Protein 4FD4 (pdb70)

Nearest PDB structures (foldseek):
  4fd4-assembly2_B  TM=9.944E-01  e=8.842E-45  Aedes aegypti
  7ciu-assembly1_A  TM=9.578E-01  e=6.900E-23  Drosophila melanogaster
  7ciu-assembly2_B  TM=9.538E-01  e=1.689E-21  Drosophila melanogaster
  4fd5-assembly1_A  TM=8.774E-01  e=5.852E-18  Aedes aegypti
  6v3t-assembly3_C  TM=8.744E-01  e=2.051E-17  Tribolium castaneum

B-factor: mean 33.38, std 9.67, range [14.74, 73.79]

CATH classification: 3.40.630.30

Solvent-accessible surface area: 19636 Å² total; per-residue (Å²): 132,22,60,30,54,46,3,130,111,104,3,49,98,70,0,63,80,0,0,88,86,13,30,8,66,65,29,10,13,4,59,6,15,59,121,38,128,84,38,27,122,3,10,8,117,48,4,12,42,16,3,122,92,27,10,0,0,0,0,15,22,65,98,59,123,77,7,0,0,0,0,0,0,0,62,9,83,91,48,39,12,91,59,30,62,125,79,11,87,107,28,129,45,122,17,6,4,3,7,1,50,0,32,2,64,4,24,113,66,2,69,6,12,54,120,70,69,27,162,93,0,0,9,4,50,6,37,10,37,11,20,80,48,47,1,73,38,6,14,59,90,0,0,69,54,0,4,71,32,0,122,180,100,52,28,132,0,0,0,0,26,7,16,35,65,70,14,8,122,36,0,87,121,14,50,5,113,34,36,14,108,31,37,0,20,107,16,114,15,119,158,50,68,67,0,0,106,11,178,94,91,168,37,49,0,54,2,0,2,57,108,53,108,31,57,31,56,49,2,130,105,102,12,52,94,89,0,62,87,0,0,88,98,12,32,9,65,120,20,1,9,2,38,3,4,56,125,38,102,86,38,27,130,2,11,7,122,42,3,12,52,15,3,132,79,27,10,0,0,0,0,30,22,55,86,57,179,88,16,0,0,0,0,0,0,0,28,8,19,90,39,8,12,17,18,15,63,35,17,13,81,98,23,123,45,124,16,7,5,6,6,1,44,0,37,1,66,6,27,116,78,2,72,7,11,52,140,67,69,34,150,76,0,0,12,6,52,8,41,10,47,5,81,94,38,178,81,90,73,5,15,56,92,0,0,67,54,0,4,77,32,0,122,185,98,55,30,131,0,0,0,0,26,9,21,22,82,162,26,11,134,32,0,85,148,17,50,6,108,42,21,21,102,34,39,1,14,106,11,110,13,117,148,51,85,81,2,0,119,18,116,119,46,17,94,51,0,53,3,0,3,66,110,46

Sequence (424 aa):
SIVLRVARLDELEQVREILHRIYYPEEGITISYVHGKSHTLDDERFSLSFVEQGTVVVAEDSAAKKFIGVSIAGPIQPGDPDAMVEEAATTETKKWGDILKLLALLERTADVCGRYGLEKAYHVHILAVDPTYRGHSLGQRLLQFQMDLSKKLGFKAISGDFTSVFSVKLAEKLGMECISQLALGDYRDEKGEKLFEPLDVHQVIKTCVKLLSIVLRVARLDELEQVREILHRIYYPEEGITISYVHGKSHTLDDERFSLSFVEQGTVVVAEDSAAKKFIGVSIAGPIQPGDPDAMVEEAATTETKKWGDILKLLALLERTADVCGRYGLEKAYHVHILAVDPTYRGHSLGQRLLQFQMDLSKKLGFKAISGDFTSVFSVKLAEKLGMECISQLALGDYRDEKGEKLFEPLDVHQVIKTCVKLL

InterPro domains:
  IPR000182 GNAT domain [PF00583] (124-180)
  IPR000182 GNAT domain [PS51186] (7-203)
  IPR016181 Acyl-CoA N-acyltransferase [SSF55729] (9-193)

Structure (mmCIF, N/CA/C/O backbone):
data_4FD4
#
_entry.id   4FD4
#
_cell.length_a   38.168
_cell.length_b   72.753
_cell.length_c   149.849
_cell.angle_alpha   90.00
_cell.angle_beta   90.00
_cell.angle_gamma   90.00
#
_symmetry.space_group_name_H-M   'P 21 21 21'
#
loop_
_entity.id
_entity.type
_entity.pdbx_description
1 polymer 'arylalkylamine N-Acetyltransferase like 5b'
2 non-polymer GLYCEROL
3 water water
#
loop_
_atom_site.group_PDB
_atom_site.id
_atom_site.type_symbol
_atom_site.label_atom_id
_atom_site.label_alt_id
_atom_site.label_comp_id
_atom_site.label_asym_id
_atom_site.label_entity_id
_atom_site.label_seq_id
_atom_site.pdbx_PDB_ins_code
_atom_site.Cartn_x
_atom_site.Cartn_y
_atom_site.Cartn_z
_atom_site.occupancy
_atom_site.B_iso_or_equiv
_atom_site.auth_seq_id
_atom_site.auth_comp_id
_atom_site.auth_asym_id
_atom_site.auth_atom_id
_atom_site.pdbx_PDB_model_num
ATOM 1 N N . SER A 1 6 ? 0.532 32.585 39.623 1.00 55.19 6 SER A N 1
ATOM 2 C CA . SER A 1 6 ? -0.474 32.065 40.536 1.00 44.68 6 SER A CA 1
ATOM 3 C C . SER A 1 6 ? -0.153 30.610 40.904 1.00 49.62 6 SER A C 1
ATOM 4 O O . SER A 1 6 ? 0.784 30.011 40.367 1.00 50.13 6 SER A O 1
ATOM 7 N N . ILE A 1 7 ? -0.921 30.054 41.832 1.00 40.00 7 ILE A N 1
ATOM 8 C CA . ILE A 1 7 ? -0.579 28.771 42.444 1.00 38.05 7 ILE A CA 1
ATOM 9 C C . ILE A 1 7 ? -1.449 27.641 41.888 1.00 34.78 7 ILE A C 1
ATOM 10 O O . ILE A 1 7 ? -2.671 27.776 41.829 1.00 36.61 7 ILE A O 1
ATOM 15 N N . VAL A 1 8 ? -0.818 26.544 41.466 1.00 25.72 8 VAL A N 1
ATOM 16 C CA . VAL A 1 8 ? -1.539 25.415 40.866 1.00 29.40 8 VAL A CA 1
ATOM 17 C C . VAL A 1 8 ? -1.716 24.276 41.871 1.00 29.34 8 VAL A C 1
ATOM 18 O O . VAL A 1 8 ? -0.754 23.873 42.510 1.00 26.92 8 VAL A O 1
ATOM 22 N N . LEU A 1 9 ? -2.927 23.747 42.007 1.00 24.37 9 LEU A N 1
ATOM 23 C CA . LEU A 1 9 ? -3.106 22.531 42.801 1.00 26.65 9 LEU A CA 1
ATOM 24 C C . LEU A 1 9 ? -3.313 21.360 41.859 1.00 26.77 9 LEU A C 1
ATOM 25 O O . LEU A 1 9 ? -4.101 21.463 40.917 1.00 22.09 9 LEU A O 1
ATOM 30 N N . ARG A 1 10 ? -2.629 20.245 42.111 1.00 21.82 10 ARG A N 1
ATOM 31 C CA . ARG A 1 10 ? -2.844 19.059 41.287 1.00 21.87 10 ARG A CA 1
ATOM 32 C C . ARG A 1 10 ? -2.298 17.811 41.956 1.00 21.10 10 ARG A C 1
ATOM 33 O O . ARG A 1 10 ? -1.588 17.894 42.945 1.00 22.41 10 ARG A O 1
ATOM 41 N N . VAL A 1 11 ? -2.612 16.651 41.397 1.00 24.70 11 VAL A N 1
ATOM 42 C CA . VAL A 1 11 ? -2.086 15.398 41.917 1.00 19.08 11 VAL A CA 1
ATOM 43 C C . VAL A 1 11 ? -0.630 15.225 41.453 1.00 23.88 11 VAL A C 1
ATOM 44 O O . VAL A 1 11 ? -0.288 15.557 40.310 1.00 27.29 11 VAL A O 1
ATOM 48 N N . ALA A 1 12 ? 0.235 14.752 42.348 1.00 22.06 12 ALA A N 1
ATOM 49 C CA . ALA A 1 12 ? 1.639 14.518 41.994 1.00 24.61 12 ALA A CA 1
ATOM 50 C C . ALA A 1 12 ? 1.764 13.275 41.109 1.00 25.79 12 ALA A C 1
ATOM 51 O O . ALA A 1 12 ? 1.085 12.280 41.346 1.00 27.23 12 ALA A O 1
ATOM 53 N N . ARG A 1 13 ? 2.624 13.336 40.095 1.00 24.54 13 ARG A N 1
ATOM 54 C CA . ARG A 1 13 ? 2.894 12.184 39.240 1.00 26.39 13 ARG A CA 1
ATOM 55 C C . ARG A 1 13 ? 3.994 11.323 39.858 1.00 26.65 13 ARG A C 1
ATOM 56 O O . ARG A 1 13 ? 4.813 11.811 40.652 1.00 27.95 13 ARG A O 1
ATOM 64 N N . LEU A 1 14 ? 4.025 10.049 39.485 1.00 28.03 14 LEU A N 1
ATOM 65 C CA . LEU A 1 14 ? 5.057 9.152 39.999 1.00 29.56 14 LEU A CA 1
ATOM 66 C C . LEU A 1 14 ? 6.471 9.678 39.701 1.00 32.66 14 LEU A C 1
ATOM 67 O O . LEU A 1 14 ? 7.366 9.629 40.560 1.00 31.87 14 LEU A O 1
ATOM 72 N N . ASP A 1 15 ? 6.663 10.220 38.502 1.00 29.10 15 ASP A N 1
ATOM 73 C CA . ASP A 1 15 ? 7.982 10.719 38.113 1.00 29.93 15 ASP A CA 1
ATOM 74 C C . ASP A 1 15 ? 8.403 11.918 38.972 1.00 31.72 15 ASP A C 1
ATOM 75 O O . ASP A 1 15 ? 9.543 12.376 38.899 1.00 33.62 15 ASP A O 1
ATOM 80 N N . GLU A 1 16 ? 7.497 12.397 39.821 1.00 25.87 16 GLU A N 1
ATOM 81 C CA . GLU A 1 16 ? 7.795 13.548 40.666 1.00 30.78 16 GLU A CA 1
ATOM 82 C C . GLU A 1 16 ? 8.072 13.147 42.114 1.00 27.27 16 GLU A C 1
ATOM 83 O O . GLU A 1 16 ? 8.138 13.991 43.012 1.00 26.79 16 GLU A O 1
ATOM 89 N N . LEU A 1 17 ? 8.224 11.851 42.339 1.00 31.20 17 LEU A N 1
ATOM 90 C CA . LEU A 1 17 ? 8.514 11.359 43.679 1.00 30.11 17 LEU A CA 1
ATOM 91 C C . LEU A 1 17 ? 9.606 12.187 44.387 1.00 30.55 17 LEU A C 1
ATOM 92 O O . LEU A 1 17 ? 9.452 12.584 45.556 1.00 24.35 17 LEU A O 1
ATOM 97 N N . GLU A 1 18 ? 10.701 12.483 43.692 1.00 31.42 18 GLU A N 1
ATOM 98 C CA . GLU A 1 18 ? 11.783 13.217 44.347 1.00 31.10 18 GLU A CA 1
ATOM 99 C C . GLU A 1 18 ? 11.360 14.621 44.783 1.00 29.66 18 GLU A C 1
ATOM 100 O O . GLU A 1 18 ? 11.693 15.063 45.895 1.00 28.34 18 GLU A O 1
ATOM 106 N N . GLN A 1 19 ? 10.594 15.316 43.948 1.00 27.78 19 GLN A N 1
ATOM 107 C CA . GLN A 1 19 ? 10.095 16.617 44.383 1.00 27.30 19 GLN A CA 1
ATOM 108 C C . GLN A 1 19 ? 9.172 16.469 45.597 1.00 24.94 19 GLN A C 1
ATOM 109 O O . GLN A 1 19 ? 9.200 17.305 46.507 1.00 26.07 19 GLN A O 1
ATOM 115 N N . VAL A 1 20 ? 8.376 15.401 45.637 1.00 26.69 20 VAL A N 1
ATOM 116 C CA . VAL A 1 20 ? 7.483 15.234 46.781 1.00 25.27 20 VAL A CA 1
ATOM 117 C C . VAL A 1 20 ? 8.400 15.035 47.982 1.00 24.41 20 VAL A C 1
ATOM 118 O O . VAL A 1 20 ? 8.244 15.690 49.020 1.00 25.76 20 VAL A O 1
ATOM 122 N N . ARG A 1 21 ? 9.426 14.205 47.798 1.00 27.45 21 ARG A N 1
ATOM 123 C CA . ARG A 1 21 ? 10.346 13.939 48.892 1.00 26.62 21 ARG A CA 1
ATOM 124 C C . ARG A 1 21 ? 10.859 15.289 49.400 1.00 26.06 21 ARG A C 1
ATOM 125 O O . ARG A 1 21 ? 10.850 15.570 50.620 1.00 23.95 21 ARG A O 1
ATOM 133 N N . GLU A 1 22 ? 11.322 16.144 48.516 1.00 26.90 22 GLU A N 1
ATOM 134 C CA . GLU A 1 22 ? 11.902 17.401 48.964 1.00 29.46 22 GLU A CA 1
ATOM 135 C C . GLU A 1 22 ? 10.933 18.236 49.740 1.00 27.35 22 GLU A C 1
ATOM 136 O O . GLU A 1 22 ? 11.312 18.763 50.735 1.00 25.60 22 GLU A O 1
ATOM 142 N N . ILE A 1 23 ? 9.694 18.377 49.268 1.00 27.82 23 ILE A N 1
ATOM 143 C CA . ILE A 1 23 ? 8.803 19.256 50.005 1.00 26.68 23 ILE A CA 1
ATOM 144 C C . ILE A 1 23 ? 8.573 18.672 51.401 1.00 23.61 23 ILE A C 1
ATOM 145 O O . ILE A 1 23 ? 8.520 19.413 52.402 1.00 22.35 23 ILE A O 1
ATOM 150 N N . LEU A 1 24 ? 8.514 17.339 51.493 1.00 24.52 24 LEU A N 1
ATOM 151 C CA . LEU A 1 24 ? 8.298 16.731 52.801 1.00 22.62 24 LEU A CA 1
ATOM 152 C C . LEU A 1 24 ? 9.478 17.047 53.712 1.00 23.60 24 LEU A C 1
ATOM 153 O O . LEU A 1 24 ? 9.300 17.390 54.879 1.00 24.01 24 LEU A O 1
ATOM 158 N N . HIS A 1 25 ? 10.685 16.939 53.176 1.00 24.01 25 HIS A N 1
ATOM 159 C CA . HIS A 1 25 ? 11.870 17.233 53.983 1.00 25.26 25 HIS A CA 1
ATOM 160 C C . HIS A 1 25 ? 11.810 18.684 54.463 1.00 23.83 25 HIS A C 1
ATOM 161 O O . HIS A 1 25 ? 12.229 18.991 55.574 1.00 28.47 25 HIS A O 1
ATOM 168 N N . ARG A 1 26 ? 11.285 19.576 53.625 1.00 26.69 26 ARG A N 1
ATOM 169 C CA . ARG A 1 26 ? 11.516 21.015 53.847 1.00 28.58 26 ARG A CA 1
ATOM 170 C C . ARG A 1 26 ? 10.504 21.647 54.790 1.00 28.18 26 ARG A C 1
ATOM 171 O O . ARG A 1 26 ? 10.869 22.398 55.694 1.00 32.74 26 ARG A O 1
ATOM 179 N N . ILE A 1 27 ? 9.232 21.331 54.591 1.00 28.52 27 ILE A N 1
ATOM 180 C CA . ILE A 1 27 ? 8.176 22.009 55.335 1.00 29.85 27 ILE A CA 1
ATOM 181 C C . ILE A 1 27 ? 7.361 21.093 56.235 1.00 28.39 27 ILE A C 1
ATOM 182 O O . ILE A 1 27 ? 6.665 21.562 57.135 1.00 31.90 27 ILE A O 1
ATOM 187 N N . TYR A 1 28 ? 7.437 19.785 56.016 1.00 26.64 28 TYR A N 1
ATOM 188 C CA . TYR A 1 28 ? 6.596 18.889 56.813 1.00 30.64 28 TYR A CA 1
ATOM 189 C C . TYR A 1 28 ? 7.302 18.315 58.048 1.00 30.44 28 TYR A C 1
ATOM 190 O O . TYR A 1 28 ? 6.954 18.649 59.183 1.00 28.33 28 TYR A O 1
ATOM 199 N N . TYR A 1 29 ? 8.284 17.449 57.818 1.00 25.21 29 TYR A N 1
ATOM 200 C CA . TYR A 1 29 ? 8.975 16.768 58.917 1.00 28.06 29 TYR A CA 1
ATOM 201 C C . TYR A 1 29 ? 9.575 17.696 59.985 1.00 31.71 29 TYR A C 1
ATOM 202 O O . TYR A 1 29 ? 9.439 17.435 61.180 1.00 35.32 29 TYR A O 1
ATOM 211 N N . PRO A 1 30 ? 10.224 18.798 59.563 1.00 36.32 30 PRO A N 1
ATOM 212 C CA . PRO A 1 30 ? 10.854 19.672 60.566 1.00 33.16 30 PRO A CA 1
ATOM 213 C C . PRO A 1 30 ? 9.861 20.290 61.536 1.00 31.81 30 PRO A C 1
ATOM 214 O O . PRO A 1 30 ? 10.246 20.797 62.583 1.00 36.20 30 PRO A O 1
ATOM 218 N N . GLU A 1 31 ? 8.600 20.241 61.191 1.00 33.87 31 GLU A N 1
ATOM 219 C CA . GLU A 1 31 ? 7.618 20.853 62.008 1.00 38.45 31 GLU A CA 1
ATOM 220 C C . GLU A 1 31 ? 6.568 19.966 62.605 1.00 39.18 31 GLU A C 1
ATOM 221 O O . GLU A 1 31 ? 5.926 20.366 63.554 1.00 40.91 31 GLU A O 1
ATOM 227 N N . GLU A 1 32 ? 6.367 18.803 62.037 1.00 30.07 32 GLU A N 1
ATOM 228 C CA . GLU A 1 32 ? 5.299 17.888 62.473 1.00 34.33 32 GLU A CA 1
ATOM 229 C C . GLU A 1 32 ? 5.422 17.531 63.953 1.00 31.68 32 GLU A C 1
ATOM 230 O O . GLU A 1 32 ? 6.450 17.023 64.395 1.00 33.33 32 GLU A O 1
ATOM 236 N N . GLY A 1 33 ? 4.369 17.816 64.711 1.00 34.57 33 GLY A N 1
ATOM 237 C CA . GLY A 1 33 ? 4.377 17.599 66.149 1.00 39.31 33 GLY A CA 1
ATOM 238 C C . GLY A 1 33 ? 4.780 16.192 66.566 1.00 35.35 33 GLY A C 1
ATOM 239 O O . GLY A 1 33 ? 5.613 16.012 67.451 1.00 36.13 33 GLY A O 1
ATOM 240 N N . ILE A 1 34 ? 4.197 15.184 65.930 1.00 31.14 34 ILE A N 1
ATOM 241 C CA . ILE A 1 34 ? 4.533 13.809 66.285 1.00 30.91 34 ILE A CA 1
ATOM 242 C C . ILE A 1 34 ? 6.031 13.519 66.124 1.00 32.63 34 ILE A C 1
ATOM 243 O O . ILE A 1 34 ? 6.689 13.120 67.083 1.00 33.97 34 ILE A O 1
ATOM 248 N N . THR A 1 35 ? 6.580 13.749 64.934 1.00 29.21 35 THR A N 1
ATOM 249 C CA . THR A 1 35 ? 7.988 13.431 64.672 1.00 27.94 35 THR A CA 1
ATOM 250 C C . THR A 1 35 ? 9.004 14.213 65.536 1.00 30.72 35 THR A C 1
ATOM 251 O O . THR A 1 35 ? 9.961 13.621 66.033 1.00 32.12 35 THR A O 1
ATOM 255 N N . ILE A 1 36 ? 8.787 15.514 65.754 1.00 33.68 36 ILE A N 1
ATOM 256 C CA . ILE A 1 36 ? 9.766 16.304 66.529 1.00 39.15 36 ILE A CA 1
ATOM 257 C C . ILE A 1 36 ? 9.597 16.239 68.053 1.00 39.88 36 ILE A C 1
ATOM 258 O O . ILE A 1 36 ? 10.484 16.659 68.796 1.00 39.45 36 ILE A O 1
ATOM 263 N N . SER A 1 37 ? 8.469 15.721 68.528 1.00 37.34 37 SER A N 1
ATOM 264 C CA . SER A 1 37 ? 8.282 15.583 69.972 1.00 35.06 37 SER A CA 1
ATOM 265 C C . SER A 1 37 ? 8.866 14.269 70.497 1.00 42.80 37 SER A C 1
ATOM 266 O O . SER A 1 37 ? 8.904 14.032 71.711 1.00 37.44 37 SER A O 1
ATOM 269 N N . TYR A 1 38 ? 9.328 13.426 69.577 1.00 35.02 38 TYR A N 1
ATOM 270 C CA . TYR A 1 38 ? 9.807 12.092 69.917 1.00 36.40 38 TYR A CA 1
ATOM 271 C C . TYR A 1 38 ? 10.995 12.147 70.867 1.00 41.98 38 TYR A C 1
ATOM 272 O O . TYR A 1 38 ? 11.945 12.910 70.665 1.00 37.87 38 TYR A O 1
ATOM 281 N N . VAL A 1 39 ? 10.915 11.302 71.890 1.00 42.33 39 VAL A N 1
ATOM 282 C CA . VAL A 1 39 ? 11.869 11.225 72.989 1.00 42.41 39 VAL A CA 1
ATOM 283 C C . VAL A 1 39 ? 13.322 10.926 72.602 1.00 43.58 39 VAL A C 1
ATOM 284 O O . VAL A 1 39 ? 14.248 11.445 73.235 1.00 47.84 39 VAL A O 1
ATOM 288 N N . HIS A 1 40 ? 13.535 10.101 71.579 1.00 43.06 40 HIS A N 1
ATOM 289 C CA . HIS A 1 40 ? 14.897 9.685 71.238 1.00 38.87 40 HIS A CA 1
ATOM 290 C C . HIS A 1 40 ? 15.493 10.361 69.998 1.00 45.45 40 HIS A C 1
ATOM 291 O O . HIS A 1 40 ? 16.454 9.853 69.413 1.00 49.69 40 HIS A O 1
ATOM 298 N N . GLY A 1 41 ? 14.936 11.502 69.601 1.00 42.78 41 GLY A N 1
ATOM 299 C CA . GLY A 1 41 ? 15.424 12.206 68.426 1.00 44.44 41 GLY A CA 1
ATOM 300 C C . GLY A 1 41 ? 14.305 12.751 67.554 1.00 44.86 41 GLY A C 1
ATOM 301 O O . GLY A 1 41 ? 13.316 12.056 67.278 1.00 34.86 41 GLY A O 1
ATOM 302 N N . LYS A 1 42 ? 14.458 13.995 67.111 1.00 44.51 42 LYS A N 1
ATOM 303 C CA . LYS A 1 42 ? 13.399 14.665 66.368 1.00 43.94 42 LYS A CA 1
ATOM 304 C C . LYS A 1 42 ? 13.425 14.374 64.863 1.00 39.11 42 LYS A C 1
ATOM 305 O O . LYS A 1 42 ? 12.448 14.642 64.160 1.00 37.75 42 LYS A O 1
ATOM 311 N N . SER A 1 43 ? 14.529 13.833 64.361 1.00 37.45 43 SER A N 1
ATOM 312 C CA . SER A 1 43 ? 14.640 13.604 62.919 1.00 38.20 43 SER A CA 1
ATOM 313 C C . SER A 1 43 ? 13.735 12.466 62.457 1.00 36.75 43 SER A C 1
ATOM 314 O O . SER A 1 43 ? 13.510 11.498 63.197 1.00 32.31 43 SER A O 1
ATOM 317 N N . HIS A 1 44 ? 13.220 12.580 61.234 1.00 35.26 44 HIS A N 1
ATOM 318 C CA . HIS A 1 44 ? 12.457 11.480 60.643 1.00 28.91 44 HIS A CA 1
ATOM 319 C C . HIS A 1 44 ? 13.386 10.391 60.095 1.00 31.29 44 HIS A C 1
ATOM 320 O O . HIS A 1 44 ? 14.583 10.607 59.882 1.00 30.68 44 HIS A O 1
ATOM 327 N N . THR A 1 45 ? 12.831 9.204 59.892 1.00 26.02 45 THR A N 1
ATOM 328 C CA . THR A 1 45 ? 13.613 8.074 59.426 1.00 26.05 45 THR A CA 1
ATOM 329 C C . THR A 1 45 ? 13.229 7.732 57.998 1.00 28.93 45 THR A C 1
ATOM 330 O O . THR A 1 45 ? 12.223 8.238 57.477 1.00 29.98 45 THR A O 1
ATOM 334 N N . LEU A 1 46 ? 14.015 6.859 57.376 1.00 25.34 46 LEU A N 1
ATOM 335 C CA . LEU A 1 46 ? 13.741 6.402 56.015 1.00 29.27 46 LEU A CA 1
ATOM 336 C C . LEU A 1 46 ? 12.436 5.600 55.908 1.00 29.38 46 LEU A C 1
ATOM 337 O O . LEU A 1 46 ? 11.739 5.686 54.898 1.00 24.32 46 LEU A O 1
ATOM 342 N N . ASP A 1 47 ? 12.088 4.816 56.925 1.00 29.50 47 ASP A N 1
ATOM 343 C CA . ASP A 1 47 ? 10.851 4.035 56.816 1.00 30.07 47 ASP A CA 1
ATOM 344 C C . ASP A 1 47 ? 9.575 4.899 56.871 1.00 27.24 47 ASP A C 1
ATOM 345 O O . ASP A 1 47 ? 8.562 4.577 56.221 1.00 26.59 47 ASP A O 1
ATOM 350 N N . ASP A 1 48 ? 9.678 6.016 57.596 1.00 27.30 48 ASP A N 1
ATOM 351 C CA . ASP A 1 48 ? 8.656 7.053 57.688 1.00 28.78 48 ASP A CA 1
ATOM 352 C C . ASP A 1 48 ? 8.448 7.639 56.285 1.00 29.73 48 ASP A C 1
ATOM 353 O O . ASP A 1 48 ? 7.336 7.671 55.724 1.00 26.69 48 ASP A O 1
ATOM 358 N N . GLU A 1 49 ? 9.555 8.098 55.714 1.00 30.80 49 GLU A N 1
ATOM 359 C CA . GLU A 1 49 ? 9.568 8.638 54.377 1.00 28.09 49 GLU A CA 1
ATOM 360 C C . GLU A 1 49 ? 8.983 7.667 53.348 1.00 28.85 49 GLU A C 1
ATOM 361 O O . GLU A 1 49 ? 8.166 8.042 52.495 1.00 28.98 49 GLU A O 1
ATOM 367 N N . ARG A 1 50 ? 9.395 6.409 53.420 1.00 24.04 50 ARG A N 1
ATOM 368 C CA . ARG A 1 50 ? 8.879 5.410 52.499 1.00 25.37 50 ARG A CA 1
ATOM 369 C C . ARG A 1 50 ? 7.367 5.280 52.608 1.00 24.39 50 ARG A C 1
ATOM 370 O O . ARG A 1 50 ? 6.670 5.134 51.589 1.00 27.15 50 ARG A O 1
ATOM 378 N N . PHE A 1 51 ? 6.862 5.304 53.838 1.00 25.34 51 PHE A N 1
ATOM 379 C CA . PHE A 1 51 ? 5.415 5.255 54.030 1.00 22.78 51 PHE A CA 1
ATOM 380 C C . PHE A 1 51 ? 4.750 6.421 53.299 1.00 26.52 51 PHE A C 1
ATOM 381 O O . PHE A 1 51 ? 3.832 6.226 52.504 1.00 22.80 51 PHE A O 1
ATOM 389 N N . SER A 1 52 ? 5.213 7.636 53.572 1.00 23.47 52 SER A N 1
ATOM 390 C CA . SER A 1 52 ? 4.583 8.799 52.962 1.00 24.13 52 SER A CA 1
ATOM 391 C C . SER A 1 52 ? 4.645 8.789 51.431 1.00 23.10 52 SER A C 1
ATOM 392 O O . SER A 1 52 ? 3.666 9.117 50.762 1.00 26.63 52 SER A O 1
ATOM 395 N N . LEU A 1 53 ? 5.783 8.396 50.868 1.00 21.48 53 LEU A N 1
ATOM 396 C CA . LEU A 1 53 ? 5.934 8.416 49.424 1.00 20.62 53 LEU A CA 1
ATOM 397 C C . LEU A 1 53 ? 5.192 7.267 48.742 1.00 26.40 53 LEU A C 1
ATOM 398 O O . LEU A 1 53 ? 4.894 7.350 47.554 1.00 26.18 53 LEU A O 1
ATOM 403 N N . SER A 1 54 ? 4.905 6.194 49.477 1.00 22.49 54 SER A N 1
ATOM 404 C CA . SER A 1 54 ? 4.180 5.083 48.871 1.00 24.32 54 SER A CA 1
ATOM 405 C C . SER A 1 54 ? 2.844 5.566 48.282 1.00 27.75 54 SER A C 1
ATOM 406 O O . SER A 1 54 ? 2.260 4.890 47.447 1.00 24.73 54 SER A O 1
ATOM 409 N N . PHE A 1 55 ? 2.367 6.744 48.687 1.00 26.15 55 PHE A N 1
ATOM 410 C CA . PHE A 1 55 ? 1.074 7.217 48.182 1.00 26.00 55 PHE A CA 1
ATOM 411 C C . PHE A 1 55 ? 1.118 7.911 46.817 1.00 25.35 55 PHE A C 1
ATOM 412 O O . PHE A 1 55 ? 0.082 8.034 46.151 1.00 24.51 55 PHE A O 1
ATOM 420 N N . VAL A 1 56 ? 2.297 8.348 46.385 1.00 26.15 56 VAL A N 1
ATOM 421 C CA . VAL A 1 56 ? 2.391 9.058 45.101 1.00 22.38 56 VAL A CA 1
ATOM 422 C C . VAL A 1 56 ? 1.859 8.206 43.957 1.00 25.17 56 VAL A C 1
ATOM 423 O O . VAL A 1 56 ? 1.077 8.676 43.142 1.00 27.12 56 VAL A O 1
ATOM 427 N N . GLU A 1 57 ? 2.272 6.942 43.908 1.00 30.40 57 GLU A N 1
ATOM 428 C CA . GLU A 1 57 ? 1.823 6.055 42.841 1.00 27.07 57 GLU A CA 1
ATOM 429 C C . GLU A 1 57 ? 0.307 5.845 42.887 1.00 27.59 57 GLU A C 1
ATOM 430 O O . GLU A 1 57 ? -0.320 5.587 41.857 1.00 26.32 57 GLU A O 1
ATOM 436 N N . GLN A 1 58 ? -0.284 5.953 44.071 1.00 26.93 58 GLN A N 1
ATOM 437 C CA . GLN A 1 58 ? -1.734 5.761 44.215 1.00 26.94 58 GLN A CA 1
ATOM 438 C C . GLN A 1 58 ? -2.561 6.965 43.744 1.00 25.24 58 GLN A C 1
ATOM 439 O O . GLN A 1 58 ? -3.798 6.913 43.762 1.00 25.72 58 GLN A O 1
ATOM 445 N N . GLY A 1 59 ? -1.887 8.040 43.340 1.00 26.06 59 GLY A N 1
ATOM 446 C CA . GLY A 1 59 ? -2.560 9.238 42.847 1.00 25.04 59 GLY A CA 1
ATOM 447 C C . GLY A 1 59 ? -3.327 10.010 43.910 1.00 26.55 59 GLY A C 1
ATOM 448 O O . GLY A 1 59 ? -4.270 10.748 43.591 1.00 26.15 59 GLY A O 1
ATOM 449 N N . THR A 1 60 ? -2.924 9.867 45.171 1.00 23.42 60 THR A N 1
ATOM 450 C CA . THR A 1 60 ? -3.617 10.578 46.254 1.00 22.82 60 THR A CA 1
ATOM 451 C C . THR A 1 60 ? -2.684 11.544 47.015 1.00 22.28 60 THR A C 1
ATOM 452 O O . THR A 1 60 ? -2.919 11.894 48.183 1.00 20.76 60 THR A O 1
ATOM 456 N N . VAL A 1 61 ? -1.618 11.953 46.333 1.00 20.02 61 VAL A N 1
ATOM 457 C CA . VAL A 1 61 ? -0.730 12.997 46.825 1.00 19.22 61 VAL A CA 1
ATOM 458 C C . VAL A 1 61 ? -1.008 14.262 46.034 1.00 18.84 61 VAL A C 1
ATOM 459 O O . VAL A 1 61 ? -0.872 14.285 44.810 1.00 19.29 61 VAL A O 1
ATOM 463 N N . VAL A 1 62 ? -1.444 15.303 46.735 1.00 20.91 62 VAL A N 1
ATOM 464 C CA . VAL A 1 62 ? -1.777 16.560 46.086 1.00 20.55 62 VAL A CA 1
ATOM 465 C C . VAL A 1 62 ? -0.704 17.588 46.420 1.00 25.33 62 VAL A C 1
ATOM 466 O O . VAL A 1 62 ? -0.276 17.699 47.566 1.00 21.27 62 VAL A O 1
ATOM 470 N N . VAL A 1 63 ? -0.279 18.344 45.416 1.00 21.50 63 VAL A N 1
ATOM 471 C CA . VAL A 1 63 ? 0.736 19.343 45.624 1.00 25.25 63 VAL A CA 1
ATOM 472 C C . VAL A 1 63 ? 0.187 20.691 45.212 1.00 23.33 63 VAL A C 1
ATOM 473 O O . VAL A 1 63 ? -0.699 20.796 44.335 1.00 22.65 63 VAL A O 1
ATOM 477 N N . ALA A 1 64 ? 0.693 21.702 45.902 1.00 24.59 64 ALA A N 1
ATOM 478 C CA . ALA A 1 64 ? 0.478 23.096 45.535 1.00 25.64 64 ALA A CA 1
ATOM 479 C C . ALA A 1 64 ? 1.827 23.565 45.007 1.00 24.69 64 ALA A C 1
ATOM 480 O O . ALA A 1 64 ? 2.866 23.453 45.694 1.00 27.93 64 ALA A O 1
ATOM 482 N N . GLU A 1 65 ? 1.796 24.077 43.779 1.00 26.21 65 GLU A N 1
ATOM 483 C CA . GLU A 1 65 ? 2.988 24.381 43.002 1.00 30.42 65 GLU A CA 1
ATOM 484 C C . GLU A 1 65 ? 2.998 25.858 42.604 1.00 33.92 65 GLU A C 1
ATOM 485 O O . GLU A 1 65 ? 1.973 26.415 42.209 1.00 26.86 65 GLU A O 1
ATOM 491 N N . ASP A 1 66 ? 4.160 26.486 42.721 1.00 32.37 66 ASP A N 1
ATOM 492 C CA . ASP A 1 66 ? 4.374 27.844 42.223 1.00 38.88 66 ASP A CA 1
ATOM 493 C C . ASP A 1 66 ? 4.932 27.702 40.809 1.00 42.41 66 ASP A C 1
ATOM 494 O O . ASP A 1 66 ? 6.147 27.633 40.619 1.00 45.06 66 ASP A O 1
ATOM 499 N N . SER A 1 67 ? 4.044 27.631 39.821 1.00 43.56 67 SER A N 1
ATOM 500 C CA . SER A 1 67 ? 4.457 27.343 38.447 1.00 47.84 67 SER A CA 1
ATOM 501 C C . SER A 1 67 ? 5.475 28.352 37.915 1.00 51.46 67 SER A C 1
ATOM 502 O O . SER A 1 67 ? 6.342 28.002 37.114 1.00 51.42 67 SER A O 1
ATOM 505 N N . ALA A 1 68 ? 5.367 29.599 38.365 1.00 50.07 68 ALA A N 1
ATOM 506 C CA . ALA A 1 68 ? 6.306 30.644 37.970 1.00 52.37 68 ALA A CA 1
ATOM 507 C C . ALA A 1 68 ? 7.717 30.380 38.506 1.00 54.98 68 ALA A C 1
ATOM 508 O O . ALA A 1 68 ? 8.703 30.835 37.929 1.00 56.96 68 ALA A O 1
ATOM 510 N N . ALA A 1 69 ? 7.807 29.653 39.617 1.00 49.40 69 ALA A N 1
ATOM 511 C CA . ALA A 1 69 ? 9.099 29.307 40.197 1.00 46.07 69 ALA A CA 1
ATOM 512 C C . ALA A 1 69 ? 9.427 27.829 40.001 1.00 46.98 69 ALA A C 1
ATOM 513 O O . ALA A 1 69 ? 10.488 27.362 40.425 1.00 48.68 69 ALA A O 1
ATOM 515 N N . LYS A 1 70 ? 8.522 27.106 39.343 1.00 45.61 70 LYS A N 1
ATOM 516 C CA . LYS A 1 70 ? 8.647 25.653 39.174 1.00 52.47 70 LYS A CA 1
ATOM 517 C C . LYS A 1 70 ? 9.045 25.012 40.499 1.00 46.49 70 LYS A C 1
ATOM 518 O O . LYS A 1 70 ? 10.116 24.412 40.610 1.00 52.56 70 LYS A O 1
ATOM 524 N N . LYS A 1 71 ? 8.166 25.133 41.493 1.00 45.71 71 LYS A N 1
ATOM 525 C CA . LYS A 1 71 ? 8.486 24.769 42.873 1.00 41.34 71 LYS A CA 1
ATOM 526 C C . LYS A 1 71 ? 7.241 24.333 43.652 1.00 35.46 71 LYS A C 1
ATOM 527 O O . LYS A 1 71 ? 6.201 24.994 43.587 1.00 32.56 71 LYS A O 1
ATOM 533 N N . PHE A 1 72 ? 7.339 23.229 44.390 1.00 29.99 72 PHE A N 1
ATOM 534 C CA . PHE A 1 72 ? 6.246 22.842 45.272 1.00 28.30 72 PHE A CA 1
ATOM 535 C C . PHE A 1 72 ? 6.263 23.756 46.507 1.00 28.10 72 PHE A C 1
ATOM 536 O O . PHE A 1 72 ? 7.329 24.115 47.016 1.00 34.01 72 PHE A O 1
ATOM 544 N N . ILE A 1 73 ? 5.088 24.120 46.999 1.00 26.18 73 ILE A N 1
ATOM 545 C CA . ILE A 1 73 ? 5.007 24.958 48.185 1.00 29.14 73 ILE A CA 1
ATOM 546 C C . ILE A 1 73 ? 3.937 24.449 49.136 1.00 27.84 73 ILE A C 1
ATOM 547 O O . ILE A 1 73 ? 3.674 25.049 50.182 1.00 23.43 73 ILE A O 1
ATOM 552 N N . GLY A 1 74 ? 3.289 23.353 48.758 1.00 26.86 74 GLY A N 1
ATOM 553 C CA . GLY A 1 74 ? 2.393 22.701 49.697 1.00 24.75 74 GLY A CA 1
ATOM 554 C C . GLY A 1 74 ? 2.200 21.251 49.299 1.00 21.78 74 GLY A C 1
ATOM 555 O O . GLY A 1 74 ? 2.416 20.897 48.136 1.00 23.86 74 GLY A O 1
ATOM 556 N N . VAL A 1 75 ? 1.793 20.415 50.243 1.00 20.74 75 VAL A N 1
ATOM 557 C CA . VAL A 1 75 ? 1.565 19.000 49.911 1.00 23.21 75 VAL A CA 1
ATOM 558 C C . VAL A 1 75 ? 0.562 18.399 50.881 1.00 27.46 75 VAL A C 1
ATOM 559 O O . VAL A 1 75 ? 0.491 18.799 52.046 1.00 23.80 75 VAL A O 1
ATOM 563 N N . SER A 1 76 ? -0.250 17.468 50.385 1.00 21.27 76 SER A N 1
ATOM 564 C CA . SER A 1 76 ? -1.179 16.730 51.226 1.00 20.15 76 SER A CA 1
ATOM 565 C C . SER A 1 76 ? -1.167 15.276 50.786 1.00 19.20 76 SER A C 1
ATOM 566 O O . SER A 1 76 ? -1.282 14.974 49.600 1.00 20.52 76 SER A O 1
ATOM 569 N N . ILE A 1 77 ? -1.042 14.382 51.747 1.00 17.85 77 ILE A N 1
ATOM 570 C CA . ILE A 1 77 ? -0.983 12.965 51.427 1.00 21.26 77 ILE A CA 1
ATOM 571 C C . ILE A 1 77 ? -2.111 12.249 52.146 1.00 20.27 77 ILE A C 1
ATOM 572 O O . ILE A 1 77 ? -2.310 12.413 53.359 1.00 22.58 77 ILE A O 1
ATOM 577 N N . ALA A 1 78 ? -2.875 11.486 51.374 1.00 20.37 78 ALA A N 1
ATOM 578 C CA . ALA A 1 78 ? -4.043 10.785 51.908 1.00 19.58 78 ALA A CA 1
ATOM 579 C C . ALA A 1 78 ? -4.075 9.369 51.331 1.00 21.60 78 ALA A C 1
ATOM 580 O O . ALA A 1 78 ? -3.420 9.083 50.330 1.00 19.54 78 ALA A O 1
ATOM 582 N N . GLY A 1 79 ? -4.857 8.494 51.947 1.00 20.83 79 GLY A N 1
ATOM 583 C CA . GLY A 1 79 ? -4.998 7.128 51.457 1.00 20.55 79 GLY A CA 1
ATOM 584 C C . GLY A 1 79 ? -6.225 6.515 52.101 1.00 19.38 79 GLY A C 1
ATOM 585 O O . GLY A 1 79 ? -6.771 7.086 53.046 1.00 20.97 79 GLY A O 1
ATOM 586 N N . PRO A 1 80 ? -6.658 5.344 51.604 1.00 22.55 80 PRO A N 1
ATOM 587 C CA . PRO A 1 80 ? -7.847 4.717 52.186 1.00 22.62 80 PRO A CA 1
ATOM 588 C C . PRO A 1 80 ? -7.517 4.138 53.553 1.00 23.61 80 PRO A C 1
ATOM 589 O O . PRO A 1 80 ? -6.378 3.753 53.803 1.00 23.27 80 PRO A O 1
ATOM 593 N N . ILE A 1 81 ? -8.501 4.109 54.443 1.00 22.61 81 ILE A N 1
ATOM 594 C CA . ILE A 1 81 ? -8.379 3.311 55.661 1.00 25.26 81 ILE A CA 1
ATOM 595 C C . ILE A 1 81 ? -9.599 2.407 55.729 1.00 26.27 81 ILE A C 1
ATOM 596 O O . ILE A 1 81 ? -10.647 2.719 55.153 1.00 23.77 81 ILE A O 1
ATOM 601 N N . GLN A 1 82 ? -9.462 1.288 56.422 1.00 28.25 82 GLN A N 1
ATOM 602 C CA . GLN A 1 82 ? -10.569 0.357 56.528 1.00 30.89 82 GLN A CA 1
ATOM 603 C C . GLN A 1 82 ? -10.396 -0.563 57.725 1.00 31.17 82 GLN A C 1
ATOM 604 O O . GLN A 1 82 ? -9.293 -0.689 58.261 1.00 28.01 82 GLN A O 1
ATOM 610 N N . PRO A 1 83 ? -11.498 -1.189 58.174 1.00 32.39 83 PRO A N 1
ATOM 611 C CA . PRO A 1 83 ? -11.375 -2.102 59.315 1.00 33.68 83 PRO A CA 1
ATOM 612 C C . PRO A 1 83 ? -10.236 -3.080 59.066 1.00 28.06 83 PRO A C 1
ATOM 613 O O . PRO A 1 83 ? -10.073 -3.548 57.933 1.00 28.76 83 PRO A O 1
ATOM 617 N N . GLY A 1 84 ? -9.445 -3.356 60.100 1.00 30.46 84 GLY A N 1
ATOM 618 C CA . GLY A 1 84 ? -8.304 -4.244 59.973 1.00 31.97 84 GLY A CA 1
ATOM 619 C C . GLY A 1 84 ? -6.977 -3.503 59.944 1.00 35.47 84 GLY A C 1
ATOM 620 O O . GLY A 1 84 ? -5.934 -4.062 60.302 1.00 31.42 84 GLY A O 1
ATOM 621 N N . ASP A 1 85 ? -7.018 -2.236 59.534 1.00 32.10 85 ASP A N 1
ATOM 622 C CA . ASP A 1 85 ? -5.790 -1.479 59.313 1.00 32.57 85 ASP A CA 1
ATOM 623 C C . ASP A 1 85 ? -4.953 -1.306 60.577 1.00 28.78 85 ASP A C 1
ATOM 624 O O . ASP A 1 85 ? -3.756 -1.529 60.542 1.00 29.55 85 ASP A O 1
ATOM 629 N N . PRO A 1 86 ? -5.575 -0.925 61.699 1.00 28.52 86 PRO A N 1
ATOM 630 C CA . PRO A 1 86 ? -4.776 -0.831 62.933 1.00 26.94 86 PRO A CA 1
ATOM 631 C C . PRO A 1 86 ? -3.952 -2.086 63.265 1.00 29.55 86 PRO A C 1
ATOM 632 O O . PRO A 1 86 ? -2.762 -1.965 63.598 1.00 29.72 86 PRO A O 1
ATOM 636 N N . ASP A 1 87 ? -4.554 -3.270 63.185 1.00 27.42 87 ASP A N 1
ATOM 637 C CA . ASP A 1 87 ? -3.807 -4.500 63.481 1.00 26.77 87 ASP A CA 1
ATOM 638 C C . ASP A 1 87 ? -2.644 -4.717 62.509 1.00 27.82 87 ASP A C 1
ATOM 639 O O . ASP A 1 87 ? -1.529 -5.068 62.912 1.00 29.10 87 ASP A O 1
ATOM 644 N N . ALA A 1 88 ? -2.903 -4.503 61.226 1.00 27.85 88 ALA A N 1
ATOM 645 C CA . ALA A 1 88 ? -1.843 -4.563 60.227 1.00 32.18 88 ALA A CA 1
ATOM 646 C C . ALA A 1 88 ? -0.715 -3.562 60.518 1.00 32.52 88 ALA A C 1
ATOM 647 O O . ALA A 1 88 ? 0.464 -3.874 60.335 1.00 30.64 88 ALA A O 1
ATOM 649 N N . MET A 1 89 ? -1.076 -2.366 60.976 1.00 28.90 89 MET A N 1
ATOM 650 C CA . MET A 1 89 ? -0.072 -1.358 61.324 1.00 29.02 89 MET A CA 1
ATOM 651 C C . MET A 1 89 ? 0.772 -1.821 62.496 1.00 31.91 89 MET A C 1
ATOM 652 O O . MET A 1 89 ? 1.980 -1.618 62.513 1.00 29.14 89 MET A O 1
ATOM 657 N N . VAL A 1 90 ? 0.140 -2.445 63.487 1.00 31.80 90 VAL A N 1
ATOM 658 C CA . VAL A 1 90 ? 0.887 -2.969 64.639 1.00 30.59 90 VAL A CA 1
ATOM 659 C C . VAL A 1 90 ? 1.877 -4.057 64.184 1.00 33.01 90 VAL A C 1
ATOM 660 O O . VAL A 1 90 ? 3.061 -4.105 64.613 1.00 33.82 90 VAL A O 1
ATOM 664 N N . GLU A 1 91 ? 1.405 -4.914 63.284 1.00 33.70 91 GLU A N 1
ATOM 665 C CA . GLU A 1 91 ? 2.272 -5.959 62.745 1.00 37.42 91 GLU A CA 1
ATOM 666 C C . GLU A 1 91 ? 3.461 -5.344 62.008 1.00 38.31 91 GLU A C 1
ATOM 667 O O . GLU A 1 91 ? 4.612 -5.721 62.240 1.00 37.20 91 GLU A O 1
ATOM 673 N N . GLU A 1 92 ? 3.178 -4.385 61.129 1.00 39.67 92 GLU A N 1
ATOM 674 C CA . GLU A 1 92 ? 4.236 -3.690 60.404 1.00 40.77 92 GLU A CA 1
ATOM 675 C C . GLU A 1 92 ? 5.219 -3.065 61.387 1.00 40.13 92 GLU A C 1
ATOM 676 O O . GLU A 1 92 ? 6.428 -3.052 61.148 1.00 42.67 92 GLU A O 1
ATOM 682 N N . ALA A 1 93 ? 4.697 -2.563 62.504 1.00 36.57 93 ALA A N 1
ATOM 683 C CA . ALA A 1 93 ? 5.522 -1.894 63.501 1.00 36.93 93 ALA A CA 1
ATOM 684 C C . ALA A 1 93 ? 6.524 -2.869 64.088 1.00 43.35 93 ALA A C 1
ATOM 685 O O . ALA A 1 93 ? 7.654 -2.494 64.417 1.00 36.78 93 ALA A O 1
ATOM 687 N N . ALA A 1 94 ? 6.092 -4.119 64.237 1.00 34.68 94 ALA A N 1
ATOM 688 C CA . ALA A 1 94 ? 6.975 -5.165 64.761 1.00 37.69 94 ALA A CA 1
ATOM 689 C C . ALA A 1 94 ? 8.140 -5.559 63.833 1.00 38.06 94 ALA A C 1
ATOM 690 O O . ALA A 1 94 ? 9.078 -6.230 64.267 1.00 38.38 94 ALA A O 1
ATOM 692 N N . THR A 1 95 ? 8.080 -5.169 62.563 1.00 37.57 95 THR A N 1
ATOM 693 C CA . THR A 1 95 ? 9.066 -5.642 61.587 1.00 37.96 95 THR A CA 1
ATOM 694 C C . THR A 1 95 ? 9.830 -4.503 60.887 1.00 43.88 95 THR A C 1
ATOM 695 O O . THR A 1 95 ? 10.761 -4.744 60.112 1.00 38.08 95 THR A O 1
ATOM 699 N N . THR A 1 96 ? 9.443 -3.263 61.170 1.00 36.51 96 THR A N 1
ATOM 700 C CA . THR A 1 96 ? 10.012 -2.118 60.465 1.00 36.04 96 THR A CA 1
ATOM 701 C C . THR A 1 96 ? 11.479 -1.885 60.858 1.00 37.65 96 THR A C 1
ATOM 702 O O . THR A 1 96 ? 11.950 -2.413 61.865 1.00 36.72 96 THR A O 1
ATOM 706 N N . GLU A 1 97 ? 12.202 -1.114 60.054 1.00 38.03 97 GLU A N 1
ATOM 707 C CA . GLU A 1 97 ? 13.643 -0.931 60.266 1.00 34.49 97 GLU A CA 1
ATOM 708 C C . GLU A 1 97 ? 13.988 -0.177 61.550 1.00 34.26 97 GLU A C 1
ATOM 709 O O . GLU A 1 97 ? 14.897 -0.577 62.277 1.00 38.49 97 GLU A O 1
ATOM 715 N N . THR A 1 98 ? 13.282 0.915 61.838 1.00 28.54 98 THR A N 1
ATOM 716 C CA . THR A 1 98 ? 13.644 1.713 63.001 1.00 28.55 98 THR A CA 1
ATOM 717 C C . THR A 1 98 ? 12.631 1.616 64.126 1.00 29.76 98 THR A C 1
ATOM 718 O O . THR A 1 98 ? 11.439 1.405 63.890 1.00 27.99 98 THR A O 1
ATOM 722 N N . LYS A 1 99 ? 13.098 1.797 65.356 1.00 30.51 99 LYS A N 1
ATOM 723 C CA . LYS A 1 99 ? 12.182 1.779 66.481 1.00 33.13 99 LYS A CA 1
ATOM 724 C C . LYS A 1 99 ? 11.277 3.003 66.444 1.00 29.52 99 LYS A C 1
ATOM 725 O O . LYS A 1 99 ? 10.110 2.913 66.800 1.00 25.95 99 LYS A O 1
ATOM 731 N N . LYS A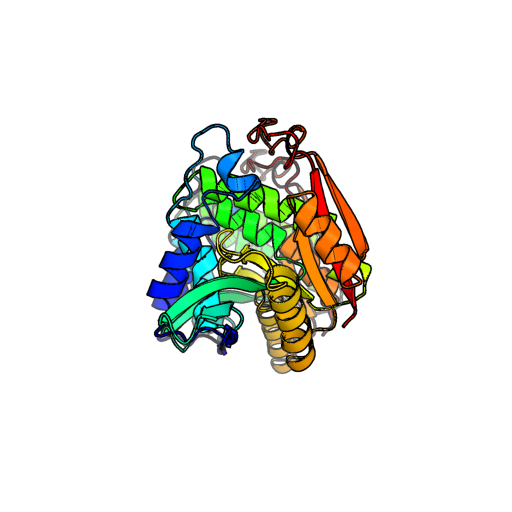 1 100 ? 11.809 4.145 66.009 1.00 27.09 100 LYS A N 1
ATOM 732 C CA . LYS A 1 100 ? 11.007 5.367 65.996 1.00 30.23 100 LYS A CA 1
ATOM 733 C C . LYS A 1 100 ? 9.769 5.210 65.124 1.00 24.04 100 LYS A C 1
ATOM 734 O O . LYS A 1 100 ? 8.658 5.595 65.523 1.00 24.39 100 LYS A O 1
ATOM 740 N N . TRP A 1 101 ? 9.961 4.669 63.929 1.00 24.73 101 TRP A N 1
ATOM 741 C CA . TRP A 1 101 ? 8.834 4.516 63.006 1.00 28.78 101 TRP A CA 1
ATOM 742 C C . TRP A 1 101 ? 7.851 3.480 63.535 1.00 28.34 101 TRP A C 1
ATOM 743 O O . TRP A 1 101 ? 6.651 3.653 63.374 1.00 26.07 101 TRP A O 1
ATOM 754 N N . GLY A 1 102 ? 8.353 2.415 64.159 1.00 26.29 102 GLY A N 1
ATOM 755 C CA . GLY A 1 102 ? 7.470 1.445 64.809 1.00 29.03 102 GLY A CA 1
ATOM 756 C C . GLY A 1 102 ? 6.597 2.067 65.892 1.00 26.43 102 GLY A C 1
ATOM 757 O O . GLY A 1 102 ? 5.382 1.818 65.961 1.00 29.68 102 GLY A O 1
ATOM 758 N N . ASP A 1 103 ? 7.213 2.897 66.733 1.00 27.28 103 ASP A N 1
ATOM 759 C CA . ASP A 1 103 ? 6.487 3.598 67.786 1.00 26.20 103 ASP A CA 1
ATOM 760 C C . ASP A 1 103 ? 5.435 4.547 67.218 1.00 27.29 103 ASP A C 1
ATOM 761 O O . ASP A 1 103 ? 4.294 4.626 67.721 1.00 26.33 103 ASP A O 1
ATOM 766 N N . ILE A 1 104 ? 5.820 5.285 66.179 1.00 28.11 104 ILE A N 1
ATOM 767 C CA . ILE A 1 104 ? 4.878 6.219 65.550 1.00 26.29 104 ILE A CA 1
ATOM 768 C C . ILE A 1 104 ? 3.712 5.464 64.919 1.00 22.14 104 ILE A C 1
ATOM 769 O O . ILE A 1 104 ? 2.547 5.856 65.065 1.00 24.77 104 ILE A O 1
ATOM 774 N N . LEU A 1 105 ? 4.029 4.368 64.246 1.00 24.12 105 LEU A N 1
ATOM 775 C CA . LEU A 1 105 ? 3.024 3.495 63.643 1.00 27.05 105 LEU A CA 1
ATOM 776 C C . LEU A 1 105 ? 2.019 2.999 64.676 1.00 25.17 105 LEU A C 1
ATOM 777 O O . LEU A 1 105 ? 0.812 2.988 64.412 1.00 22.73 105 LEU A O 1
ATOM 782 N N . LYS A 1 106 ? 2.507 2.583 65.843 1.00 22.44 106 LYS A N 1
ATOM 783 C CA . LYS A 1 106 ? 1.592 2.193 66.925 1.00 28.04 106 LYS A CA 1
ATOM 784 C C . LYS A 1 106 ? 0.709 3.329 67.387 1.00 26.41 106 LYS A C 1
ATOM 785 O O . LYS A 1 106 ? -0.490 3.133 67.627 1.00 26.20 106 LYS A O 1
ATOM 791 N N . LEU A 1 107 ? 1.291 4.515 67.531 1.00 22.92 107 LEU A N 1
ATOM 792 C CA . LEU A 1 107 ? 0.479 5.694 67.854 1.00 21.15 107 LEU A CA 1
ATOM 793 C C . LEU A 1 107 ? -0.630 5.986 66.822 1.00 22.38 107 LEU A C 1
ATOM 794 O O . LEU A 1 107 ? -1.790 6.235 67.181 1.00 23.93 107 LEU A O 1
ATOM 799 N N . LEU A 1 108 ? -0.266 5.962 65.547 1.00 20.50 108 LEU A N 1
ATOM 800 C CA . LEU A 1 108 ? -1.211 6.188 64.449 1.00 24.58 108 LEU A CA 1
ATOM 801 C C . LEU A 1 108 ? -2.322 5.149 64.455 1.00 26.22 108 LEU A C 1
ATOM 802 O O . LEU A 1 108 ? -3.503 5.469 64.260 1.00 23.64 108 LEU A O 1
ATOM 807 N N . ALA A 1 109 ? -1.920 3.896 64.649 1.00 24.92 109 ALA A N 1
ATOM 808 C CA . ALA A 1 109 ? -2.859 2.793 64.772 1.00 27.02 109 ALA A CA 1
ATOM 809 C C . ALA A 1 109 ? -3.844 3.058 65.911 1.00 22.92 109 ALA A C 1
ATOM 810 O O . ALA A 1 109 ? -5.045 2.846 65.758 1.00 24.26 109 ALA A O 1
ATOM 812 N N . LEU A 1 110 ? -3.345 3.524 67.049 1.00 23.41 110 LEU A N 1
ATOM 813 C CA . LEU A 1 110 ? -4.223 3.825 68.190 1.00 22.70 110 LEU A CA 1
ATOM 814 C C . LEU A 1 110 ? -5.214 4.922 67.821 1.00 28.96 110 LEU A C 1
ATOM 815 O O . LEU A 1 110 ? -6.412 4.835 68.132 1.00 24.91 110 LEU A O 1
ATOM 820 N N . LEU A 1 111 ? -4.707 5.960 67.159 1.00 23.32 111 LEU A N 1
ATOM 821 C CA . LEU A 1 111 ? -5.562 7.064 66.742 1.00 29.46 111 LEU A CA 1
ATOM 822 C C . LEU A 1 111 ? -6.685 6.530 65.860 1.00 25.16 111 LEU A C 1
ATOM 823 O O . LEU A 1 111 ? -7.867 6.866 66.057 1.00 25.84 111 LEU A O 1
ATOM 828 N N . GLU A 1 112 ? -6.318 5.672 64.911 1.00 23.52 112 GLU A N 1
ATOM 829 C CA . GLU A 1 112 ? -7.282 5.172 63.940 1.00 25.81 112 GLU A CA 1
ATOM 830 C C . GLU A 1 112 ? -8.305 4.262 64.613 1.00 28.88 112 GLU A C 1
ATOM 831 O O . GLU A 1 112 ? -9.504 4.328 64.337 1.00 26.79 112 GLU A O 1
ATOM 837 N N . ARG A 1 113 ? -7.817 3.422 65.512 1.00 25.51 113 ARG A N 1
ATOM 838 C CA . ARG A 1 113 ? -8.648 2.447 66.209 1.00 30.01 113 ARG A CA 1
ATOM 839 C C . ARG A 1 113 ? -9.648 3.158 67.103 1.00 27.32 113 ARG A C 1
ATOM 840 O O . ARG A 1 113 ? -10.807 2.768 67.182 1.00 27.13 113 ARG A O 1
ATOM 848 N N . THR A 1 114 ? -9.201 4.225 67.755 1.00 28.26 114 THR A N 1
ATOM 849 C CA . THR A 1 114 ? -10.060 4.969 68.667 1.00 29.22 114 THR A CA 1
ATOM 850 C C . THR A 1 114 ? -11.118 5.740 67.899 1.00 32.66 114 THR A C 1
ATOM 851 O O . THR A 1 114 ? -12.283 5.808 68.314 1.00 28.44 114 THR A O 1
ATOM 855 N N . ALA A 1 115 ? -10.707 6.342 66.785 1.00 28.66 115 ALA A N 1
ATOM 856 C CA . ALA A 1 115 ? -11.644 7.112 65.980 1.00 30.94 115 ALA A CA 1
ATOM 857 C C . ALA A 1 115 ? -12.709 6.189 65.416 1.00 28.58 115 ALA A C 1
ATOM 858 O O . ALA A 1 115 ? -13.890 6.525 65.415 1.00 33.65 115 ALA A O 1
ATOM 860 N N . ASP A 1 116 ? -12.282 5.031 64.921 1.00 29.26 116 ASP A N 1
ATOM 861 C CA . ASP A 1 116 ? -13.203 4.037 64.370 1.00 33.05 116 ASP A CA 1
ATOM 862 C C . ASP A 1 116 ? -14.177 4.656 63.367 1.00 36.55 116 ASP A C 1
ATOM 863 O O . ASP A 1 116 ? -15.377 4.412 63.442 1.00 31.89 116 ASP A O 1
ATOM 868 N N . VAL A 1 117 ? -13.667 5.451 62.429 1.00 31.88 117 VAL A N 1
ATOM 869 C CA . VAL A 1 117 ? -14.533 6.140 61.467 1.00 31.13 117 VAL A CA 1
ATOM 870 C C . VAL A 1 117 ? -15.504 5.199 60.743 1.00 33.44 117 VAL A C 1
ATOM 871 O O . VAL A 1 117 ? -16.722 5.455 60.690 1.00 33.02 117 VAL A O 1
ATOM 875 N N . CYS A 1 118 ? -14.972 4.102 60.221 1.00 29.77 118 CYS A N 1
ATOM 876 C CA . CYS A 1 118 ? -15.785 3.173 59.440 1.00 33.81 118 CYS A CA 1
ATOM 877 C C . CYS A 1 118 ? -16.941 2.583 60.262 1.00 35.54 118 CYS A C 1
ATOM 878 O O . CYS A 1 118 ? -18.066 2.436 59.764 1.00 32.06 118 CYS A O 1
ATOM 881 N N . GLY A 1 119 ? -16.661 2.257 61.518 1.00 35.49 119 GLY A N 1
ATOM 882 C CA . GLY A 1 119 ? -17.667 1.669 62.386 1.00 35.26 119 GLY A CA 1
ATOM 883 C C . GLY A 1 119 ? -18.701 2.684 62.829 1.00 33.15 119 GLY A C 1
ATOM 884 O O . GLY A 1 119 ? -19.900 2.388 62.873 1.00 39.70 119 GLY A O 1
ATOM 885 N N . ARG A 1 120 ? -18.238 3.882 63.161 1.00 31.33 120 ARG A N 1
ATOM 886 C CA . ARG A 1 120 ? -19.130 4.932 63.616 1.00 37.40 120 ARG A CA 1
ATOM 887 C C . ARG A 1 120 ? -20.093 5.388 62.528 1.00 39.40 120 ARG A C 1
ATOM 888 O O . ARG A 1 120 ? -21.242 5.721 62.817 1.00 34.81 120 ARG A O 1
ATOM 896 N N . TYR A 1 121 ? -19.639 5.400 61.277 1.00 36.66 121 TYR A N 1
ATOM 897 C CA . TYR A 1 121 ? -20.490 5.958 60.226 1.00 37.38 121 TYR A CA 1
ATOM 898 C C . TYR A 1 121 ? -21.109 4.931 59.277 1.00 31.40 121 TYR A C 1
ATOM 899 O O . TYR A 1 121 ? -21.926 5.286 58.407 1.00 31.73 121 TYR A O 1
ATOM 908 N N . GLY A 1 122 ? -20.741 3.668 59.458 1.00 30.40 122 GLY A N 1
ATOM 909 C CA . GLY A 1 122 ? -21.269 2.587 58.639 1.00 34.52 122 GLY A CA 1
ATOM 910 C C . GLY A 1 122 ? -20.633 2.510 57.263 1.00 35.78 122 GLY A C 1
ATOM 911 O O . GLY A 1 122 ? -21.334 2.412 56.256 1.00 32.89 122 GLY A O 1
ATOM 912 N N . LEU A 1 123 ? -19.302 2.551 57.220 1.00 31.95 123 LEU A N 1
ATOM 913 C CA . LEU A 1 123 ? -18.567 2.587 55.959 1.00 32.42 123 LEU A CA 1
ATOM 914 C C . LEU A 1 123 ? -17.687 1.353 55.789 1.00 32.79 123 LEU A C 1
ATOM 915 O O . LEU A 1 123 ? -17.191 0.800 56.771 1.00 34.60 123 LEU A O 1
ATOM 920 N N . GLU A 1 124 ? -17.476 0.944 54.541 1.00 32.86 124 GLU A N 1
ATOM 921 C CA . GLU A 1 124 ? -16.518 -0.110 54.216 1.00 38.10 124 GLU A CA 1
ATOM 922 C C . GLU A 1 124 ? -15.086 0.433 54.195 1.00 29.30 124 GLU A C 1
ATOM 923 O O . GLU A 1 124 ? -14.119 -0.313 54.387 1.00 30.03 124 GLU A O 1
ATOM 929 N N . LYS A 1 125 ? -14.967 1.733 53.937 1.00 31.42 125 LYS A N 1
ATOM 930 C CA . LYS A 1 125 ? -13.673 2.412 53.894 1.00 29.34 125 LYS A CA 1
ATOM 931 C C . LYS A 1 125 ? -13.872 3.925 53.985 1.00 30.71 125 LYS A C 1
ATOM 932 O O . LYS A 1 125 ? -14.977 4.440 53.785 1.00 28.04 125 LYS A O 1
ATOM 938 N N . ALA A 1 126 ? -12.802 4.636 54.311 1.00 23.69 126 ALA A N 1
ATOM 939 C CA . ALA A 1 126 ? -12.856 6.088 54.413 1.00 24.16 126 ALA A CA 1
ATOM 940 C C . ALA A 1 126 ? -11.576 6.634 53.804 1.00 25.53 126 ALA A C 1
ATOM 941 O O . ALA A 1 126 ? -10.621 5.884 53.612 1.00 22.54 126 ALA A O 1
ATOM 943 N N . TYR A 1 127 ? -11.551 7.928 53.507 1.00 27.99 127 TYR A N 1
ATOM 944 C CA . TYR A 1 127 ? -10.357 8.559 52.946 1.00 23.75 127 TYR A CA 1
ATOM 945 C C . TYR A 1 127 ? -9.680 9.358 54.045 1.00 26.97 127 TYR A C 1
ATOM 946 O O . TYR A 1 127 ? -10.274 10.281 54.609 1.00 32.93 127 TYR A O 1
ATOM 955 N N . HIS A 1 128 ? -8.426 9.030 54.328 1.00 21.89 128 HIS A N 1
ATOM 956 C CA . HIS A 1 128 ? -7.748 9.599 55.483 1.00 24.29 128 HIS A CA 1
ATOM 957 C C . HIS A 1 128 ? -6.574 10.483 55.084 1.00 24.17 128 HIS A C 1
ATOM 958 O O . HIS A 1 128 ? -5.624 10.013 54.462 1.00 21.41 128 HIS A O 1
ATOM 965 N N . VAL A 1 129 ? -6.658 11.766 55.417 1.00 22.45 129 VAL A N 1
ATOM 966 C CA . VAL A 1 129 ? -5.545 12.669 55.204 1.00 23.84 129 VAL A CA 1
ATOM 967 C C . VAL A 1 129 ? -4.478 12.396 56.258 1.00 23.18 129 VAL A C 1
ATOM 968 O O . VAL A 1 129 ? -4.703 12.615 57.455 1.00 24.68 129 VAL A O 1
ATOM 972 N N . HIS A 1 130 ? -3.326 11.911 55.804 1.00 22.47 130 HIS A N 1
ATOM 973 C CA . HIS A 1 130 ? -2.181 11.644 56.681 1.00 26.48 130 HIS A CA 1
ATOM 974 C C . HIS A 1 130 ? -1.339 12.906 56.871 1.00 29.92 130 HIS A C 1
ATOM 975 O O . HIS A 1 130 ? -0.822 13.158 57.961 1.00 26.62 130 HIS A O 1
ATOM 982 N N . ILE A 1 131 ? -1.169 13.669 55.790 1.00 21.08 131 ILE A N 1
ATOM 983 C CA . ILE A 1 131 ? -0.299 14.854 55.812 1.00 23.71 131 ILE A CA 1
ATOM 984 C C . ILE A 1 131 ? -0.988 16.069 55.167 1.00 23.76 131 ILE A C 1
ATOM 985 O O . ILE A 1 131 ? -1.625 15.951 54.124 1.00 23.29 131 ILE A O 1
ATOM 990 N N . LEU A 1 132 ? -0.870 17.233 55.796 1.00 21.22 132 LEU A N 1
ATOM 991 C CA . LEU A 1 132 ? -1.307 18.493 55.187 1.00 20.98 132 LEU A CA 1
ATOM 992 C C . LEU A 1 132 ? -0.271 19.530 55.603 1.00 25.14 132 LEU A C 1
ATOM 993 O O . LEU A 1 132 ? -0.169 19.855 56.785 1.00 24.96 132 LEU A O 1
ATOM 998 N N . ALA A 1 133 ? 0.519 20.013 54.650 1.00 21.52 133 ALA A N 1
ATOM 999 C CA . ALA A 1 133 ? 1.615 20.930 54.968 1.00 27.90 133 ALA A CA 1
ATOM 1000 C C . ALA A 1 133 ? 1.735 22.063 53.951 1.00 25.97 133 ALA A C 1
ATOM 1001 O O . ALA A 1 133 ? 1.718 21.842 52.738 1.00 23.88 133 ALA A O 1
ATOM 1003 N N . VAL A 1 134 ? 1.859 23.278 54.464 1.00 24.40 134 VAL A N 1
ATOM 1004 C CA . VAL A 1 134 ? 1.926 24.463 53.629 1.00 23.75 134 VAL A CA 1
ATOM 1005 C C . VAL A 1 134 ? 3.175 25.235 54.017 1.00 21.72 134 VAL A C 1
ATOM 1006 O O . VAL A 1 134 ? 3.465 25.401 55.203 1.00 21.35 134 VAL A O 1
ATOM 1010 N N . ASP A 1 135 ? 3.925 25.687 53.024 1.00 22.02 135 ASP A N 1
ATOM 1011 C CA . ASP A 1 135 ? 5.062 26.571 53.286 1.00 24.68 135 ASP A CA 1
ATOM 1012 C C . ASP A 1 135 ? 4.543 27.842 53.975 1.00 21.02 135 ASP A C 1
ATOM 1013 O O . ASP A 1 135 ? 3.727 28.560 53.407 1.00 23.38 135 ASP A O 1
ATOM 1018 N N . PRO A 1 136 ? 4.992 28.108 55.213 1.00 24.77 136 PRO A N 1
ATOM 1019 C CA . PRO A 1 136 ? 4.393 29.221 55.966 1.00 25.12 136 PRO A CA 1
ATOM 1020 C C . PRO A 1 136 ? 4.680 30.615 55.400 1.00 29.45 136 PRO A C 1
ATOM 1021 O O . PRO A 1 136 ? 4.011 31.573 55.823 1.00 29.63 136 PRO A O 1
ATOM 1025 N N . THR A 1 137 ? 5.627 30.724 54.467 1.00 24.57 137 THR A N 1
ATOM 1026 C CA . THR A 1 137 ? 5.912 32.005 53.817 1.00 28.78 137 THR A CA 1
ATOM 1027 C C . THR A 1 137 ? 4.960 32.312 52.665 1.00 33.91 137 THR A C 1
ATOM 1028 O O . THR A 1 137 ? 4.998 33.410 52.097 1.00 34.01 137 THR A O 1
ATOM 1032 N N . TYR A 1 138 ? 4.121 31.346 52.301 1.00 31.10 138 TYR A N 1
ATOM 1033 C CA . TYR A 1 138 ? 3.101 31.600 51.292 1.00 26.26 138 TYR A CA 1
ATOM 1034 C C . TYR A 1 138 ? 1.762 31.842 51.975 1.00 32.31 138 TYR A C 1
ATOM 1035 O O . TYR A 1 138 ? 0.848 31.029 51.879 1.00 30.82 138 TYR A O 1
ATOM 1044 N N . ARG A 1 139 ? 1.663 32.981 52.655 1.00 32.20 139 ARG A N 1
ATOM 1045 C CA . ARG A 1 139 ? 0.453 33.348 53.381 1.00 37.93 139 ARG A CA 1
ATOM 1046 C C . ARG A 1 139 ? -0.484 34.131 52.489 1.00 37.15 139 ARG A C 1
ATOM 1047 O O . ARG A 1 139 ? -0.055 34.725 51.495 1.00 37.84 139 ARG A O 1
ATOM 1055 N N . GLY A 1 140 ? -1.763 34.158 52.857 1.00 32.38 140 GLY A N 1
ATOM 1056 C CA . GLY A 1 140 ? -2.720 34.983 52.144 1.00 34.56 140 GLY A CA 1
ATOM 1057 C C . GLY A 1 140 ? -3.277 34.374 50.867 1.00 34.15 140 GLY A C 1
ATOM 1058 O O . GLY A 1 140 ? -3.911 3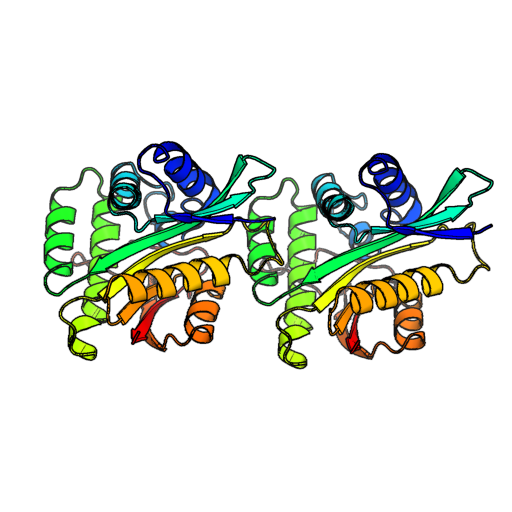5.076 50.081 1.00 39.38 140 GLY A O 1
ATOM 1059 N N . HIS A 1 141 ? -3.072 33.075 50.661 1.00 34.12 141 HIS A N 1
ATOM 1060 C CA . HIS A 1 141 ? -3.537 32.430 49.431 1.00 34.28 141 HIS A CA 1
ATOM 1061 C C . HIS A 1 141 ? -4.453 31.235 49.652 1.00 33.63 141 HIS A C 1
ATOM 1062 O O . HIS A 1 141 ? -4.654 30.440 48.734 1.00 35.76 141 HIS A O 1
ATOM 1069 N N . SER A 1 142 ? -4.981 31.094 50.860 1.00 28.64 142 SER A N 1
ATOM 1070 C CA . SER A 1 142 ? -5.906 30.005 51.175 1.00 34.22 142 SER A CA 1
ATOM 1071 C C . SER A 1 142 ? -5.312 28.631 50.866 1.00 30.81 142 SER A C 1
ATOM 1072 O O . SER A 1 142 ? -6.043 27.721 50.486 1.00 26.84 142 SER A O 1
ATOM 1075 N N . LEU A 1 143 ? -4.000 28.473 51.037 1.00 29.92 143 LEU A N 1
ATOM 1076 C CA . LEU A 1 143 ? -3.330 27.244 50.591 1.00 30.92 143 LEU A CA 1
ATOM 1077 C C . LEU A 1 143 ? -3.766 26.001 51.352 1.00 28.18 143 LEU A C 1
ATOM 1078 O O . LEU A 1 143 ? -4.051 24.969 50.747 1.00 30.48 143 LEU A O 1
ATOM 1083 N N . GLY A 1 144 ? -3.792 26.090 52.678 1.00 25.24 144 GLY A N 1
ATOM 1084 C CA . GLY A 1 144 ? -4.220 24.970 53.496 1.00 27.27 144 GLY A CA 1
ATOM 1085 C C . GLY A 1 144 ? -5.634 24.580 53.137 1.00 31.41 144 GLY A C 1
ATOM 1086 O O . GLY A 1 144 ? -5.943 23.391 52.928 1.00 25.00 144 GLY A O 1
ATOM 1087 N N . GLN A 1 145 ? -6.505 25.583 53.046 1.00 30.54 145 GLN A N 1
ATOM 1088 C CA . GLN A 1 145 ? -7.907 25.302 52.759 1.00 27.47 145 GLN A CA 1
ATOM 1089 C C . GLN A 1 145 ? -8.055 24.725 51.358 1.00 26.98 145 GLN A C 1
ATOM 1090 O O . GLN A 1 145 ? -8.866 23.828 51.145 1.00 30.95 145 GLN A O 1
ATOM 1096 N N . ARG A 1 146 ? -7.270 25.222 50.404 1.00 24.93 146 ARG A N 1
ATOM 1097 C CA . ARG A 1 146 ? -7.347 24.705 49.030 1.00 30.49 146 ARG A CA 1
ATOM 1098 C C . ARG A 1 146 ? -6.826 23.276 48.904 1.00 26.47 146 ARG A C 1
ATOM 1099 O O . ARG A 1 146 ? -7.382 22.475 48.141 1.00 24.40 146 ARG A O 1
ATOM 1107 N N . LEU A 1 147 ? -5.776 22.949 49.656 1.00 26.09 147 LEU A N 1
ATOM 1108 C CA . LEU A 1 147 ? -5.274 21.563 49.698 1.00 22.97 147 LEU A CA 1
ATOM 1109 C C . LEU A 1 147 ? -6.307 20.613 50.283 1.00 26.85 147 LEU A C 1
ATOM 1110 O O . LEU A 1 147 ? -6.604 19.566 49.693 1.00 25.74 147 LEU A O 1
ATOM 1115 N N . LEU A 1 148 ? -6.855 20.967 51.445 1.00 23.80 148 LEU A N 1
ATOM 1116 C CA . LEU A 1 148 ? -7.839 20.105 52.095 1.00 26.44 148 LEU A CA 1
ATOM 1117 C C . LEU A 1 148 ? -9.088 19.986 51.239 1.00 23.40 148 LEU A C 1
ATOM 1118 O O . LEU A 1 148 ? -9.667 18.912 51.109 1.00 23.50 148 LEU A O 1
ATOM 1123 N N . GLN A 1 149 ? -9.525 21.095 50.662 1.00 25.69 149 GLN A N 1
ATOM 1124 C CA . GLN A 1 149 ? -10.714 21.056 49.815 1.00 26.25 149 GLN A CA 1
ATOM 1125 C C . GLN A 1 149 ? -10.448 20.194 48.596 1.00 24.68 149 GLN A C 1
ATOM 1126 O O . GLN A 1 149 ? -11.333 19.487 48.127 1.00 26.42 149 GLN A O 1
ATOM 1132 N N . PHE A 1 150 ? -9.236 20.280 48.063 1.00 24.11 150 PHE A N 1
ATOM 1133 C CA . PHE A 1 150 ? -8.889 19.483 46.897 1.00 24.11 150 PHE A CA 1
ATOM 1134 C C . PHE A 1 150 ? -8.990 18.007 47.296 1.00 21.55 150 PHE A C 1
ATOM 1135 O O . PHE A 1 150 ? -9.562 17.202 46.557 1.00 21.47 150 PHE A O 1
ATOM 1143 N N . GLN A 1 151 ? -8.477 17.655 48.475 1.00 20.80 151 GLN A N 1
ATOM 1144 C CA . GLN A 1 151 ? -8.546 16.253 48.922 1.00 20.12 151 GLN A CA 1
ATOM 1145 C C . GLN A 1 151 ? -10.004 15.803 49.115 1.00 20.37 151 GLN A C 1
ATOM 1146 O O . GLN A 1 151 ? -10.370 14.673 48.782 1.00 21.88 151 GLN A O 1
ATOM 1152 N N . MET A 1 152 ? -10.838 16.685 49.654 1.00 20.54 152 MET A N 1
ATOM 1153 C CA . MET A 1 152 ? -12.266 16.373 49.780 1.00 27.09 152 MET A CA 1
ATOM 1154 C C . MET A 1 152 ? -12.925 16.117 48.419 1.00 24.22 152 MET A C 1
ATOM 1155 O O . MET A 1 152 ? -13.624 15.127 48.233 1.00 27.39 152 MET A O 1
ATOM 1160 N N . ASP A 1 153 ? -12.699 17.027 47.477 1.00 27.32 153 ASP A N 1
ATOM 1161 C CA . ASP A 1 153 ? -13.288 16.932 46.142 1.00 26.74 153 ASP A CA 1
ATOM 1162 C C . ASP A 1 153 ? -12.844 15.668 45.429 1.00 26.72 153 ASP A C 1
ATOM 1163 O O . ASP A 1 153 ? -13.639 14.976 44.785 1.00 24.84 153 ASP A O 1
ATOM 1168 N N . LEU A 1 154 ? -11.554 15.373 45.555 1.00 23.89 154 LEU A N 1
ATOM 1169 C CA . LEU A 1 154 ? -10.949 14.230 44.900 1.00 25.54 154 LEU A CA 1
ATOM 1170 C C . LEU A 1 154 ? -11.486 12.925 45.477 1.00 26.07 154 LEU A C 1
ATOM 1171 O O . LEU A 1 154 ? -11.892 12.020 44.734 1.00 26.41 154 LEU A O 1
ATOM 1176 N N . SER A 1 155 ? -11.489 12.822 46.804 1.00 26.19 155 SER A N 1
ATOM 1177 C CA . SER A 1 155 ? -11.975 11.602 47.438 1.00 24.76 155 SER A CA 1
ATOM 1178 C C . SER A 1 155 ? -13.435 11.405 47.047 1.00 24.78 155 SER A C 1
ATOM 1179 O O . SER A 1 155 ? -13.854 10.289 46.744 1.00 27.00 155 SER A O 1
ATOM 1182 N N . LYS A 1 156 ? -14.194 12.496 47.015 1.00 23.97 156 LYS A N 1
ATOM 1183 C CA . LYS A 1 156 ? -15.597 12.413 46.574 1.00 28.97 156 LYS A CA 1
ATOM 1184 C C . LYS A 1 156 ? -15.676 11.785 45.182 1.00 34.97 156 LYS A C 1
ATOM 1185 O O . LYS A 1 156 ? -16.339 10.755 44.987 1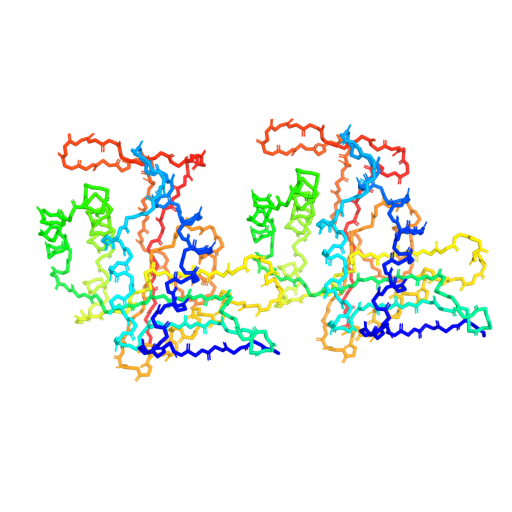.00 33.68 156 LYS A O 1
ATOM 1191 N N . LYS A 1 157 ? -14.970 12.375 44.221 1.00 31.47 157 LYS A N 1
ATOM 1192 C CA . LYS A 1 157 ? -15.007 11.843 42.854 1.00 32.52 157 LYS A CA 1
ATOM 1193 C C . LYS A 1 157 ? -14.580 10.383 42.788 1.00 36.74 157 LYS A C 1
ATOM 1194 O O . LYS A 1 157 ? -15.055 9.640 41.930 1.00 36.95 157 LYS A O 1
ATOM 1200 N N . LEU A 1 158 ? -13.672 9.976 43.675 1.00 30.33 158 LEU A N 1
ATOM 1201 C CA . LEU A 1 158 ? -13.145 8.614 43.651 1.00 31.12 158 LEU A CA 1
ATOM 1202 C C . LEU A 1 158 ? -14.134 7.592 44.237 1.00 34.55 158 LEU A C 1
ATOM 1203 O O . LEU A 1 158 ? -13.908 6.380 44.165 1.00 38.53 158 LEU A O 1
ATOM 1208 N N . GLY A 1 159 ? -15.218 8.089 44.820 1.00 33.92 159 GLY A N 1
ATOM 1209 C CA . GLY A 1 159 ? -16.268 7.226 45.329 1.00 39.29 159 GLY A CA 1
ATOM 1210 C C . GLY A 1 159 ? -16.267 7.049 46.838 1.00 39.83 159 GLY A C 1
ATOM 1211 O O . GLY A 1 159 ? -17.070 6.272 47.366 1.00 37.52 159 GLY A O 1
ATOM 1212 N N . PHE A 1 160 ? -15.377 7.745 47.544 1.00 32.15 160 PHE A N 1
ATOM 1213 C CA . PHE A 1 160 ? -15.363 7.647 49.007 1.00 31.84 160 PHE A CA 1
ATOM 1214 C C . PHE A 1 160 ? -16.599 8.290 49.613 1.00 37.18 160 PHE A C 1
ATOM 1215 O O . PHE A 1 160 ? -17.105 9.286 49.094 1.00 38.34 160 PHE A O 1
ATOM 1223 N N . LYS A 1 161 ? -17.095 7.706 50.701 1.00 34.24 161 LYS A N 1
ATOM 1224 C CA . LYS A 1 161 ? -18.299 8.217 51.340 1.00 37.64 161 LYS A CA 1
ATOM 1225 C C . LYS A 1 161 ? -17.959 9.066 52.553 1.00 36.04 161 LYS A C 1
ATOM 1226 O O . LYS A 1 161 ? -18.835 9.705 53.119 1.00 38.39 161 LYS A O 1
ATOM 1232 N N . ALA A 1 162 ? -16.685 9.071 52.945 1.00 31.67 162 ALA A N 1
ATOM 1233 C CA . ALA A 1 162 ? -16.239 9.856 54.097 1.00 33.78 162 ALA A CA 1
ATOM 1234 C C . ALA A 1 162 ? -14.745 10.192 54.032 1.00 33.63 162 ALA A C 1
ATOM 1235 O O . ALA A 1 162 ? -13.954 9.419 53.482 1.00 30.63 162 ALA A O 1
ATOM 1237 N N . ILE A 1 163 ? -14.373 11.336 54.603 1.00 29.92 163 ILE A N 1
ATOM 1238 C CA . ILE A 1 163 ? -12.969 11.735 54.708 1.00 30.79 163 ILE A CA 1
ATOM 1239 C C . ILE A 1 163 ? -12.622 12.076 56.154 1.00 34.21 163 ILE A C 1
ATOM 1240 O O . ILE A 1 163 ? -13.457 12.617 56.877 1.00 34.66 163 ILE A O 1
ATOM 1245 N N . SER A 1 164 ? -11.396 11.761 56.575 1.00 30.35 164 SER A N 1
ATOM 1246 C CA . SER A 1 164 ? -10.951 12.036 57.934 1.00 27.30 164 SER A CA 1
ATOM 1247 C C . SER A 1 164 ? -9.498 12.461 57.972 1.00 31.75 164 SER A C 1
ATOM 1248 O O . SER A 1 164 ? -8.805 12.444 56.953 1.00 31.35 164 SER A O 1
ATOM 1251 N N . GLY A 1 165 ? -9.038 12.846 59.154 1.00 30.34 165 GLY A N 1
ATOM 1252 C CA . GLY A 1 165 ? -7.643 13.204 59.329 1.00 32.26 165 GLY A CA 1
ATOM 1253 C C . GLY A 1 165 ? -7.228 13.302 60.781 1.00 35.62 165 GLY A C 1
ATOM 1254 O O . GLY A 1 165 ? -8.064 13.506 61.670 1.00 35.80 165 GLY A O 1
ATOM 1255 N N . ASP A 1 166 ? -5.931 13.135 61.019 1.00 30.49 166 ASP A N 1
ATOM 1256 C CA . ASP A 1 166 ? -5.350 13.371 62.326 1.00 33.70 166 ASP A CA 1
ATOM 1257 C C . ASP A 1 166 ? -4.661 14.732 62.275 1.00 39.49 166 ASP A C 1
ATOM 1258 O O . ASP A 1 166 ? -3.615 14.887 61.646 1.00 35.38 166 ASP A O 1
ATOM 1263 N N . PHE A 1 167 ? -5.281 15.717 62.911 1.00 31.95 167 PHE A N 1
ATOM 1264 C CA . PHE A 1 167 ? -4.814 17.091 62.847 1.00 39.69 167 PHE A CA 1
ATOM 1265 C C . PHE A 1 167 ? -4.092 17.487 64.121 1.00 41.51 167 PHE A C 1
ATOM 1266 O O . PHE A 1 167 ? -4.677 17.505 65.210 1.00 40.56 167 PHE A O 1
ATOM 1274 N N . THR A 1 168 ? -2.815 17.745 63.963 1.00 41.13 168 THR A N 1
ATOM 1275 C CA . THR A 1 168 ? -1.902 17.931 65.048 1.00 45.54 168 THR A CA 1
ATOM 1276 C C . THR A 1 168 ? -1.700 19.381 65.423 1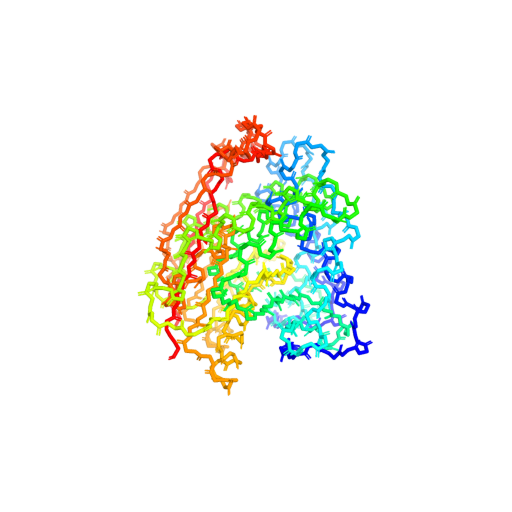.00 47.75 168 THR A C 1
ATOM 1277 O O . THR A 1 168 ? -1.129 19.651 66.409 1.00 52.87 168 THR A O 1
ATOM 1281 N N . SER A 1 169 ? -2.185 20.311 64.628 1.00 48.93 169 SER A N 1
ATOM 1282 C CA . SER A 1 169 ? -2.035 21.723 64.936 1.00 48.53 169 SER A CA 1
ATOM 1283 C C . SER A 1 169 ? -3.337 22.478 65.047 1.00 53.14 169 SER A C 1
ATOM 1284 O O . SER A 1 169 ? -4.396 22.008 64.684 1.00 47.73 169 SER A O 1
ATOM 1287 N N . VAL A 1 170 ? -3.246 23.666 65.598 1.00 50.02 170 VAL A N 1
ATOM 1288 C CA . VAL A 1 170 ? -4.438 24.379 65.866 1.00 49.60 170 VAL A CA 1
ATOM 1289 C C . VAL A 1 170 ? -5.010 24.847 64.541 1.00 52.41 170 VAL A C 1
ATOM 1290 O O . VAL A 1 170 ? -6.191 24.754 64.314 1.00 52.91 170 VAL A O 1
ATOM 1294 N N . PHE A 1 171 ? -4.175 25.360 63.672 1.00 47.14 171 PHE A N 1
ATOM 1295 C CA . PHE A 1 171 ? -4.663 25.837 62.401 1.00 52.96 171 PHE A CA 1
ATOM 1296 C C . PHE A 1 171 ? -5.578 24.765 61.775 1.00 51.38 171 PHE A C 1
ATOM 1297 O O . PHE A 1 171 ? -6.766 24.918 61.528 1.00 47.42 171 PHE A O 1
ATOM 1305 N N . SER A 1 172 ? -4.938 23.641 61.591 1.00 49.38 172 SER A N 1
ATOM 1306 C CA . SER A 1 172 ? -5.357 22.521 60.756 1.00 40.91 172 SER A CA 1
ATOM 1307 C C . SER A 1 172 ? -6.699 22.011 61.273 1.00 46.26 172 SER A C 1
ATOM 1308 O O . SER A 1 172 ? -7.642 21.769 60.499 1.00 42.86 172 SER A O 1
ATOM 1311 N N . VAL A 1 173 ? -6.802 21.878 62.594 1.00 43.03 173 VAL A N 1
ATOM 1312 C CA . VAL A 1 173 ? -8.084 21.556 63.201 1.00 41.96 173 VAL A CA 1
ATOM 1313 C C . VAL A 1 173 ? -9.101 22.602 62.763 1.00 41.20 173 VAL A C 1
ATOM 1314 O O . VAL A 1 173 ? -10.222 22.270 62.362 1.00 43.29 173 VAL A O 1
ATOM 1318 N N . LYS A 1 174 ? -8.708 23.870 62.833 1.00 44.14 174 LYS A N 1
ATOM 1319 C CA . LYS A 1 174 ? -9.625 24.956 62.469 1.00 48.18 174 LYS A CA 1
ATOM 1320 C C . LYS A 1 174 ? -10.179 24.827 61.042 1.00 44.51 174 LYS A C 1
ATOM 1321 O O . LYS A 1 174 ? -11.363 25.091 60.798 1.00 45.40 174 LYS A O 1
ATOM 1327 N N . LEU A 1 175 ? -9.317 24.428 60.112 1.00 47.88 175 LEU A N 1
ATOM 1328 C CA . LEU A 1 175 ? -9.709 24.187 58.730 1.00 43.02 175 LEU A CA 1
ATOM 1329 C C . LEU A 1 175 ? -10.712 23.057 58.690 1.00 44.26 175 LEU A C 1
ATOM 1330 O O . LEU A 1 175 ? -11.798 23.203 58.128 1.00 39.74 175 LEU A O 1
ATOM 1335 N N . ALA A 1 176 ? -10.332 21.931 59.294 1.00 40.39 176 ALA A N 1
ATOM 1336 C CA . ALA A 1 176 ? -11.186 20.747 59.308 1.00 41.40 176 ALA A CA 1
ATOM 1337 C C . ALA A 1 176 ? -12.594 21.128 59.745 1.00 42.64 176 ALA A C 1
ATOM 1338 O O . ALA A 1 176 ? -13.585 20.808 59.074 1.00 42.03 176 ALA A O 1
ATOM 1340 N N . GLU A 1 177 ? -12.679 21.822 60.872 1.00 45.66 177 GLU A N 1
ATOM 1341 C CA . GLU A 1 177 ? -13.968 22.267 61.386 1.00 47.95 177 GLU A CA 1
ATOM 1342 C C . GLU A 1 177 ? -14.668 23.166 60.374 1.00 45.69 177 GLU A C 1
ATOM 1343 O O . GLU A 1 177 ? -15.840 22.957 60.062 1.00 48.16 177 GLU A O 1
ATOM 1349 N N . LYS A 1 178 ? -13.935 24.147 59.850 1.00 41.33 178 LYS A N 1
ATOM 1350 C CA . LYS A 1 178 ? -14.467 25.067 58.845 1.00 48.84 178 LYS A CA 1
ATOM 1351 C C . LYS A 1 178 ? -15.054 24.340 57.638 1.00 46.63 178 LYS A C 1
ATOM 1352 O O . LYS A 1 178 ? -16.129 24.703 57.145 1.00 43.85 178 LYS A O 1
ATOM 1358 N N . LEU A 1 179 ? -14.350 23.318 57.159 1.00 42.80 179 LEU A N 1
ATOM 1359 C CA . LEU A 1 179 ? -14.788 22.609 55.959 1.00 38.25 179 LEU A CA 1
ATOM 1360 C C . LEU A 1 179 ? -15.755 21.472 56.287 1.00 44.78 179 LEU A C 1
ATOM 1361 O O . LEU A 1 179 ? -15.934 20.548 55.485 1.00 43.40 179 LEU A O 1
ATOM 1366 N N . GLY A 1 180 ? -16.370 21.548 57.468 1.00 42.05 180 GLY A N 1
ATOM 1367 C CA . GLY A 1 180 ? -17.484 20.683 57.812 1.00 46.00 180 GLY A CA 1
ATOM 1368 C C . GLY A 1 180 ? -17.126 19.365 58.469 1.00 41.94 180 GLY A C 1
ATOM 1369 O O . GLY A 1 180 ? -17.964 18.463 58.557 1.00 44.83 180 GLY A O 1
ATOM 1370 N N . MET A 1 181 ? -15.887 19.245 58.931 1.00 41.68 181 MET A N 1
ATOM 1371 C CA . MET A 1 181 ? -15.448 18.040 59.624 1.00 39.55 181 MET A CA 1
ATOM 1372 C C . MET A 1 181 ? -15.713 18.155 61.129 1.00 46.15 181 MET A C 1
ATOM 1373 O O . MET A 1 181 ? -15.428 19.186 61.740 1.00 46.03 181 MET A O 1
ATOM 1378 N N . GLU A 1 182 ? -16.277 17.101 61.715 1.00 43.07 182 GLU A N 1
ATOM 1379 C CA . GLU A 1 182 ? -16.519 17.050 63.151 1.00 40.02 182 GLU A CA 1
ATOM 1380 C C . GLU A 1 182 ? -15.359 16.299 63.802 1.00 44.77 182 GLU A C 1
ATOM 1381 O O . GLU A 1 182 ? -15.043 15.180 63.389 1.00 37.30 182 GLU A O 1
ATOM 1387 N N . CYS A 1 183 ? -14.711 16.908 64.796 1.00 43.73 183 CYS A N 1
ATOM 1388 C CA . CYS A 1 183 ? -13.712 16.190 65.594 1.00 42.37 183 CYS A CA 1
ATOM 1389 C C . CYS A 1 183 ? -14.407 15.207 66.520 1.00 43.38 183 CYS A C 1
ATOM 1390 O O . CYS A 1 183 ? -15.181 15.610 67.389 1.00 44.78 183 CYS A O 1
ATOM 1393 N N . ILE A 1 184 ? -14.118 13.922 66.338 1.00 36.89 184 ILE A N 1
ATOM 1394 C CA . ILE A 1 184 ? -14.830 12.865 67.045 1.00 34.15 184 ILE A CA 1
ATOM 1395 C C . ILE A 1 184 ? -13.981 12.197 68.123 1.00 43.26 184 ILE A C 1
ATOM 1396 O O . ILE A 1 184 ? -14.503 11.478 68.979 1.00 42.11 184 ILE A O 1
ATOM 1401 N N . SER A 1 185 ? -12.675 12.427 68.078 1.00 33.57 185 SER A N 1
ATOM 1402 C CA . SER A 1 185 ? -11.770 11.831 69.046 1.00 38.83 185 SER A CA 1
ATOM 1403 C C . SER A 1 185 ? -10.513 12.688 69.165 1.00 38.58 185 SER A C 1
ATOM 1404 O O . SER A 1 185 ? -10.139 13.378 68.218 1.00 36.12 185 SER A O 1
ATOM 1407 N N . GLN A 1 186 ? -9.874 12.667 70.331 1.00 38.77 186 GLN A N 1
ATOM 1408 C CA . GLN A 1 186 ? -8.612 13.379 70.511 1.00 36.47 186 GLN A CA 1
ATOM 1409 C C . GLN A 1 186 ? -7.687 12.673 71.487 1.00 44.30 186 GLN A C 1
ATOM 1410 O O . GLN A 1 186 ? -8.116 11.804 72.253 1.00 44.71 186 GLN A O 1
ATOM 1416 N N . LEU A 1 187 ? -6.413 13.047 71.451 1.00 37.56 187 LEU A N 1
ATOM 1417 C CA . LEU A 1 187 ? -5.403 12.403 72.280 1.00 42.10 187 LEU A CA 1
ATOM 1418 C C . LEU A 1 187 ? -4.315 13.391 72.650 1.00 42.03 187 LEU A C 1
ATOM 1419 O O . LEU A 1 187 ? -3.637 13.950 71.780 1.00 41.11 187 LEU A O 1
ATOM 1424 N N . ALA A 1 188 ? -4.152 13.605 73.950 1.00 44.39 188 ALA A N 1
ATOM 1425 C CA . ALA A 1 188 ? -3.053 14.410 74.448 1.00 41.06 188 ALA A CA 1
ATOM 1426 C C . ALA A 1 188 ? -1.748 13.657 74.212 1.00 41.23 188 ALA A C 1
ATOM 1427 O O . ALA A 1 188 ? -1.541 12.567 74.748 1.00 42.86 188 ALA A O 1
ATOM 1429 N N . LEU A 1 189 ? -0.873 14.249 73.409 1.00 37.64 189 LEU A N 1
ATOM 1430 C CA . LEU A 1 189 ? 0.379 13.615 73.009 1.00 41.71 189 LEU A CA 1
ATOM 1431 C C . LEU A 1 189 ? 1.258 13.183 74.187 1.00 44.73 189 LEU A C 1
ATOM 1432 O O . LEU A 1 189 ? 1.767 12.057 74.213 1.00 42.52 189 LEU A O 1
ATOM 1437 N N . GLY A 1 190 ? 1.453 14.081 75.149 1.00 44.97 190 GLY A N 1
ATOM 1438 C CA . GLY A 1 190 ? 2.299 13.785 76.298 1.00 43.75 190 GLY A CA 1
ATOM 1439 C C . GLY A 1 190 ? 1.710 12.727 77.218 1.00 43.20 190 GLY A C 1
ATOM 1440 O O . GLY A 1 190 ? 2.420 12.120 78.021 1.00 44.89 190 GLY A O 1
ATOM 1441 N N . ASP A 1 191 ? 0.405 12.504 77.106 1.00 42.86 191 ASP A N 1
ATOM 1442 C CA . ASP A 1 191 ? -0.245 11.472 77.904 1.00 41.81 191 ASP A CA 1
ATOM 1443 C C . ASP A 1 191 ? -0.155 10.080 77.260 1.00 43.35 191 ASP A C 1
ATOM 1444 O O . ASP A 1 191 ? -0.514 9.080 77.885 1.00 43.06 191 ASP A O 1
ATOM 1449 N N . TYR A 1 192 ? 0.324 10.015 76.018 1.00 36.91 192 TYR A N 1
ATOM 1450 C CA . TYR A 1 192 ? 0.446 8.734 75.328 1.00 36.47 192 TYR A CA 1
ATOM 1451 C C . TYR A 1 192 ? 1.440 7.801 76.017 1.00 34.33 192 TYR A C 1
ATOM 1452 O O . TYR A 1 192 ? 2.531 8.220 76.411 1.00 36.03 192 TYR A O 1
ATOM 1461 N N . ARG A 1 193 ? 1.038 6.538 76.149 1.00 32.51 193 ARG A N 1
ATOM 1462 C CA . ARG A 1 193 ? 1.869 5.481 76.702 1.00 32.46 193 ARG A CA 1
ATOM 1463 C C . ARG A 1 193 ? 1.716 4.251 75.819 1.00 34.42 193 ARG A C 1
ATOM 1464 O O . ARG A 1 193 ? 0.596 3.861 75.509 1.00 32.09 193 ARG A O 1
ATOM 1472 N N . ASP A 1 194 ? 2.817 3.629 75.408 1.00 31.53 194 ASP A N 1
ATOM 1473 C CA . ASP A 1 194 ? 2.694 2.391 74.642 1.00 32.85 194 ASP A CA 1
ATOM 1474 C C . ASP A 1 194 ? 2.350 1.211 75.571 1.00 37.73 194 ASP A C 1
ATOM 1475 O O . ASP A 1 194 ? 2.052 1.419 76.753 1.00 38.89 194 ASP A O 1
ATOM 1480 N N . GLU A 1 195 ? 2.367 -0.011 75.044 1.00 40.70 195 GLU A N 1
ATOM 1481 C CA . GLU A 1 195 ? 1.988 -1.187 75.839 1.00 42.12 195 GLU A CA 1
ATOM 1482 C C . GLU A 1 195 ? 2.996 -1.488 76.955 1.00 44.60 195 GLU A C 1
ATOM 1483 O O . GLU A 1 195 ? 2.673 -2.175 77.930 1.00 45.08 195 GLU A O 1
ATOM 1489 N N . LYS A 1 196 ? 4.203 -0.951 76.812 1.00 40.76 196 LYS A N 1
ATOM 1490 C CA . LYS A 1 196 ? 5.262 -1.101 77.807 1.00 43.22 196 LYS A CA 1
ATOM 1491 C C . LYS A 1 196 ? 5.058 -0.136 78.957 1.00 42.83 196 LYS A C 1
ATOM 1492 O O . LYS A 1 196 ? 5.711 -0.247 79.995 1.00 49.09 196 LYS A O 1
ATOM 1498 N N . GLY A 1 197 ? 4.158 0.823 78.763 1.00 41.70 197 GLY A N 1
ATOM 1499 C CA . GLY A 1 197 ? 3.940 1.881 79.734 1.00 36.65 197 GLY A CA 1
ATOM 1500 C C . GLY A 1 197 ? 4.874 3.062 79.528 1.00 38.36 197 GLY A C 1
ATOM 1501 O O . GLY A 1 197 ? 4.945 3.958 80.366 1.00 39.32 197 GLY A O 1
ATOM 1502 N N . GLU A 1 198 ? 5.580 3.075 78.402 1.00 41.50 198 GLU A N 1
ATOM 1503 C CA . GLU A 1 198 ? 6.600 4.090 78.145 1.00 38.46 198 GLU A CA 1
ATOM 1504 C C . GLU A 1 198 ? 6.044 5.373 77.525 1.00 39.84 198 GLU A C 1
ATOM 1505 O O . GLU A 1 198 ? 5.268 5.325 76.557 1.00 38.61 198 GLU A O 1
ATOM 1511 N N . LYS A 1 199 ? 6.456 6.499 78.056 1.00 38.84 199 LYS A N 1
ATOM 1512 C CA . LYS A 1 199 ? 6.187 7.801 77.519 1.00 38.72 199 LYS A CA 1
ATOM 1513 C C . LYS A 1 199 ? 7.135 8.105 76.388 1.00 44.89 199 LYS A C 1
ATOM 1514 O O . LYS A 1 199 ? 8.308 8.194 76.614 1.00 47.03 199 LYS A O 1
ATOM 1520 N N . LEU A 1 200 ? 6.631 8.287 75.172 1.00 41.55 200 LEU A N 1
ATOM 1521 C CA . LEU A 1 200 ? 7.517 8.349 74.011 1.00 39.02 200 LEU A CA 1
ATOM 1522 C C . LEU A 1 200 ? 7.539 9.708 73.321 1.00 38.63 200 LEU A C 1
ATOM 1523 O O . LEU A 1 200 ? 8.374 9.956 72.458 1.00 38.74 200 LEU A O 1
ATOM 1528 N N . PHE A 1 201 ? 6.618 10.581 73.701 1.00 40.07 201 PHE A N 1
ATOM 1529 C CA . PHE A 1 201 ? 6.522 11.880 73.064 1.00 40.86 201 PHE A CA 1
ATOM 1530 C C . PHE A 1 201 ? 6.472 12.987 74.094 1.00 40.42 201 PHE A C 1
ATOM 1531 O O . PHE A 1 201 ? 5.736 12.904 75.072 1.00 42.04 201 PHE A O 1
ATOM 1539 N N . GLU A 1 202 ? 7.263 14.025 73.854 1.00 45.31 202 GLU A N 1
ATOM 1540 C CA . GLU A 1 202 ? 7.395 15.139 74.778 1.00 47.14 202 GLU A CA 1
ATOM 1541 C C . GLU A 1 202 ? 7.322 16.447 74.010 1.00 46.65 202 GLU A C 1
ATOM 1542 O O . GLU A 1 202 ? 8.347 17.069 73.737 1.00 50.14 202 GLU A O 1
ATOM 1548 N N . PRO A 1 203 ? 6.103 16.874 73.651 1.00 48.52 203 PRO A N 1
ATOM 1549 C CA . PRO A 1 203 ? 5.988 18.094 72.846 1.00 50.60 203 PRO A CA 1
ATOM 1550 C C . PRO A 1 203 ? 6.441 19.325 73.631 1.00 59.99 203 PRO A C 1
ATOM 1551 O O . PRO A 1 203 ? 5.865 19.636 74.686 1.00 57.89 203 PRO A O 1
ATOM 1555 N N . LEU A 1 204 ? 7.472 20.004 73.128 1.00 59.95 204 LEU A N 1
ATOM 1556 C CA . LEU A 1 204 ? 7.960 21.230 73.750 1.00 62.03 204 LEU A CA 1
ATOM 1557 C C . LEU A 1 204 ? 6.787 22.117 74.155 1.00 60.99 204 LEU A C 1
ATOM 1558 O O . LEU A 1 204 ? 6.830 22.792 75.187 1.00 63.53 204 LEU A O 1
ATOM 1563 N N . ASP A 1 205 ? 5.743 22.111 73.333 1.00 61.11 205 ASP A N 1
ATOM 1564 C CA . ASP A 1 205 ? 4.479 22.723 73.703 1.00 61.03 205 ASP A CA 1
ATOM 1565 C C . ASP A 1 205 ? 3.636 21.708 74.463 1.00 62.94 205 ASP A C 1
ATOM 1566 O O . ASP A 1 205 ? 2.930 20.895 73.855 1.00 62.03 205 ASP A O 1
ATOM 1571 N N . VAL A 1 206 ? 3.716 21.739 75.790 1.00 59.89 206 VAL A N 1
ATOM 1572 C CA . VAL A 1 206 ? 2.900 20.839 76.594 1.00 63.07 206 VAL A CA 1
ATOM 1573 C C . VAL A 1 206 ? 1.433 21.155 76.300 1.00 63.73 206 VAL A C 1
ATOM 1574 O O . VAL A 1 206 ? 1.130 22.187 75.698 1.00 65.54 206 VAL A O 1
ATOM 1578 N N . HIS A 1 207 ? 0.526 20.271 76.700 1.00 62.39 207 HIS A N 1
ATOM 1579 C CA . HIS A 1 207 ? -0.878 20.421 76.323 1.00 63.26 207 HIS A CA 1
ATOM 1580 C C . HIS A 1 207 ? -1.043 20.489 74.799 1.00 62.58 207 HIS A C 1
ATOM 1581 O O . HIS A 1 207 ? -1.925 21.196 74.303 1.00 65.22 207 HIS A O 1
ATOM 1588 N N . GLN A 1 208 ? -0.184 19.784 74.061 1.00 57.26 208 GLN A N 1
ATOM 1589 C CA . GLN A 1 208 ? -0.380 19.613 72.620 1.00 55.84 208 GLN A CA 1
ATOM 1590 C C . GLN A 1 208 ? -1.252 18.392 72.356 1.00 50.25 208 GLN A C 1
ATOM 1591 O O . GLN A 1 208 ? -0.950 17.289 72.812 1.00 47.38 208 GLN A O 1
ATOM 1597 N N . VAL A 1 209 ? -2.330 18.600 71.608 1.00 42.94 209 VAL A N 1
ATOM 1598 C CA . VAL A 1 209 ? -3.362 17.590 71.428 1.00 45.17 209 VAL A CA 1
ATOM 1599 C C . VAL A 1 209 ? -3.544 17.249 69.953 1.00 48.06 209 VAL A C 1
ATOM 1600 O O . VAL A 1 209 ? -3.467 18.128 69.091 1.00 46.23 209 VAL A O 1
ATOM 1604 N N . ILE A 1 210 ? -3.796 15.972 69.674 1.00 43.14 210 ILE A N 1
ATOM 1605 C CA . ILE A 1 210 ? -4.078 15.515 68.322 1.00 38.23 210 ILE A CA 1
ATOM 1606 C C . ILE A 1 210 ? -5.571 15.285 68.183 1.00 40.54 210 ILE A C 1
ATOM 1607 O O . ILE A 1 210 ? -6.183 14.657 69.045 1.00 43.69 210 ILE A O 1
ATOM 1612 N N . LYS A 1 211 ? -6.170 15.790 67.112 1.00 36.51 211 LYS A N 1
ATOM 1613 C CA . LYS A 1 211 ? -7.611 15.612 66.941 1.00 39.00 211 LYS A CA 1
ATOM 1614 C C . LYS A 1 211 ? -7.955 14.890 65.648 1.00 38.48 211 LYS A C 1
ATOM 1615 O O . LYS A 1 211 ? -7.583 15.334 64.572 1.00 38.59 211 LYS A O 1
ATOM 1621 N N . THR A 1 212 ? -8.672 13.778 65.755 1.00 33.25 212 THR A N 1
ATOM 1622 C CA . THR A 1 212 ? -9.156 13.070 64.581 1.00 34.34 212 THR A CA 1
ATOM 1623 C C . THR A 1 212 ? -10.519 13.632 64.178 1.00 34.35 212 THR A C 1
ATOM 1624 O O . THR A 1 212 ? -11.482 13.584 64.955 1.00 33.43 212 THR A O 1
ATOM 1628 N N . CYS A 1 213 ? -10.603 14.174 62.967 1.00 33.92 213 CYS A N 1
ATOM 1629 C CA . CYS A 1 213 ? -11.859 14.763 62.490 1.00 33.91 213 CYS A CA 1
ATOM 1630 C C . CYS A 1 213 ? -12.359 14.056 61.234 1.00 37.40 213 CYS A C 1
ATOM 1631 O O . CYS A 1 213 ? -11.571 13.422 60.511 1.00 35.13 213 CYS A O 1
ATOM 1634 N N . VAL A 1 214 ? -13.665 14.163 60.976 1.00 29.24 214 VAL A N 1
ATOM 1635 C CA . VAL A 1 214 ? -14.306 13.366 59.929 1.00 32.42 214 VAL A CA 1
ATOM 1636 C C . VAL A 1 214 ? -15.551 14.045 59.341 1.00 41.50 214 VAL A C 1
ATOM 1637 O O . VAL A 1 214 ? -16.235 14.815 60.019 1.00 41.44 214 VAL A O 1
ATOM 1641 N N . LYS A 1 215 ? -15.846 13.735 58.083 1.00 43.72 215 LYS A N 1
ATOM 1642 C CA . LYS A 1 215 ? -16.982 14.322 57.384 1.00 39.91 215 LYS A CA 1
ATOM 1643 C C . LYS A 1 215 ? -17.512 13.366 56.310 1.00 42.95 215 LYS A C 1
ATOM 1644 O O . LYS A 1 215 ? -16.733 12.758 55.563 1.00 38.07 215 LYS A O 1
ATOM 1650 N N . LEU A 1 216 ? -18.832 13.188 56.275 1.00 38.23 216 LEU A N 1
ATOM 1651 C CA . LEU A 1 216 ? -19.454 12.406 55.218 1.00 39.85 216 LEU A CA 1
ATOM 1652 C C . LEU A 1 216 ? -19.332 13.197 53.931 1.00 37.03 216 LEU A C 1
ATOM 1653 O O . LEU A 1 216 ? -19.409 14.430 53.933 1.00 37.91 216 LEU A O 1
ATOM 1658 N N . LEU A 1 217 ? -19.138 12.487 52.829 1.00 38.74 217 LEU A N 1
ATOM 1659 C CA . LEU A 1 217 ? -19.007 13.143 51.533 1.00 42.29 217 LEU A CA 1
ATOM 1660 C C . LEU A 1 217 ? -20.264 12.916 50.691 1.00 47.53 217 LEU A C 1
ATOM 1661 O O . LEU A 1 217 ? -21.027 11.962 50.919 1.00 44.31 217 LEU A O 1
ATOM 1667 N N . SER B 1 6 ? 2.680 67.760 40.017 1.00 43.42 6 SER B N 1
ATOM 1668 C CA . SER B 1 6 ? 4.062 67.336 40.026 1.00 47.60 6 SER B CA 1
ATOM 1669 C C . SER B 1 6 ? 4.339 66.136 40.936 1.00 42.96 6 SER B C 1
ATOM 1670 O O . SER B 1 6 ? 5.345 65.502 40.835 1.00 41.79 6 SER B O 1
ATOM 1673 N N . ILE B 1 7 ? 3.429 65.875 41.839 1.00 42.08 7 ILE B N 1
ATOM 1674 C CA . ILE B 1 7 ? 3.486 64.698 42.693 1.00 39.38 7 ILE B CA 1
ATOM 1675 C C . ILE B 1 7 ? 2.585 63.627 42.096 1.00 36.54 7 ILE B C 1
ATOM 1676 O O . ILE B 1 7 ? 1.395 63.852 41.888 1.00 38.19 7 ILE B O 1
ATOM 1681 N N . VAL B 1 8 ? 3.162 62.459 41.826 1.00 31.01 8 VAL B N 1
ATOM 1682 C CA . VAL B 1 8 ? 2.432 61.346 41.225 1.00 31.60 8 VAL B CA 1
ATOM 1683 C C . VAL B 1 8 ? 2.284 60.220 42.249 1.00 26.98 8 VAL B C 1
ATOM 1684 O O . VAL B 1 8 ? 3.257 59.849 42.891 1.00 27.31 8 VAL B O 1
ATOM 1688 N N . LEU B 1 9 ? 1.078 59.686 42.414 1.00 23.29 9 LEU B N 1
ATOM 1689 C CA . LEU B 1 9 ? 0.904 58.463 43.203 1.00 23.61 9 LEU B CA 1
ATOM 1690 C C . LEU B 1 9 ? 0.646 57.331 42.221 1.00 23.16 9 LEU B C 1
ATOM 1691 O O . LEU B 1 9 ? -0.222 57.455 41.360 1.00 23.34 9 LEU B O 1
ATOM 1696 N N . ARG B 1 10 ? 1.369 56.221 42.349 1.00 20.50 10 ARG B N 1
ATOM 1697 C CA . ARG B 1 10 ? 1.134 55.091 41.453 1.00 20.74 10 ARG B CA 1
ATOM 1698 C C . ARG B 1 10 ? 1.648 53.798 42.057 1.00 20.82 10 ARG B C 1
ATOM 1699 O O . ARG B 1 10 ? 2.395 53.828 43.020 1.00 21.48 10 ARG B O 1
ATOM 1707 N N . VAL B 1 11 ? 1.264 52.675 41.471 1.00 20.23 11 VAL B N 1
ATOM 1708 C CA . VAL B 1 11 ? 1.793 51.385 41.894 1.00 19.67 11 VAL B CA 1
ATOM 1709 C C . VAL B 1 11 ? 3.240 51.269 41.402 1.00 19.69 11 VAL B C 1
ATOM 1710 O O . VAL B 1 11 ? 3.559 51.633 40.261 1.00 24.16 11 VAL B O 1
ATOM 1714 N N . ALA B 1 12 ? 4.134 50.825 42.273 1.00 23.30 12 ALA B N 1
ATOM 1715 C CA . ALA B 1 12 ? 5.513 50.594 41.848 1.00 22.21 12 ALA B CA 1
ATOM 1716 C C . ALA B 1 12 ? 5.579 49.354 40.942 1.00 25.27 12 ALA B C 1
ATOM 1717 O O . ALA B 1 12 ? 4.886 48.361 41.177 1.00 23.77 12 ALA B O 1
ATOM 1719 N N . ARG B 1 13 ? 6.394 49.430 39.893 1.00 23.64 13 ARG B N 1
ATOM 1720 C CA . ARG B 1 13 ? 6.602 48.308 38.994 1.00 26.15 13 ARG B CA 1
ATOM 1721 C C . ARG B 1 13 ? 7.708 47.390 39.545 1.00 28.75 13 ARG B C 1
ATOM 1722 O O . ARG B 1 13 ? 8.606 47.845 40.264 1.00 25.15 13 ARG B O 1
ATOM 1730 N N . LEU B 1 14 ? 7.655 46.108 39.193 1.00 30.04 14 LEU B N 1
ATOM 1731 C CA . LEU B 1 14 ? 8.689 45.162 39.606 1.00 29.60 14 LEU B CA 1
ATOM 1732 C C . LEU B 1 14 ? 10.106 45.676 39.336 1.00 33.94 14 LEU B C 1
ATOM 1733 O O . LEU B 1 14 ? 10.988 45.572 40.197 1.00 30.99 14 LEU B O 1
ATOM 1738 N N . ASP B 1 15 ? 10.314 46.267 38.160 1.00 33.25 15 ASP B N 1
ATOM 1739 C CA . ASP B 1 15 ? 11.637 46.768 37.775 1.00 34.80 15 ASP B CA 1
ATOM 1740 C C . ASP B 1 15 ? 12.119 47.901 38.674 1.00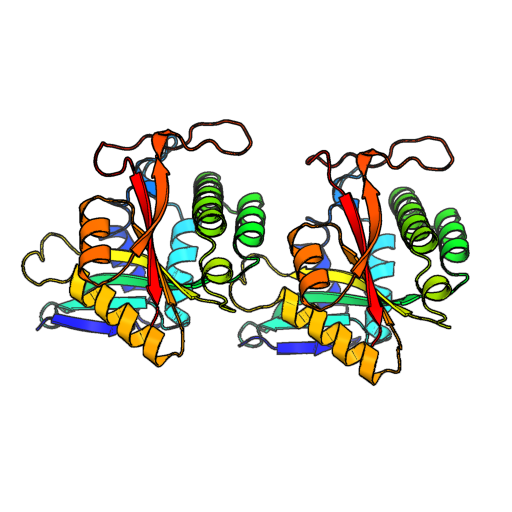 32.66 15 ASP B C 1
ATOM 1741 O O . ASP B 1 15 ? 13.279 48.315 38.600 1.00 33.32 15 ASP B O 1
ATOM 1746 N N . GLU B 1 16 ? 11.234 48.398 39.529 1.00 26.01 16 GLU B N 1
ATOM 1747 C CA . GLU B 1 16 ? 11.593 49.478 40.436 1.00 29.71 16 GLU B CA 1
ATOM 1748 C C . GLU B 1 16 ? 11.922 48.947 41.837 1.00 30.94 16 GLU B C 1
ATOM 1749 O O . GLU B 1 16 ? 12.018 49.714 42.789 1.00 25.50 16 GLU B O 1
ATOM 1755 N N . LEU B 1 17 ? 12.092 47.634 41.955 1.00 32.39 17 LEU B N 1
ATOM 1756 C CA . LEU B 1 17 ? 12.378 47.029 43.261 1.00 33.92 17 LEU B CA 1
ATOM 1757 C C . LEU B 1 17 ? 13.450 47.795 44.031 1.00 32.74 17 LEU B C 1
ATOM 1758 O O . LEU B 1 17 ? 13.254 48.155 45.191 1.00 31.09 17 LEU B O 1
ATOM 1763 N N . GLU B 1 18 ? 14.578 48.074 43.387 1.00 33.10 18 GLU B N 1
ATOM 1764 C CA . GLU B 1 18 ? 15.674 48.743 44.086 1.00 32.07 18 GLU B CA 1
ATOM 1765 C C . GLU B 1 18 ? 15.260 50.105 44.619 1.00 34.22 18 GLU B C 1
ATOM 1766 O O . GLU B 1 18 ? 15.625 50.476 45.744 1.00 31.58 18 GLU B O 1
ATOM 1772 N N . GLN B 1 19 ? 14.465 50.845 43.847 1.00 29.10 19 GLN B N 1
ATOM 1773 C CA . GLN B 1 19 ? 14.037 52.156 44.324 1.00 31.74 19 GLN B CA 1
ATOM 1774 C C . GLN B 1 19 ? 13.111 51.995 45.519 1.00 26.22 19 GLN B C 1
ATOM 1775 O O . GLN B 1 19 ? 13.176 52.789 46.469 1.00 28.08 19 GLN B O 1
ATOM 1781 N N . VAL B 1 20 ? 12.284 50.949 45.509 1.00 27.91 20 VAL B N 1
ATOM 1782 C CA . VAL B 1 20 ? 11.437 50.733 46.678 1.00 26.07 20 VAL B CA 1
ATOM 1783 C C . VAL B 1 20 ? 12.376 50.437 47.865 1.00 24.08 20 VAL B C 1
ATOM 1784 O O . VAL B 1 20 ? 12.230 51.020 48.945 1.00 25.21 20 VAL B O 1
ATOM 1788 N N . ARG B 1 21 ? 13.395 49.600 47.636 1.00 29.62 21 ARG B N 1
ATOM 1789 C CA . ARG B 1 21 ? 14.279 49.216 48.735 1.00 25.70 21 ARG B CA 1
ATOM 1790 C C . ARG B 1 21 ? 14.831 50.521 49.276 1.00 27.95 21 ARG B C 1
ATOM 1791 O O . ARG B 1 21 ? 14.879 50.766 50.498 1.00 24.78 21 ARG B O 1
ATOM 1799 N N . GLU B 1 22 ? 15.256 51.373 48.375 1.00 32.15 22 GLU B N 1
ATOM 1800 C CA . GLU B 1 22 ? 15.901 52.582 48.770 1.00 27.52 22 GLU B CA 1
ATOM 1801 C C . GLU B 1 22 ? 14.994 53.486 49.590 1.00 30.69 22 GLU B C 1
ATOM 1802 O O . GLU B 1 22 ? 15.393 53.995 50.593 1.00 27.43 22 GLU B O 1
ATOM 1808 N N . ILE B 1 23 ? 13.746 53.656 49.183 1.00 28.56 23 ILE B N 1
ATOM 1809 C CA . ILE B 1 23 ? 12.900 54.527 49.978 1.00 24.71 23 ILE B CA 1
ATOM 1810 C C . ILE B 1 23 ? 12.650 53.874 51.338 1.00 23.88 23 ILE B C 1
ATOM 1811 O O . ILE B 1 23 ? 12.605 54.564 52.371 1.00 23.34 23 ILE B O 1
ATOM 1816 N N . LEU B 1 24 ? 12.552 52.543 51.360 1.00 23.83 24 LEU B N 1
ATOM 1817 C CA . LEU B 1 24 ? 12.272 51.895 52.647 1.00 23.14 24 LEU B CA 1
ATOM 1818 C C . LEU B 1 24 ? 13.446 52.120 53.588 1.00 22.47 24 LEU B C 1
ATOM 1819 O O . LEU B 1 24 ? 13.252 52.309 54.788 1.00 26.73 24 LEU B O 1
ATOM 1824 N N . HIS B 1 25 ? 14.662 52.128 53.047 1.00 26.60 25 HIS B N 1
ATOM 1825 C CA . HIS B 1 25 ? 15.830 52.340 53.911 1.00 24.67 25 HIS B CA 1
ATOM 1826 C C . HIS B 1 25 ? 15.785 53.748 54.469 1.00 25.89 25 HIS B C 1
ATOM 1827 O O . HIS B 1 25 ? 16.124 53.997 55.633 1.00 30.74 25 HIS B O 1
ATOM 1834 N N . ARG B 1 26 ? 15.430 54.690 53.643 1.00 30.65 26 ARG B N 1
ATOM 1835 C CA . ARG B 1 26 ? 15.641 56.067 53.985 1.00 27.03 26 ARG B CA 1
ATOM 1836 C C . ARG B 1 26 ? 14.585 56.682 54.877 1.00 32.90 26 ARG B C 1
ATOM 1837 O O . ARG B 1 26 ? 14.922 57.319 55.818 1.00 35.34 26 ARG B O 1
ATOM 1845 N N . ILE B 1 27 ? 13.316 56.454 54.598 1.00 28.37 27 ILE B N 1
ATOM 1846 C CA . ILE B 1 27 ? 12.240 57.109 55.330 1.00 28.10 27 ILE B CA 1
ATOM 1847 C C . ILE B 1 27 ? 11.350 56.171 56.159 1.00 27.77 27 ILE B C 1
ATOM 1848 O O . ILE B 1 27 ? 10.693 56.624 57.091 1.00 32.93 27 ILE B O 1
ATOM 1853 N N . TYR B 1 28 ? 11.314 54.876 55.849 1.00 28.67 28 TYR B N 1
ATOM 1854 C CA . TYR B 1 28 ? 10.514 53.984 56.688 1.00 28.92 28 TYR B CA 1
ATOM 1855 C C . TYR B 1 28 ? 11.267 53.421 57.904 1.00 27.59 28 TYR B C 1
ATOM 1856 O O . TYR B 1 28 ? 10.952 53.750 59.043 1.00 27.15 28 TYR B O 1
ATOM 1865 N N . TYR B 1 29 ? 12.247 52.559 57.657 1.00 27.82 29 TYR B N 1
ATOM 1866 C CA . TYR B 1 29 ? 12.887 51.805 58.745 1.00 28.94 29 TYR B CA 1
ATOM 1867 C C . TYR B 1 29 ? 13.520 52.638 59.874 1.00 32.18 29 TYR B C 1
ATOM 1868 O O . TYR B 1 29 ? 13.451 52.241 61.037 1.00 33.14 29 TYR B O 1
ATOM 1877 N N . PRO B 1 30 ? 14.134 53.791 59.543 1.00 29.97 30 PRO B N 1
ATOM 1878 C CA . PRO B 1 30 ? 14.718 54.634 60.597 1.00 32.09 30 PRO B CA 1
ATOM 1879 C C . PRO B 1 30 ? 13.691 55.211 61.559 1.00 33.37 30 PRO B C 1
ATOM 1880 O O . PRO B 1 30 ? 14.044 55.560 62.680 1.00 39.88 30 PRO B O 1
ATOM 1884 N N . GLU B 1 31 ? 12.438 55.315 61.142 1.00 30.67 31 GLU B N 1
ATOM 1885 C CA . GLU B 1 31 ? 11.454 55.984 61.969 1.00 31.33 31 GLU B CA 1
ATOM 1886 C C . GLU B 1 31 ? 10.346 55.072 62.478 1.00 36.60 31 GLU B C 1
ATOM 1887 O O . GLU B 1 31 ? 9.431 55.519 63.180 1.00 39.59 31 GLU B O 1
ATOM 1893 N N . GLU B 1 32 ? 10.408 53.792 62.138 1.00 29.27 32 GLU B N 1
ATOM 1894 C CA . GLU B 1 32 ? 9.281 52.928 62.460 1.00 32.46 32 GLU B CA 1
ATOM 1895 C C . GLU B 1 32 ? 9.326 52.443 63.912 1.00 30.06 32 GLU B C 1
ATOM 1896 O O . GLU B 1 32 ? 10.318 51.852 64.353 1.00 24.93 32 GLU B O 1
ATOM 1902 N N . GLY B 1 33 ? 8.246 52.698 64.645 1.00 28.31 33 GLY B N 1
ATOM 1903 C CA . GLY B 1 33 ? 8.203 52.426 66.077 1.00 32.17 33 GLY B CA 1
ATOM 1904 C C . GLY B 1 33 ? 8.616 51.017 66.479 1.00 30.10 33 GLY B C 1
ATOM 1905 O O . GLY B 1 33 ? 9.460 50.825 67.360 1.00 28.01 33 GLY B O 1
ATOM 1906 N N . ILE B 1 34 ? 8.038 50.018 65.827 1.00 27.90 34 ILE B N 1
ATOM 1907 C CA . ILE B 1 34 ? 8.373 48.630 66.170 1.00 25.44 34 ILE B CA 1
ATOM 1908 C C . ILE B 1 34 ? 9.866 48.336 65.985 1.00 28.44 34 ILE B C 1
ATOM 1909 O O . ILE B 1 34 ? 10.534 47.868 66.912 1.00 26.08 34 ILE B O 1
ATOM 1914 N N . THR B 1 35 ? 10.390 48.629 64.800 1.00 23.85 35 THR B N 1
ATOM 1915 C CA . THR B 1 35 ? 11.786 48.317 64.503 1.00 25.42 35 THR B CA 1
ATOM 1916 C C . THR B 1 35 ? 12.763 49.042 65.427 1.00 32.24 35 THR B C 1
ATOM 1917 O O . THR B 1 35 ? 13.718 48.443 65.909 1.00 29.20 35 THR B O 1
ATOM 1921 N N . ILE B 1 36 ? 12.533 50.325 65.686 1.00 29.36 36 ILE B N 1
ATOM 1922 C CA . ILE B 1 36 ? 13.501 51.072 66.482 1.00 30.27 36 ILE B CA 1
ATOM 1923 C C . ILE B 1 36 ? 13.298 50.916 67.994 1.00 33.02 36 ILE B C 1
ATOM 1924 O O . ILE B 1 36 ? 14.175 51.297 68.773 1.00 36.81 36 ILE B O 1
ATOM 1929 N N . SER B 1 37 ? 12.158 50.361 68.410 1.00 25.53 37 SER B N 1
ATOM 1930 C CA . SER B 1 37 ? 11.924 50.101 69.824 1.00 30.04 37 SER B CA 1
ATOM 1931 C C . SER B 1 37 ? 12.614 48.828 70.319 1.00 32.66 37 SER B C 1
ATOM 1932 O O . SER B 1 37 ? 12.724 48.604 71.525 1.00 30.48 37 SER B O 1
ATOM 1935 N N . TYR B 1 38 ? 13.057 47.991 69.384 1.00 30.22 38 TYR B N 1
ATOM 1936 C CA . TYR B 1 38 ? 13.623 46.684 69.702 1.00 29.46 38 TYR B CA 1
ATOM 1937 C C . TYR B 1 38 ? 14.856 46.799 70.588 1.00 31.01 38 TYR B C 1
ATOM 1938 O O . TYR B 1 38 ? 15.797 47.517 70.265 1.00 32.11 38 TYR B O 1
ATOM 1947 N N . VAL B 1 39 ? 14.861 46.040 71.677 1.00 32.39 39 VAL B N 1
ATOM 1948 C CA . VAL B 1 39 ? 15.918 46.139 72.687 1.00 32.67 39 VAL B CA 1
ATOM 1949 C C . VAL B 1 39 ? 17.303 45.631 72.247 1.00 35.01 39 VAL B C 1
ATOM 1950 O O . VAL B 1 39 ? 18.314 46.065 72.804 1.00 41.15 39 VAL B O 1
ATOM 1954 N N . HIS B 1 40 ? 17.367 44.741 71.252 1.00 34.06 40 HIS B N 1
ATOM 1955 C CA . HIS B 1 40 ? 18.664 44.207 70.797 1.00 30.58 40 HIS B CA 1
ATOM 1956 C C . HIS B 1 40 ? 19.117 44.695 69.416 1.00 36.62 40 HIS B C 1
ATOM 1957 O O . HIS B 1 40 ? 19.588 43.894 68.596 1.00 42.31 40 HIS B O 1
ATOM 1964 N N . GLY B 1 41 ? 18.987 45.992 69.155 1.00 32.79 41 GLY B N 1
ATOM 1965 C CA . GLY B 1 41 ? 19.361 46.554 67.867 1.00 30.57 41 GLY B CA 1
ATOM 1966 C C . GLY B 1 41 ? 18.207 47.311 67.234 1.00 35.82 41 GLY B C 1
ATOM 1967 O O . GLY B 1 41 ? 17.100 46.788 67.139 1.00 32.46 41 GLY B O 1
ATOM 1968 N N . LYS B 1 42 ? 18.457 48.541 66.796 1.00 36.58 42 LYS B N 1
ATOM 1969 C CA . LYS B 1 42 ? 17.393 49.380 66.248 1.00 34.41 42 LYS B CA 1
ATOM 1970 C C . LYS B 1 42 ? 17.261 49.250 64.724 1.00 32.90 42 LYS B C 1
ATOM 1971 O O . LYS B 1 42 ? 16.198 49.504 64.159 1.00 34.00 42 LYS B O 1
ATOM 1977 N N . SER B 1 43 ? 18.343 48.864 64.061 1.00 30.66 43 SER B N 1
ATOM 1978 C CA . SER B 1 43 ? 18.342 48.741 62.611 1.00 32.80 43 SER B CA 1
ATOM 1979 C C . SER B 1 43 ? 17.479 47.575 62.165 1.00 29.30 43 SER B C 1
ATOM 1980 O O . SER B 1 43 ? 17.310 46.609 62.909 1.00 30.75 43 SER B O 1
ATOM 1983 N N . HIS B 1 44 ? 16.955 47.641 60.944 1.00 28.88 44 HIS B N 1
ATOM 1984 C CA . HIS B 1 44 ? 16.195 46.519 60.400 1.00 25.50 44 HIS B CA 1
ATOM 1985 C C . HIS B 1 44 ? 17.124 45.434 59.857 1.00 25.89 44 HIS B C 1
ATOM 1986 O O . HIS B 1 44 ? 18.331 45.639 59.686 1.00 26.16 44 HIS B O 1
ATOM 1993 N N . THR B 1 45 ? 16.550 44.269 59.593 1.00 22.84 45 THR B N 1
ATOM 1994 C CA . THR B 1 45 ? 17.316 43.146 59.068 1.00 23.66 45 THR B CA 1
ATOM 1995 C C . THR B 1 45 ? 16.933 42.804 57.643 1.00 27.61 45 THR B C 1
ATOM 1996 O O . THR B 1 45 ? 15.906 43.261 57.126 1.00 29.15 45 THR B O 1
ATOM 2000 N N . LEU B 1 46 ? 17.748 41.961 57.023 1.00 24.00 46 LEU B N 1
ATOM 2001 C CA . LEU B 1 46 ? 17.490 41.496 55.668 1.00 28.62 46 LEU B CA 1
ATOM 2002 C C . LEU B 1 46 ? 16.207 40.680 55.511 1.00 23.88 46 LEU B C 1
ATOM 2003 O O . LEU B 1 46 ? 15.562 40.765 54.466 1.00 24.78 46 LEU B O 1
ATOM 2008 N N . ASP B 1 47 ? 15.828 39.880 56.506 1.00 25.63 47 ASP B N 1
ATOM 2009 C CA . ASP B 1 47 ? 14.600 39.098 56.339 1.00 25.90 47 ASP B CA 1
ATOM 2010 C C . ASP B 1 47 ? 13.345 39.986 56.474 1.00 24.18 47 ASP B C 1
ATOM 2011 O O . ASP B 1 47 ? 12.320 39.752 55.804 1.00 24.10 47 ASP B O 1
ATOM 2016 N N . ASP B 1 48 ? 13.472 41.032 57.285 1.00 24.82 48 ASP B N 1
ATOM 2017 C CA . ASP B 1 48 ? 12.474 42.090 57.396 1.00 25.31 48 ASP B CA 1
ATOM 2018 C C . ASP B 1 48 ? 12.279 42.743 56.017 1.00 26.75 48 ASP B C 1
ATOM 2019 O O . ASP B 1 48 ? 11.180 42.740 55.445 1.00 23.69 48 ASP B O 1
ATOM 2024 N N . GLU B 1 49 ? 13.369 43.278 55.478 1.00 24.28 49 GLU B N 1
ATOM 2025 C CA . GLU B 1 49 ? 13.381 43.842 54.135 1.00 28.04 49 GLU B CA 1
ATOM 2026 C C . GLU B 1 49 ? 12.829 42.909 53.044 1.00 24.95 49 GLU B C 1
ATOM 2027 O O . GLU B 1 49 ? 12.068 43.343 52.166 1.00 23.96 49 GLU B O 1
ATOM 2033 N N . ARG B 1 50 ? 13.215 41.635 53.081 1.00 23.17 50 ARG B N 1
ATOM 2034 C CA . ARG B 1 50 ? 12.731 40.675 52.098 1.00 21.04 50 ARG B CA 1
ATOM 2035 C C . ARG B 1 50 ? 11.214 40.600 52.186 1.00 22.99 50 ARG B C 1
ATOM 2036 O O . ARG B 1 50 ? 10.517 40.581 51.152 1.00 24.46 50 ARG B O 1
ATOM 2044 N N . PHE B 1 51 ? 10.698 40.564 53.414 1.00 21.23 51 PHE B N 1
ATOM 2045 C CA . PHE B 1 51 ? 9.239 40.564 53.559 1.00 21.92 51 PHE B CA 1
ATOM 2046 C C . PHE B 1 51 ? 8.633 41.816 52.903 1.00 21.35 51 PHE B C 1
ATOM 2047 O O . PHE B 1 51 ? 7.735 41.727 52.055 1.00 20.72 51 PHE B O 1
ATOM 2055 N N . SER B 1 52 ? 9.113 42.993 53.286 1.00 22.79 52 SER B N 1
ATOM 2056 C CA . SER B 1 52 ? 8.529 44.200 52.701 1.00 20.23 52 SER B CA 1
ATOM 2057 C C . SER B 1 52 ? 8.543 44.191 51.168 1.00 20.91 52 SER B C 1
ATOM 2058 O O . SER B 1 52 ? 7.556 44.555 50.525 1.00 21.56 52 SER B O 1
ATOM 2061 N N . LEU B 1 53 ? 9.644 43.734 50.579 1.00 19.97 53 LEU B N 1
ATOM 2062 C CA . LEU B 1 53 ? 9.779 43.765 49.133 1.00 20.00 53 LEU B CA 1
ATOM 2063 C C . LEU B 1 53 ? 9.023 42.671 48.386 1.00 22.01 53 LEU B C 1
ATOM 2064 O O . LEU B 1 53 ? 8.794 42.809 47.182 1.00 24.45 53 LEU B O 1
ATOM 2069 N N . SER B 1 54 ? 8.641 41.579 49.057 1.00 21.20 54 SER B N 1
ATOM 2070 C CA . SER B 1 54 ? 7.872 40.557 48.349 1.00 21.96 54 SER B CA 1
ATOM 2071 C C . SER B 1 54 ? 6.566 41.094 47.749 1.00 24.02 54 SER B C 1
ATOM 2072 O O . SER B 1 54 ? 5.958 40.430 46.907 1.00 23.54 54 SER B O 1
ATOM 2075 N N . PHE B 1 55 ? 6.124 42.283 48.163 1.00 21.49 55 PHE B N 1
ATOM 2076 C CA . PHE B 1 55 ? 4.828 42.780 47.674 1.00 23.73 55 PHE B CA 1
ATOM 2077 C C . PHE B 1 55 ? 4.935 43.558 46.377 1.00 24.95 55 PHE B C 1
ATOM 2078 O O . PHE B 1 55 ? 3.930 43.804 45.704 1.00 22.46 55 PHE B O 1
ATOM 2086 N N . VAL B 1 56 ? 6.149 43.947 46.015 1.00 24.67 56 VAL B N 1
ATOM 2087 C CA . VAL B 1 56 ? 6.307 44.678 44.772 1.00 24.15 56 VAL B CA 1
ATOM 2088 C C . VAL B 1 56 ? 5.729 43.887 43.603 1.00 24.25 56 VAL B C 1
ATOM 2089 O O . VAL B 1 56 ? 4.957 44.431 42.814 1.00 24.90 56 VAL B O 1
ATOM 2093 N N . GLU B 1 57 ? 6.066 42.602 43.501 1.00 27.27 57 GLU B N 1
ATOM 2094 C CA . GLU B 1 57 ? 5.581 41.807 42.381 1.00 28.83 57 GLU B CA 1
ATOM 2095 C C . GLU B 1 57 ? 4.066 41.561 42.425 1.00 29.26 57 GLU B C 1
ATOM 2096 O O . GLU B 1 57 ? 3.464 41.233 41.395 1.00 30.11 57 GLU B O 1
ATOM 2102 N N . GLN B 1 58 ? 3.454 41.716 43.598 1.00 25.96 58 GLN B N 1
ATOM 2103 C CA . GLN B 1 58 ? 2.007 41.503 43.758 1.00 27.57 58 GLN B CA 1
ATOM 2104 C C . GLN B 1 58 ? 1.189 42.724 43.313 1.00 25.06 58 GLN B C 1
ATOM 2105 O O . GLN B 1 58 ? -0.038 42.658 43.194 1.00 29.15 58 GLN B O 1
ATOM 2111 N N . GLY B 1 59 ? 1.880 43.828 43.063 1.00 22.92 59 GLY B N 1
ATOM 2112 C CA . GLY B 1 59 ? 1.243 45.043 42.576 1.00 24.13 59 GLY B CA 1
ATOM 2113 C C . GLY B 1 59 ? 0.511 45.814 43.657 1.00 25.47 59 GLY B C 1
ATOM 2114 O O . GLY B 1 59 ? -0.368 46.621 43.359 1.00 26.80 59 GLY B O 1
ATOM 2115 N N . THR B 1 60 ? 0.872 45.586 44.918 1.00 21.51 60 THR B N 1
ATOM 2116 C CA . THR B 1 60 ? 0.232 46.322 46.007 1.00 21.97 60 THR B CA 1
ATOM 2117 C C . THR B 1 60 ? 1.184 47.235 46.751 1.00 20.69 60 THR B C 1
ATOM 2118 O O . THR B 1 60 ? 0.959 47.562 47.925 1.00 20.12 60 THR B O 1
ATOM 2122 N N . VAL B 1 61 ? 2.263 47.636 46.086 1.00 18.72 61 VAL B N 1
ATOM 2123 C CA . VAL B 1 61 ? 3.137 48.658 46.649 1.00 18.87 61 VAL B CA 1
ATOM 2124 C C . VAL B 1 61 ? 2.855 49.967 45.926 1.00 18.15 61 VAL B C 1
ATOM 2125 O O . VAL B 1 61 ? 2.925 50.031 44.701 1.00 21.35 61 VAL B O 1
ATOM 2129 N N . VAL B 1 62 ? 2.514 50.999 46.687 1.00 16.96 62 VAL B N 1
ATOM 2130 C CA . VAL B 1 62 ? 2.146 52.291 46.120 1.00 21.49 62 VAL B CA 1
ATOM 2131 C C . VAL B 1 62 ? 3.246 53.273 46.461 1.00 20.76 62 VAL B C 1
ATOM 2132 O O . VAL B 1 62 ? 3.706 53.301 47.584 1.00 18.40 62 VAL B O 1
ATOM 2136 N N . VAL B 1 63 ? 3.677 54.068 45.489 1.00 21.14 63 VAL B N 1
ATOM 2137 C CA . VAL B 1 63 ? 4.700 55.067 45.728 1.00 26.00 63 VAL B CA 1
ATOM 2138 C C . VAL B 1 63 ? 4.130 56.444 45.430 1.00 27.11 63 VAL B C 1
ATOM 2139 O O . VAL B 1 63 ? 3.205 56.577 44.611 1.00 25.34 63 VAL B O 1
ATOM 2143 N N . ALA B 1 64 ? 4.646 57.442 46.148 1.00 24.39 64 ALA B N 1
ATOM 2144 C CA . ALA B 1 64 ? 4.508 58.849 45.764 1.00 23.83 64 ALA B CA 1
ATOM 2145 C C . ALA B 1 64 ? 5.871 59.255 45.252 1.00 25.43 64 ALA B C 1
ATOM 2146 O O . ALA B 1 64 ? 6.907 58.979 45.882 1.00 29.71 64 ALA B O 1
ATOM 2148 N N . GLU B 1 65 ? 5.847 59.920 44.105 1.00 29.89 65 GLU B N 1
ATOM 2149 C CA . GLU B 1 65 ? 7.033 60.263 43.339 1.00 32.36 65 GLU B CA 1
ATOM 2150 C C . GLU B 1 65 ? 6.995 61.749 42.980 1.00 36.06 65 GLU B C 1
ATOM 2151 O O . GLU B 1 65 ? 5.950 62.281 42.582 1.00 31.15 65 GLU B O 1
ATOM 2157 N N . ASP B 1 66 ? 8.125 62.423 43.170 1.00 35.35 66 ASP B N 1
ATOM 2158 C CA . ASP B 1 66 ? 8.325 63.767 42.642 1.00 37.45 66 ASP B CA 1
ATOM 2159 C C . ASP B 1 66 ? 8.793 63.575 41.205 1.00 39.31 66 ASP B C 1
ATOM 2160 O O . ASP B 1 66 ? 9.948 63.218 40.972 1.00 41.02 66 ASP B O 1
ATOM 2165 N N . SER B 1 67 ? 7.894 63.775 40.241 1.00 40.09 67 SER B N 1
ATOM 2166 C CA . SER B 1 67 ? 8.211 63.447 38.846 1.00 43.98 67 SER B CA 1
ATOM 2167 C C . SER B 1 67 ? 9.275 64.362 38.229 1.00 49.74 67 SER B C 1
ATOM 2168 O O . SER B 1 67 ? 9.973 63.964 37.291 1.00 49.89 67 SER B O 1
ATOM 2171 N N . ALA B 1 68 ? 9.398 65.582 38.748 1.00 48.48 68 ALA B N 1
ATOM 2172 C CA . ALA B 1 68 ? 10.448 66.477 38.288 1.00 49.19 68 ALA B CA 1
ATOM 2173 C C . ALA B 1 68 ? 11.810 65.942 38.722 1.00 51.10 68 ALA B C 1
ATOM 2174 O O . ALA B 1 68 ? 12.711 65.764 37.899 1.00 52.02 68 ALA B O 1
ATOM 2176 N N . ALA B 1 69 ? 11.943 65.678 40.019 1.00 49.04 69 ALA B N 1
ATOM 2177 C CA . ALA B 1 69 ? 13.201 65.216 40.600 1.00 48.41 69 ALA B CA 1
ATOM 2178 C C . ALA B 1 69 ? 13.494 63.737 40.315 1.00 49.51 69 ALA B C 1
ATOM 2179 O O . ALA B 1 69 ? 14.602 63.258 40.578 1.00 47.56 69 ALA B O 1
ATOM 2181 N N . LYS B 1 70 ? 12.507 63.021 39.779 1.00 48.71 70 LYS B N 1
ATOM 2182 C CA . LYS B 1 70 ? 12.662 61.595 39.480 1.00 49.41 70 LYS B CA 1
ATOM 2183 C C . LYS B 1 70 ? 12.975 60.736 40.717 1.00 49.42 70 LYS B C 1
ATOM 2184 O O . LYS B 1 70 ? 13.800 59.812 40.646 1.00 48.39 70 LYS B O 1
ATOM 2190 N N . LYS B 1 71 ? 12.307 61.018 41.837 1.00 41.90 71 LYS B N 1
ATOM 2191 C CA . LYS B 1 71 ? 12.574 60.274 43.080 1.00 38.22 71 LYS B CA 1
ATOM 2192 C C . LYS B 1 71 ? 11.310 59.950 43.886 1.00 36.42 71 LYS B C 1
ATOM 2193 O O . LYS B 1 71 ? 10.352 60.732 43.912 1.00 30.75 71 LYS B O 1
ATOM 2199 N N . PHE B 1 72 ? 11.311 58.782 44.528 1.00 32.59 72 PHE B N 1
ATOM 2200 C CA . PHE B 1 72 ? 10.217 58.407 45.405 1.00 31.12 72 PHE B CA 1
ATOM 2201 C C . PHE B 1 72 ? 10.275 59.292 46.639 1.00 30.12 72 PHE B C 1
ATOM 2202 O O . PHE B 1 72 ? 11.363 59.579 47.155 1.00 35.20 72 PHE B O 1
ATOM 2210 N N . ILE B 1 73 ? 9.115 59.734 47.111 1.00 25.07 73 ILE B N 1
ATOM 2211 C CA . ILE B 1 73 ? 9.063 60.557 48.309 1.00 27.56 73 ILE B CA 1
ATOM 2212 C C . ILE B 1 73 ? 8.048 60.016 49.295 1.00 24.64 73 ILE B C 1
ATOM 2213 O O . ILE B 1 73 ? 7.888 60.552 50.395 1.00 25.04 73 ILE B O 1
ATOM 2218 N N . GLY B 1 74 ? 7.339 58.969 48.888 1.00 25.61 74 GLY B N 1
ATOM 2219 C CA . GLY B 1 74 ? 6.450 58.290 49.818 1.00 20.16 74 GLY B CA 1
ATOM 2220 C C . GLY B 1 74 ? 6.247 56.845 49.400 1.00 21.10 74 GLY B C 1
ATOM 2221 O O . GLY B 1 74 ? 6.461 56.504 48.235 1.00 21.59 74 GLY B O 1
ATOM 2222 N N . VAL B 1 75 ? 5.831 56.000 50.336 1.00 19.03 75 VAL B N 1
ATOM 2223 C CA . VAL B 1 75 ? 5.598 54.589 49.990 1.00 18.31 75 VAL B CA 1
ATOM 2224 C C . VAL B 1 75 ? 4.596 53.949 50.947 1.00 17.95 75 VAL B C 1
ATOM 2225 O O . VAL B 1 75 ? 4.556 54.262 52.143 1.00 18.62 75 VAL B O 1
ATOM 2229 N N . SER B 1 76 ? 3.789 53.047 50.409 1.00 20.31 76 SER B N 1
ATOM 2230 C CA . SER B 1 76 ? 2.866 52.250 51.207 1.00 18.90 76 SER B CA 1
ATOM 2231 C C . SER B 1 76 ? 2.851 50.835 50.682 1.00 18.07 76 SER B C 1
ATOM 2232 O O . SER B 1 76 ? 2.729 50.620 49.482 1.00 18.86 76 SER B O 1
ATOM 2235 N N . ILE B 1 77 ? 2.959 49.867 51.581 1.00 16.30 77 ILE B N 1
ATOM 2236 C CA . ILE B 1 77 ? 2.973 48.460 51.181 1.00 18.64 77 ILE B CA 1
ATOM 2237 C C . ILE B 1 77 ? 1.827 47.715 51.879 1.00 17.04 77 ILE B C 1
ATOM 2238 O O . ILE B 1 77 ? 1.662 47.824 53.098 1.00 19.42 77 ILE B O 1
ATOM 2243 N N . ALA B 1 78 ? 1.038 46.992 51.093 1.00 18.36 78 ALA B N 1
ATOM 2244 C CA . ALA B 1 78 ? -0.158 46.314 51.590 1.00 18.11 78 ALA B CA 1
ATOM 2245 C C . ALA B 1 78 ? -0.223 44.916 51.006 1.00 20.29 78 ALA B C 1
ATOM 2246 O O . ALA B 1 78 ? 0.420 44.641 50.003 1.00 19.31 78 ALA B O 1
ATOM 2248 N N . GLY B 1 79 ? -1.011 44.044 51.632 1.00 19.67 79 GLY B N 1
ATOM 2249 C CA . GLY B 1 79 ? -1.234 42.696 51.134 1.00 20.77 79 GLY B CA 1
ATOM 2250 C C . GLY B 1 79 ? -2.440 42.060 51.812 1.00 21.84 79 GLY B C 1
ATOM 2251 O O . GLY B 1 79 ? -2.957 42.601 52.797 1.00 22.59 79 GLY B O 1
ATOM 2252 N N . PRO B 1 80 ? -2.882 40.897 51.310 1.00 22.75 80 PRO B N 1
ATOM 2253 C CA . PRO B 1 80 ? -4.046 40.213 51.880 1.00 22.69 80 PRO B CA 1
ATOM 2254 C C . PRO B 1 80 ? -3.695 39.649 53.238 1.00 21.62 80 PRO B C 1
ATOM 2255 O O . PRO B 1 80 ? -2.540 39.322 53.477 1.00 19.66 80 PRO B O 1
ATOM 2259 N N . ILE B 1 81 ? -4.677 39.574 54.125 1.00 19.16 81 ILE B N 1
ATOM 2260 C CA . ILE B 1 81 ? -4.553 38.808 55.356 1.00 23.44 81 ILE B CA 1
ATOM 2261 C C . ILE B 1 81 ? -5.800 37.936 55.464 1.00 25.28 81 ILE B C 1
ATOM 2262 O O . ILE B 1 81 ? -6.852 38.290 54.932 1.00 20.88 81 ILE B O 1
ATOM 2267 N N . GLN B 1 82 ? -5.673 36.803 56.141 1.00 23.32 82 GLN B N 1
ATOM 2268 C CA . GLN B 1 82 ? -6.776 35.860 56.250 1.00 24.93 82 GLN B CA 1
ATOM 2269 C C . GLN B 1 82 ? -6.548 34.945 57.457 1.00 26.05 82 GLN B C 1
ATOM 2270 O O . GLN B 1 82 ? -5.425 34.849 57.978 1.00 26.43 82 GLN B O 1
ATOM 2276 N N . PRO B 1 83 ? -7.616 34.282 57.925 1.00 31.62 83 PRO B N 1
ATOM 2277 C CA . PRO B 1 83 ? -7.451 33.329 59.029 1.00 29.42 83 PRO B CA 1
ATOM 2278 C C . PRO B 1 83 ? -6.322 32.343 58.728 1.00 25.91 83 PRO B C 1
ATOM 2279 O O . PRO B 1 83 ? -6.163 31.923 57.584 1.00 26.08 83 PRO B O 1
ATOM 2283 N N . GLY B 1 84 ? -5.552 31.984 59.748 1.00 25.96 84 GLY B N 1
ATOM 2284 C CA . GLY B 1 84 ? -4.438 31.076 59.562 1.00 30.96 84 GLY B CA 1
ATOM 2285 C C . GLY B 1 84 ? -3.116 31.811 59.446 1.00 29.86 84 GLY B C 1
ATOM 2286 O O . GLY B 1 84 ? -2.052 31.225 59.654 1.00 24.94 84 GLY B O 1
ATOM 2287 N N . ASP B 1 85 ? -3.178 33.093 59.098 1.00 26.67 85 ASP B N 1
ATOM 2288 C CA . ASP B 1 85 ? -1.964 33.888 58.951 1.00 27.30 85 ASP B CA 1
ATOM 2289 C C . ASP B 1 85 ? -1.132 33.951 60.215 1.00 20.83 85 ASP B C 1
ATOM 2290 O O . ASP B 1 85 ? 0.077 33.787 60.142 1.00 22.25 85 ASP B O 1
ATOM 2295 N N . PRO B 1 86 ? -1.763 34.211 61.372 1.00 22.22 86 PRO B N 1
ATOM 2296 C CA . PRO B 1 86 ? -0.936 34.335 62.579 1.00 23.94 86 PRO B CA 1
ATOM 2297 C C . PRO B 1 86 ? -0.129 33.077 62.895 1.00 25.51 86 PRO B C 1
ATOM 2298 O O . PRO B 1 86 ? 1.072 33.164 63.208 1.00 23.60 86 PRO B O 1
ATOM 2302 N N . ASP B 1 87 ? -0.765 31.914 62.800 1.00 25.33 87 ASP B N 1
ATOM 2303 C CA . ASP B 1 87 ? -0.052 30.661 63.068 1.00 28.09 87 ASP B CA 1
ATOM 2304 C C . ASP B 1 87 ? 1.100 30.450 62.086 1.00 23.81 87 ASP B C 1
ATOM 2305 O O . ASP B 1 87 ? 2.195 30.037 62.480 1.00 22.61 87 ASP B O 1
ATOM 2310 N N . ALA B 1 88 ? 0.860 30.757 60.811 1.00 23.73 88 ALA B N 1
ATOM 2311 C CA . ALA B 1 88 ? 1.917 30.675 59.804 1.00 23.64 88 ALA B CA 1
ATOM 2312 C C . ALA B 1 88 ? 3.065 31.649 60.092 1.00 23.24 88 ALA B C 1
ATOM 2313 O O . ALA B 1 88 ? 4.232 31.293 59.939 1.00 19.83 88 ALA B O 1
ATOM 2315 N N . MET B 1 89 ? 2.745 32.866 60.539 1.00 21.65 89 MET B N 1
ATOM 2316 C CA . MET B 1 89 ? 3.793 33.824 60.921 1.00 23.06 89 MET B CA 1
ATOM 2317 C C . MET B 1 89 ? 4.651 33.300 62.056 1.00 21.36 89 MET B C 1
ATOM 2318 O O . MET B 1 89 ? 5.884 33.410 62.016 1.00 20.14 89 MET B O 1
ATOM 2323 N N . VAL B 1 90 ? 4.005 32.744 63.077 1.00 22.48 90 VAL B N 1
ATOM 2324 C CA . VAL B 1 90 ? 4.747 32.153 64.204 1.00 25.37 90 VAL B CA 1
ATOM 2325 C C . VAL B 1 90 ? 5.657 31.004 63.716 1.00 24.24 90 VAL B C 1
ATOM 2326 O O . VAL B 1 90 ? 6.834 30.851 64.143 1.00 22.21 90 VAL B O 1
ATOM 2330 N N . GLU B 1 91 ? 5.129 30.223 62.780 1.00 26.66 91 GLU B N 1
ATOM 2331 C CA . GLU B 1 91 ? 5.910 29.145 62.161 1.00 25.89 91 GLU B CA 1
ATOM 2332 C C . GLU B 1 91 ? 7.131 29.677 61.400 1.00 28.09 91 GLU B C 1
ATOM 2333 O O . GLU B 1 91 ? 8.250 29.185 61.570 1.00 28.83 91 GLU B O 1
ATOM 2339 N N . GLU B 1 92 ? 6.931 30.698 60.577 1.00 24.79 92 GLU B N 1
ATOM 2340 C CA . GLU B 1 92 ? 8.051 31.286 59.867 1.00 27.92 92 GLU B CA 1
ATOM 2341 C C . GLU B 1 92 ? 9.062 31.819 60.868 1.00 26.62 92 GLU B C 1
ATOM 2342 O O . GLU B 1 92 ? 10.280 31.756 60.651 1.00 28.59 92 GLU B O 1
ATOM 2348 N N . ALA B 1 93 ? 8.546 32.333 61.981 1.00 22.39 93 ALA B N 1
ATOM 2349 C CA . ALA B 1 93 ? 9.377 33.007 62.983 1.00 26.51 93 ALA B CA 1
ATOM 2350 C C . ALA B 1 93 ? 10.368 32.018 63.569 1.00 31.33 93 ALA B C 1
ATOM 2351 O O . ALA B 1 93 ? 11.525 32.366 63.866 1.00 28.40 93 ALA B O 1
ATOM 2353 N N . ALA B 1 94 ? 9.907 30.784 63.749 1.00 30.89 94 ALA B N 1
ATOM 2354 C CA . ALA B 1 94 ? 10.804 29.732 64.238 1.00 31.96 94 ALA B CA 1
ATOM 2355 C C . ALA B 1 94 ? 12.052 29.483 63.362 1.00 33.16 94 ALA B C 1
ATOM 2356 O O . ALA B 1 94 ? 13.100 29.102 63.879 1.00 38.48 94 ALA B O 1
ATOM 2358 N N . THR B 1 95 ? 11.951 29.690 62.051 1.00 31.76 95 THR B N 1
ATOM 2359 C CA . THR B 1 95 ? 13.053 29.350 61.136 1.00 33.06 95 THR B CA 1
ATOM 2360 C C . THR B 1 95 ? 13.725 30.525 60.391 1.00 36.91 95 THR B C 1
ATOM 2361 O O . THR B 1 95 ? 14.576 30.307 59.516 1.00 30.83 95 THR B O 1
ATOM 2365 N N . THR B 1 96 ? 13.370 31.765 60.722 1.00 28.28 96 THR B N 1
ATOM 2366 C CA . THR B 1 96 ? 13.848 32.868 59.894 1.00 27.81 96 THR B CA 1
ATOM 2367 C C . THR B 1 96 ? 15.305 33.193 60.226 1.00 29.23 96 THR B C 1
ATOM 2368 O O . THR B 1 96 ? 15.855 32.676 61.213 1.00 24.90 96 THR B O 1
ATOM 2372 N N . GLU B 1 97 ? 15.928 34.048 59.421 1.00 25.75 97 GLU B N 1
ATOM 2373 C CA . GLU B 1 97 ? 17.374 34.284 59.577 1.00 28.07 97 GLU B CA 1
ATOM 2374 C C . GLU B 1 97 ? 17.755 34.951 60.897 1.00 27.17 97 GLU B C 1
ATOM 2375 O O . GLU B 1 97 ? 18.724 34.545 61.537 1.00 25.21 97 GLU B O 1
ATOM 2381 N N . THR B 1 98 ? 17.012 35.979 61.305 1.00 23.28 98 THR B N 1
ATOM 2382 C CA . THR B 1 98 ? 17.363 36.707 62.527 1.00 21.43 98 THR B CA 1
ATOM 2383 C C . THR B 1 98 ? 16.340 36.551 63.627 1.00 21.97 98 THR B C 1
ATOM 2384 O O . THR B 1 98 ? 15.134 36.447 63.358 1.00 20.43 98 THR B O 1
ATOM 2388 N N . LYS B 1 99 ? 16.809 36.582 64.870 1.00 20.32 99 LYS B N 1
ATOM 2389 C CA . LYS B 1 99 ? 15.889 36.596 65.998 1.00 21.66 99 LYS B CA 1
ATOM 2390 C C . LYS B 1 99 ? 15.036 37.853 65.973 1.00 24.60 99 LYS B C 1
ATOM 2391 O O . LYS B 1 99 ? 13.881 37.827 66.388 1.00 20.07 99 LYS B O 1
ATOM 2397 N N . LYS B 1 100 ? 15.588 38.960 65.484 1.00 22.07 100 LYS B N 1
ATOM 2398 C CA . LYS B 1 100 ? 14.809 40.204 65.509 1.00 19.02 100 LYS B CA 1
ATOM 2399 C C . LYS B 1 100 ? 13.566 40.079 64.619 1.00 18.18 100 LYS B C 1
ATOM 2400 O O . LYS B 1 100 ? 12.458 40.403 65.051 1.00 19.41 100 LYS B O 1
ATOM 2406 N N . TRP B 1 101 ? 13.747 39.611 63.389 1.00 21.05 101 TRP B N 1
ATOM 2407 C CA . TRP B 1 101 ? 12.604 39.460 62.485 1.00 21.79 101 TRP B CA 1
ATOM 2408 C C . TRP B 1 101 ? 11.608 38.456 63.058 1.00 22.43 101 TRP B C 1
ATOM 2409 O O . TRP B 1 101 ? 10.394 38.657 62.973 1.00 19.46 101 TRP B O 1
ATOM 2420 N N . GLY B 1 102 ? 12.106 37.374 63.651 1.00 23.29 102 GLY B N 1
ATOM 2421 C CA . GLY B 1 102 ? 11.215 36.402 64.284 1.00 23.08 102 GLY B CA 1
ATOM 2422 C C . GLY B 1 102 ? 10.371 37.007 65.398 1.00 22.59 102 GLY B C 1
ATOM 2423 O O . GLY B 1 102 ? 9.149 36.782 65.491 1.00 20.85 102 GLY B O 1
ATOM 2424 N N . ASP B 1 103 ? 11.023 37.784 66.256 1.00 22.15 103 ASP B N 1
ATOM 2425 C CA . ASP B 1 103 ? 10.338 38.476 67.329 1.00 20.76 103 ASP B CA 1
ATOM 2426 C C . ASP B 1 103 ? 9.273 39.444 66.783 1.00 21.05 103 ASP B C 1
ATOM 2427 O O . ASP B 1 103 ? 8.144 39.518 67.301 1.00 22.05 103 ASP B O 1
ATOM 2432 N N . ILE B 1 104 ? 9.622 40.190 65.742 1.00 22.61 104 ILE B N 1
ATOM 2433 C CA . ILE B 1 104 ? 8.634 41.110 65.170 1.00 19.29 104 ILE B CA 1
ATOM 2434 C C . ILE B 1 104 ? 7.465 40.341 64.533 1.00 19.03 104 ILE B C 1
ATOM 2435 O O . ILE B 1 104 ? 6.302 40.721 64.681 1.00 20.43 104 ILE B O 1
ATOM 2440 N N . LEU B 1 105 ? 7.774 39.260 63.823 1.00 20.50 105 LEU B N 1
ATOM 2441 C CA . LEU B 1 105 ? 6.740 38.412 63.240 1.00 21.06 105 LEU B CA 1
ATOM 2442 C C . LEU B 1 105 ? 5.767 37.978 64.309 1.00 21.30 105 LEU B C 1
ATOM 2443 O O . LEU B 1 105 ? 4.561 38.012 64.102 1.00 18.95 105 LEU B O 1
ATOM 2448 N N . LYS B 1 106 ? 6.279 37.575 65.467 1.00 19.62 106 LYS B N 1
ATOM 2449 C CA . LYS B 1 106 ? 5.374 37.118 66.512 1.00 19.69 106 LYS B CA 1
ATOM 2450 C C . LYS B 1 106 ? 4.522 38.252 67.080 1.00 20.03 106 LYS B C 1
ATOM 2451 O O . LYS B 1 106 ? 3.346 38.057 67.402 1.00 21.39 106 LYS B O 1
ATOM 2457 N N . LEU B 1 107 ? 5.116 39.439 67.184 1.00 16.71 107 LEU B N 1
ATOM 2458 C CA . LEU B 1 107 ? 4.346 40.612 67.592 1.00 19.09 107 LEU B CA 1
ATOM 2459 C C . LEU B 1 107 ? 3.210 40.923 66.608 1.00 19.77 107 LEU B C 1
ATOM 2460 O O . LEU B 1 107 ? 2.043 41.126 66.999 1.00 18.56 107 LEU B O 1
ATOM 2465 N N . LEU B 1 108 ? 3.553 40.959 65.324 1.00 17.39 108 LEU B N 1
ATOM 2466 C CA . LEU B 1 108 ? 2.574 41.249 64.282 1.00 18.64 108 LEU B CA 1
ATOM 2467 C C . LEU B 1 108 ? 1.469 40.194 64.277 1.00 21.09 108 LEU B C 1
ATOM 2468 O O . LEU B 1 108 ? 0.283 40.498 64.056 1.00 20.92 108 LEU B O 1
ATOM 2473 N N . ALA B 1 109 ? 1.869 38.951 64.517 1.00 20.31 109 ALA B N 1
ATOM 2474 C CA . ALA B 1 109 ? 0.922 37.848 64.585 1.00 18.54 109 ALA B CA 1
ATOM 2475 C C . ALA B 1 109 ? -0.068 38.089 65.709 1.00 21.13 109 ALA B C 1
ATOM 2476 O O . ALA B 1 109 ? -1.283 37.921 65.520 1.00 18.97 109 ALA B O 1
ATOM 2478 N N . LEU B 1 110 ? 0.439 38.490 66.873 1.00 23.56 110 LEU B N 1
ATOM 2479 C CA . LEU B 1 110 ? -0.446 38.832 67.994 1.00 25.17 110 LEU B CA 1
ATOM 2480 C C . LEU B 1 110 ? -1.421 39.953 67.625 1.00 22.67 110 LEU B C 1
ATOM 2481 O O . LEU B 1 110 ? -2.621 39.869 67.905 1.00 22.67 110 LEU B O 1
ATOM 2486 N N . LEU B 1 111 ? -0.910 41.015 67.019 1.00 22.57 111 LEU B N 1
ATOM 2487 C CA . LEU B 1 111 ? -1.781 42.126 66.634 1.00 25.20 111 LEU B CA 1
ATOM 2488 C C . LEU B 1 111 ? -2.895 41.630 65.703 1.00 23.46 111 LEU B C 1
ATOM 2489 O O . LEU B 1 111 ? -4.080 41.961 65.868 1.00 23.52 111 LEU B O 1
ATOM 2494 N N . GLU B 1 112 ? -2.506 40.808 64.737 1.00 19.05 112 GLU B N 1
ATOM 2495 C CA . GLU B 1 112 ? -3.422 40.368 63.712 1.00 23.49 112 GLU B CA 1
ATOM 2496 C C . GLU B 1 112 ? -4.485 39.478 64.326 1.00 26.02 112 GLU B C 1
ATOM 2497 O O . GLU B 1 112 ? -5.677 39.682 64.110 1.00 25.61 112 GLU B O 1
ATOM 2503 N N . ARG B 1 113 ? -4.057 38.495 65.109 1.00 24.64 113 ARG B N 1
ATOM 2504 C CA . ARG B 1 113 ? -5.010 37.572 65.719 1.00 27.39 113 ARG B CA 1
ATOM 2505 C C . ARG B 1 113 ? -5.927 38.283 66.708 1.00 25.03 113 ARG B C 1
ATOM 2506 O O . ARG B 1 113 ? -7.122 37.997 66.741 1.00 27.91 113 ARG B O 1
ATOM 2514 N N . THR B 1 114 ? -5.390 39.235 67.472 1.00 24.70 114 THR B N 1
ATOM 2515 C CA . THR B 1 114 ? -6.204 39.992 68.420 1.00 27.53 114 THR B CA 1
ATOM 2516 C C . THR B 1 114 ? -7.246 40.853 67.705 1.00 26.82 114 THR B C 1
ATOM 2517 O O . THR B 1 114 ? -8.408 40.912 68.115 1.00 28.52 114 THR B O 1
ATOM 2521 N N . ALA B 1 115 ? -6.825 41.530 66.641 1.00 25.37 115 ALA B N 1
ATOM 2522 C CA . ALA B 1 115 ? -7.742 42.338 65.837 1.00 26.68 115 ALA B CA 1
ATOM 2523 C C . ALA B 1 115 ? -8.858 41.480 65.249 1.00 26.15 115 ALA B C 1
ATOM 2524 O O . ALA B 1 115 ? -10.030 41.855 65.299 1.00 29.58 115 ALA B O 1
ATOM 2526 N N . ASP B 1 116 ? -8.488 40.336 64.685 1.00 25.29 116 ASP B N 1
ATOM 2527 C CA . ASP B 1 116 ? -9.460 39.396 64.112 1.00 27.81 116 ASP B CA 1
ATOM 2528 C C . ASP B 1 116 ? -10.394 40.037 63.085 1.00 29.82 116 ASP B C 1
ATOM 2529 O O . ASP B 1 116 ? -11.606 39.798 63.094 1.00 27.06 116 ASP B O 1
ATOM 2534 N N . VAL B 1 117 ? -9.835 40.837 62.189 1.00 26.26 117 VAL B N 1
ATOM 2535 C CA . VAL B 1 117 ? -10.651 41.541 61.208 1.00 25.32 117 VAL B CA 1
ATOM 2536 C C . VAL B 1 117 ? -11.631 40.609 60.468 1.00 25.24 117 VAL B C 1
ATOM 2537 O O . VAL B 1 117 ? -12.846 40.864 60.422 1.00 26.41 117 VAL B O 1
ATOM 2541 N N . CYS B 1 118 ? -11.106 39.524 59.904 1.00 24.49 118 CYS B N 1
ATOM 2542 C CA . CYS B 1 118 ? -11.930 38.615 59.105 1.00 27.21 118 CYS B CA 1
ATOM 2543 C C . CYS B 1 118 ? -13.056 38.008 59.938 1.00 27.90 118 CYS B C 1
ATOM 2544 O O . CYS B 1 118 ? -14.215 37.955 59.498 1.00 25.10 118 CYS B O 1
ATOM 2547 N N . GLY B 1 119 ? -12.728 37.567 61.145 1.00 27.57 119 GLY B N 1
ATOM 2548 C CA . GLY B 1 119 ? -13.731 36.988 62.029 1.00 25.81 119 GLY B CA 1
ATOM 2549 C C . GLY B 1 119 ? -14.769 38.015 62.448 1.00 26.66 119 GLY B C 1
ATOM 2550 O O . GLY B 1 119 ? -15.976 37.737 62.478 1.00 29.90 119 GLY B O 1
ATOM 2551 N N . ARG B 1 120 ? -14.290 39.211 62.769 1.00 26.00 120 ARG B N 1
ATOM 2552 C CA . ARG B 1 120 ? -15.131 40.274 63.256 1.00 25.71 120 ARG B CA 1
ATOM 2553 C C . ARG B 1 120 ? -16.198 40.622 62.237 1.00 33.09 120 ARG B C 1
ATOM 2554 O O . ARG B 1 120 ? -17.368 40.794 62.588 1.00 29.45 120 ARG B O 1
ATOM 2562 N N . TYR B 1 121 ? -15.797 40.737 60.973 1.00 26.61 121 TYR B N 1
ATOM 2563 C CA . TYR B 1 121 ? -16.725 41.252 59.965 1.00 26.94 121 TYR B CA 1
ATOM 2564 C C . TYR B 1 121 ? -17.331 40.211 59.029 1.00 28.41 121 TYR B C 1
ATOM 2565 O O . TYR B 1 121 ? -18.186 40.540 58.202 1.00 27.06 121 TYR B O 1
ATOM 2574 N N . GLY B 1 122 ? -16.892 38.962 59.159 1.00 24.20 122 GLY B N 1
ATOM 2575 C CA . GLY B 1 122 ? -17.376 37.878 58.319 1.00 25.54 122 GLY B CA 1
ATOM 2576 C C . GLY B 1 122 ? -16.765 37.836 56.931 1.00 30.76 122 GLY B C 1
ATOM 2577 O O . GLY B 1 122 ? -17.468 37.629 55.938 1.00 26.89 122 GLY B O 1
ATOM 2578 N N . LEU B 1 123 ? -15.445 38.013 56.863 1.00 27.41 123 LEU B N 1
ATOM 2579 C CA . LEU B 1 123 ? -14.732 38.080 55.583 1.00 26.72 123 LEU B CA 1
ATOM 2580 C C . LEU B 1 123 ? -13.821 36.882 55.378 1.00 27.79 123 LEU B C 1
ATOM 2581 O O . LEU B 1 123 ? -13.263 36.362 56.351 1.00 26.79 123 LEU B O 1
ATOM 2586 N N . GLU B 1 124 ? -13.641 36.469 54.123 1.00 28.21 124 GLU B N 1
ATOM 2587 C CA . GLU B 1 124 ? -12.659 35.436 53.795 1.00 29.53 124 GLU B CA 1
ATOM 2588 C C . GLU B 1 124 ? -11.247 36.002 53.886 1.00 27.96 124 GLU B C 1
ATOM 2589 O O . GLU B 1 124 ? -10.293 35.280 54.143 1.00 28.13 124 GLU B O 1
ATOM 2595 N N . LYS B 1 125 ? -11.112 37.286 53.616 1.00 26.13 125 LYS B N 1
ATOM 2596 C CA . LYS B 1 125 ? -9.857 37.980 53.720 1.00 27.23 125 LYS B CA 1
ATOM 2597 C C . LYS B 1 125 ? -10.009 39.478 53.724 1.00 27.04 125 LYS B C 1
ATOM 2598 O O . LYS B 1 125 ? -11.056 39.969 53.504 1.00 24.83 125 LYS B O 1
ATOM 2604 N N . ALA B 1 126 ? -8.938 40.179 54.032 1.00 20.39 126 ALA B N 1
ATOM 2605 C CA . ALA B 1 126 ? -8.976 41.637 54.124 1.00 21.37 126 ALA B CA 1
ATOM 2606 C C . ALA B 1 126 ? -7.665 42.181 53.596 1.00 22.26 126 ALA B C 1
ATOM 2607 O O . ALA B 1 126 ? -6.707 41.425 53.382 1.00 21.48 126 ALA B O 1
ATOM 2609 N N . TYR B 1 127 ? -7.611 43.495 53.420 1.00 20.98 127 TYR B N 1
ATOM 2610 C CA . TYR B 1 127 ? -6.442 44.128 52.836 1.00 20.45 127 TYR B CA 1
ATOM 2611 C C . TYR B 1 127 ? -5.746 44.880 53.951 1.00 23.90 127 TYR B C 1
ATOM 2612 O O . TYR B 1 127 ? -6.339 45.755 54.578 1.00 23.12 127 TYR B O 1
ATOM 2621 N N . HIS B 1 128 ? -4.482 44.549 54.202 1.00 20.70 128 HIS B N 1
ATOM 2622 C CA . HIS B 1 128 ? -3.805 45.092 55.365 1.00 20.46 128 HIS B CA 1
ATOM 2623 C C . HIS B 1 128 ? -2.630 45.931 54.932 1.00 22.21 128 HIS B C 1
ATOM 2624 O O . HIS B 1 128 ? -1.754 45.449 54.219 1.00 15.99 128 HIS B O 1
ATOM 2631 N N . VAL B 1 129 ? -2.623 47.190 55.360 1.00 17.63 129 VAL B N 1
ATOM 2632 C CA . VAL B 1 129 ? -1.542 48.089 55.034 1.00 19.31 129 VAL B CA 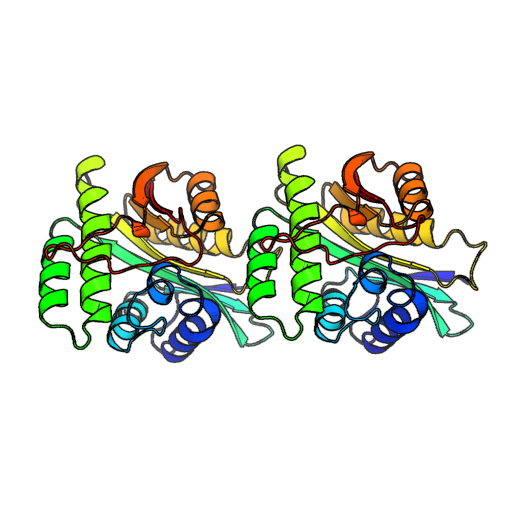1
ATOM 2633 C C . VAL B 1 129 ? -0.396 47.809 55.996 1.00 21.24 129 VAL B C 1
ATOM 2634 O O . VAL B 1 129 ? -0.479 48.123 57.181 1.00 23.24 129 VAL B O 1
ATOM 2638 N N . HIS B 1 130 ? 0.678 47.213 55.498 1.00 18.07 130 HIS B N 1
ATOM 2639 C CA . HIS B 1 130 ? 1.804 46.884 56.372 1.00 18.36 130 HIS B CA 1
ATOM 2640 C C . HIS B 1 130 ? 2.659 48.105 56.654 1.00 23.70 130 HIS B C 1
ATOM 2641 O O . HIS B 1 130 ? 3.191 48.262 57.759 1.00 21.00 130 HIS B O 1
ATOM 2648 N N . ILE B 1 131 ? 2.800 48.962 55.643 1.00 19.32 131 ILE B N 1
ATOM 2649 C CA . ILE B 1 131 ? 3.746 50.055 55.726 1.00 19.37 131 ILE B CA 1
ATOM 2650 C C . ILE B 1 131 ? 3.131 51.303 55.135 1.00 19.56 131 ILE B C 1
ATOM 2651 O O . ILE B 1 131 ? 2.508 51.246 54.073 1.00 20.83 131 ILE B O 1
ATOM 2656 N N . LEU B 1 132 ? 3.329 52.428 55.809 1.00 17.22 132 LEU B N 1
ATOM 2657 C CA . LEU B 1 132 ? 2.961 53.741 55.265 1.00 19.49 132 LEU B CA 1
ATOM 2658 C C . LEU B 1 132 ? 3.995 54.766 55.740 1.00 23.64 132 LEU B C 1
ATOM 2659 O O . LEU B 1 132 ? 4.121 55.016 56.946 1.00 27.78 132 LEU B O 1
ATOM 2664 N N . ALA B 1 133 ? 4.759 55.334 54.803 1.00 21.08 133 ALA B N 1
ATOM 2665 C CA . ALA B 1 133 ? 5.840 56.251 55.159 1.00 24.99 133 ALA B CA 1
ATOM 2666 C C . ALA B 1 133 ? 5.941 57.416 54.187 1.00 24.64 133 ALA B C 1
ATOM 2667 O O . ALA B 1 133 ? 5.757 57.252 52.974 1.00 24.65 133 ALA B O 1
ATOM 2669 N N . VAL B 1 134 ? 6.256 58.582 54.732 1.00 23.76 134 VAL B N 1
ATOM 2670 C CA . VAL B 1 134 ? 6.397 59.799 53.937 1.00 22.67 134 VAL B CA 1
ATOM 2671 C C . VAL B 1 134 ? 7.714 60.506 54.253 1.00 28.86 134 VAL B C 1
ATOM 2672 O O . VAL B 1 134 ? 8.102 60.617 55.418 1.00 29.13 134 VAL B O 1
ATOM 2676 N N . ASP B 1 135 ? 8.404 60.980 53.220 1.00 24.40 135 ASP B N 1
ATOM 2677 C CA . ASP B 1 135 ? 9.638 61.743 53.424 1.00 33.40 135 ASP B CA 1
ATOM 2678 C C . ASP B 1 135 ? 9.294 63.109 54.046 1.00 33.61 135 ASP B C 1
ATOM 2679 O O . ASP B 1 135 ? 8.592 63.913 53.438 1.00 37.93 135 ASP B O 1
ATOM 2684 N N . PRO B 1 136 ? 9.791 63.370 55.265 1.00 35.74 136 PRO B N 1
ATOM 2685 C CA . PRO B 1 136 ? 9.383 64.564 56.019 1.00 39.44 136 PRO B CA 1
ATOM 2686 C C . PRO B 1 136 ? 9.757 65.878 55.327 1.00 46.49 136 PRO B C 1
ATOM 2687 O O . PRO B 1 136 ? 9.093 66.896 55.541 1.00 46.57 136 PRO B O 1
ATOM 2691 N N . THR B 1 137 ? 10.799 65.857 54.502 1.00 44.59 137 THR B N 1
ATOM 2692 C CA . THR B 1 137 ? 11.171 67.050 53.751 1.00 47.85 137 THR B CA 1
ATOM 2693 C C . THR B 1 137 ? 10.045 67.428 52.793 1.00 49.09 137 THR B C 1
ATOM 2694 O O . THR B 1 137 ? 10.029 68.531 52.241 1.00 53.03 137 THR B O 1
ATOM 2698 N N . TYR B 1 138 ? 9.099 66.511 52.603 1.00 46.18 138 TYR B N 1
ATOM 2699 C CA . TYR B 1 138 ? 7.953 66.770 51.736 1.00 45.69 138 TYR B CA 1
ATOM 2700 C C . TYR B 1 138 ? 6.659 67.006 52.508 1.00 49.43 138 TYR B C 1
ATOM 2701 O O . TYR B 1 138 ? 5.589 66.551 52.087 1.00 47.79 138 TYR B O 1
ATOM 2710 N N . ARG B 1 139 ? 6.756 67.720 53.628 1.00 49.89 139 ARG B N 1
ATOM 2711 C CA . ARG B 1 139 ? 5.564 68.204 54.325 1.00 54.13 139 ARG B CA 1
ATOM 2712 C C . ARG B 1 139 ? 4.711 69.054 53.395 1.00 48.44 139 ARG B C 1
ATOM 2713 O O . ARG B 1 139 ? 5.177 69.502 52.343 1.00 49.47 139 ARG B O 1
ATOM 2721 N N . GLY B 1 140 ? 3.462 69.282 53.787 1.00 49.72 140 GLY B N 1
ATOM 2722 C CA . GLY B 1 140 ? 2.611 70.200 53.059 1.00 46.97 140 GLY B CA 1
ATOM 2723 C C . GLY B 1 140 ? 1.764 69.595 51.953 1.00 51.00 140 GLY B C 1
ATOM 2724 O O . GLY B 1 140 ? 0.789 70.212 51.522 1.00 53.32 140 GLY B O 1
ATOM 2725 N N . HIS B 1 141 ? 2.109 68.398 51.487 1.00 44.82 141 HIS B N 1
ATOM 2726 C CA . HIS B 1 141 ? 1.395 67.841 50.339 1.00 41.93 141 HIS B CA 1
ATOM 2727 C C . HIS B 1 141 ? 0.409 66.711 50.661 1.00 41.38 141 HIS B C 1
ATOM 2728 O O . HIS B 1 141 ? -0.003 65.974 49.756 1.00 39.51 141 HIS B O 1
ATOM 2735 N N . SER B 1 142 ? 0.026 66.593 51.934 1.00 40.22 142 SER B N 1
ATOM 2736 C CA . SER B 1 142 ? -0.962 65.604 52.370 1.00 37.51 142 SER B CA 1
ATOM 2737 C C . SER B 1 142 ? -0.614 64.200 51.883 1.00 26.18 142 SER B C 1
ATOM 2738 O O . SER B 1 142 ? -1.503 63.425 51.534 1.00 29.07 142 SER B O 1
ATOM 2741 N N . LEU B 1 143 ? 0.672 63.873 51.859 1.00 29.86 143 LEU B N 1
ATOM 2742 C CA . LEU B 1 143 ? 1.099 62.638 51.207 1.00 32.45 143 LEU B CA 1
ATOM 2743 C C . LEU B 1 143 ? 0.620 61.380 51.934 1.00 30.57 143 LEU B C 1
ATOM 2744 O O . LEU B 1 143 ? 0.207 60.415 51.293 1.00 28.00 143 LEU B O 1
ATOM 2749 N N . GLY B 1 144 ? 0.677 61.389 53.263 1.00 29.82 144 GLY B N 1
ATOM 2750 C CA . GLY B 1 144 ? 0.187 60.262 54.044 1.00 25.69 144 GLY B CA 1
ATOM 2751 C C . GLY B 1 144 ? -1.257 59.955 53.698 1.00 30.63 144 GLY B C 1
ATOM 2752 O O . GLY B 1 144 ? -1.634 58.807 53.372 1.00 24.60 144 GLY B O 1
ATOM 2753 N N . GLN B 1 145 ? -2.080 60.998 53.755 1.00 28.96 145 GLN B N 1
ATOM 2754 C CA . GLN B 1 145 ? -3.484 60.867 53.400 1.00 28.76 145 GLN B CA 1
ATOM 2755 C C . GLN B 1 145 ? -3.680 60.351 51.971 1.00 25.91 145 GLN B C 1
ATOM 2756 O O . GLN B 1 145 ? -4.535 59.502 51.736 1.00 25.63 145 GLN B O 1
ATOM 2762 N N . ARG B 1 146 ? -2.901 60.859 51.016 1.00 24.47 146 ARG B N 1
ATOM 2763 C CA . ARG B 1 146 ? -3.051 60.437 49.614 1.00 26.89 146 ARG B CA 1
ATOM 2764 C C . ARG B 1 146 ? -2.643 58.981 49.394 1.00 25.03 146 ARG B C 1
ATOM 2765 O O . ARG B 1 146 ? -3.281 58.250 48.646 1.00 21.63 146 ARG B O 1
ATOM 2773 N N . LEU B 1 147 ? -1.555 58.580 50.036 1.00 21.34 147 LEU B N 1
ATOM 2774 C CA . LEU B 1 147 ? -1.086 57.202 49.976 1.00 23.58 147 LEU B CA 1
ATOM 2775 C C . LEU B 1 147 ? -2.143 56.260 50.554 1.00 20.60 147 LEU B C 1
ATOM 2776 O O . LEU B 1 147 ? -2.513 55.273 49.922 1.00 26.16 147 LEU B O 1
ATOM 2781 N N . LEU B 1 148 ? -2.608 56.545 51.765 1.00 19.22 148 LEU B N 1
ATOM 2782 C CA . LEU B 1 148 ? -3.619 55.685 52.384 1.00 22.56 148 LEU B CA 1
ATOM 2783 C C . LEU B 1 148 ? -4.895 55.664 51.554 1.00 25.19 148 LEU B C 1
ATOM 2784 O O . LEU B 1 148 ? -5.461 54.599 51.297 1.00 18.79 148 LEU B O 1
ATOM 2789 N N . GLN B 1 149 ? -5.348 56.838 51.113 1.00 22.60 149 GLN B N 1
ATOM 2790 C CA . GLN B 1 149 ? -6.545 56.889 50.273 1.00 23.74 149 GLN B CA 1
ATOM 2791 C C . GLN B 1 149 ? -6.342 56.065 49.002 1.00 23.90 149 GLN B C 1
ATOM 2792 O O . GLN B 1 149 ? -7.261 55.412 48.521 1.00 22.64 149 GLN B O 1
ATOM 2798 N N . PHE B 1 150 ? -5.129 56.102 48.455 1.00 24.01 150 PHE B N 1
ATOM 2799 C CA . PHE B 1 150 ? -4.844 55.379 47.221 1.00 23.64 150 PHE B CA 1
ATOM 2800 C C . PHE B 1 150 ? -4.981 53.892 47.514 1.00 21.33 150 PHE B C 1
ATOM 2801 O O . PHE B 1 150 ? -5.628 53.168 46.758 1.00 24.55 150 PHE B O 1
ATOM 2809 N N . GLN B 1 151 ? -4.401 53.435 48.626 1.00 20.60 151 GLN B N 1
ATOM 2810 C CA . GLN B 1 151 ? -4.545 52.019 49.015 1.00 19.39 151 GLN B CA 1
ATOM 2811 C C . GLN B 1 151 ? -6.007 51.607 49.192 1.00 20.37 151 GLN B C 1
ATOM 2812 O O . GLN B 1 151 ? -6.418 50.526 48.767 1.00 21.68 151 GLN B O 1
ATOM 2818 N N . MET B 1 152 ? -6.796 52.477 49.803 1.00 20.96 152 MET B N 1
ATOM 2819 C CA . MET B 1 152 ? -8.240 52.226 49.922 1.00 21.74 152 MET B CA 1
ATOM 2820 C C . MET B 1 152 ? -8.926 52.059 48.554 1.00 24.57 152 MET B C 1
ATOM 2821 O O . MET B 1 152 ? -9.678 51.092 48.336 1.00 23.64 152 MET B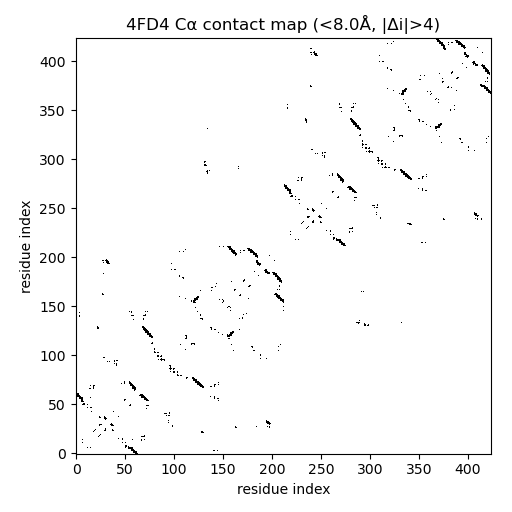 O 1
ATOM 2826 N N . ASP B 1 153 ? -8.677 53.003 47.644 1.00 25.17 153 ASP B N 1
ATOM 2827 C CA . ASP B 1 153 ? -9.295 52.974 46.317 1.00 24.95 153 ASP B CA 1
ATOM 2828 C C . ASP B 1 153 ? -8.861 51.740 45.534 1.00 25.21 153 ASP B C 1
ATOM 2829 O O . ASP B 1 153 ? -9.668 51.096 44.855 1.00 25.83 153 ASP B O 1
ATOM 2834 N N . LEU B 1 154 ? -7.574 51.411 45.636 1.00 26.04 154 LEU B N 1
ATOM 2835 C CA . LEU B 1 154 ? -7.009 50.279 44.917 1.00 25.01 154 LEU B CA 1
ATOM 2836 C C . LEU B 1 154 ? -7.576 48.960 45.418 1.00 24.32 154 LEU B C 1
ATOM 2837 O O . LEU B 1 154 ? -8.060 48.158 44.619 1.00 26.92 154 LEU B O 1
ATOM 2842 N N . SER B 1 155 ? -7.515 48.726 46.729 1.00 25.67 155 SER B N 1
ATOM 2843 C CA . SER B 1 155 ? -8.034 47.472 47.283 1.00 22.94 155 SER B CA 1
ATOM 2844 C C . SER B 1 155 ? -9.530 47.344 46.975 1.00 26.61 155 SER B C 1
ATOM 2845 O O . SER B 1 155 ? -10.019 46.269 46.615 1.00 23.41 155 SER B O 1
ATOM 2848 N N . LYS B 1 156 ? -10.255 48.443 47.101 1.00 24.55 156 LYS B N 1
ATOM 2849 C CA . LYS B 1 156 ? -11.664 48.401 46.707 1.00 30.46 156 LYS B CA 1
ATOM 2850 C C . LYS B 1 156 ? -11.775 47.889 45.271 1.00 32.75 156 LYS B C 1
ATOM 2851 O O . LYS B 1 156 ? -12.498 46.920 45.011 1.00 33.92 156 LYS B O 1
ATOM 2857 N N . LYS B 1 157 ? -11.032 48.504 44.347 1.00 30.98 157 LYS B N 1
ATOM 2858 C CA . LYS B 1 157 ? -11.070 48.059 42.948 1.00 29.82 157 LYS B CA 1
ATOM 2859 C C . LYS B 1 157 ? -10.686 46.600 42.741 1.00 38.41 157 LYS B C 1
ATOM 2860 O O . LYS B 1 157 ? -11.120 45.978 41.768 1.00 35.55 157 LYS B O 1
ATOM 2866 N N . LEU B 1 158 ? -9.857 46.060 43.632 1.00 32.38 158 LEU B N 1
ATOM 2867 C CA . LEU B 1 158 ? -9.442 44.670 43.530 1.00 30.87 158 LEU B CA 1
ATOM 2868 C C . LEU B 1 158 ? -10.476 43.755 44.179 1.00 28.43 158 LEU B C 1
ATOM 2869 O O . LEU B 1 158 ? -10.305 42.534 44.205 1.00 34.44 158 LEU B O 1
ATOM 2874 N N . GLY B 1 159 ? -11.529 44.347 44.733 1.00 35.13 159 GLY B N 1
ATOM 2875 C CA . GLY B 1 159 ? -12.614 43.574 45.316 1.00 33.26 159 GLY B CA 1
ATOM 2876 C C . GLY B 1 159 ? -12.405 43.119 46.758 1.00 38.25 159 GLY B C 1
ATOM 2877 O O . GLY B 1 159 ? -13.077 42.188 47.211 1.00 35.42 159 GLY B O 1
ATOM 2878 N N . PHE B 1 160 ? -11.489 43.752 47.493 1.00 32.04 160 PHE B N 1
ATOM 2879 C CA . PHE B 1 160 ? -11.433 43.523 48.940 1.00 26.87 160 PHE B CA 1
ATOM 2880 C C . PHE B 1 160 ? -12.595 44.242 49.619 1.00 29.59 160 PHE B C 1
ATOM 2881 O O . PHE B 1 160 ? -13.040 45.294 49.152 1.00 33.00 160 PHE B O 1
ATOM 2889 N N . LYS B 1 161 ? -13.074 43.690 50.729 1.00 28.90 161 LYS B N 1
ATOM 2890 C CA . LYS B 1 161 ? -14.249 44.240 51.413 1.00 33.53 161 LYS B CA 1
ATOM 2891 C C . LYS B 1 161 ? -13.907 45.011 52.684 1.00 34.34 161 LYS B C 1
ATOM 2892 O O . LYS B 1 161 ? -14.762 45.680 53.260 1.00 33.03 161 LYS B O 1
ATOM 2898 N N . ALA B 1 162 ? -12.655 44.919 53.126 1.00 26.96 162 ALA B N 1
ATOM 2899 C CA . ALA B 1 162 ? -12.196 45.683 54.283 1.00 23.98 162 ALA B CA 1
ATOM 2900 C C . ALA B 1 162 ? -10.711 45.973 54.120 1.00 23.56 162 ALA B C 1
ATOM 2901 O O . ALA B 1 162 ? -9.991 45.167 53.515 1.00 21.79 162 ALA B O 1
ATOM 2903 N N . ILE B 1 163 ? -10.273 47.128 54.629 1.00 23.58 163 ILE B N 1
ATOM 2904 C CA . ILE B 1 163 ? -8.847 47.439 54.718 1.00 21.63 163 ILE B CA 1
ATOM 2905 C C . ILE B 1 163 ? -8.496 47.698 56.180 1.00 25.17 163 ILE B C 1
ATOM 2906 O O . ILE B 1 163 ? -9.297 48.256 56.930 1.00 26.12 163 ILE B O 1
ATOM 2911 N N . SER B 1 164 ? -7.311 47.272 56.604 1.00 19.98 164 SER B N 1
ATOM 2912 C CA . SER B 1 164 ? -6.900 47.484 57.976 1.00 20.49 164 SER B CA 1
ATOM 2913 C C . SER B 1 164 ? -5.434 47.831 58.025 1.00 22.87 164 SER B C 1
ATOM 2914 O O . SER B 1 164 ? -4.732 47.744 57.022 1.00 22.09 164 SER B O 1
ATOM 2917 N N . GLY B 1 165 ? -4.983 48.248 59.197 1.00 22.98 165 GLY B N 1
ATOM 2918 C CA . GLY B 1 165 ? -3.575 48.516 59.404 1.00 26.73 165 GLY B CA 1
ATOM 2919 C C . GLY B 1 165 ? -3.224 48.527 60.873 1.00 29.28 165 GLY B C 1
ATOM 2920 O O . GLY B 1 165 ? -4.103 48.639 61.738 1.00 23.89 165 GLY B O 1
ATOM 2921 N N . ASP B 1 166 ? -1.931 48.386 61.153 1.00 27.10 166 ASP B N 1
ATOM 2922 C CA . ASP B 1 166 ? -1.404 48.548 62.494 1.00 25.99 166 ASP B CA 1
ATOM 2923 C C . ASP B 1 166 ? -0.689 49.888 62.554 1.00 30.66 166 ASP B C 1
ATOM 2924 O O . ASP B 1 166 ? 0.391 50.046 62.002 1.00 31.84 166 ASP B O 1
ATOM 2929 N N . PHE B 1 167 ? -1.316 50.844 63.220 1.00 29.80 167 PHE B N 1
ATOM 2930 C CA . PHE B 1 167 ? -0.835 52.207 63.290 1.00 32.04 167 PHE B CA 1
ATOM 2931 C C . PHE B 1 167 ? -0.096 52.460 64.603 1.00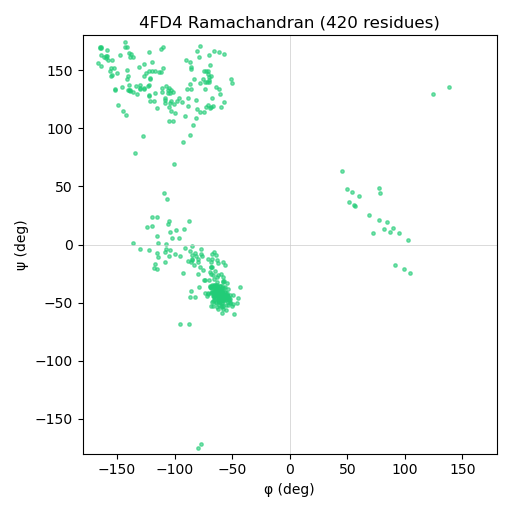 33.08 167 PHE B C 1
ATOM 2932 O O . PHE B 1 167 ? -0.678 52.432 65.692 1.00 29.75 167 PHE B O 1
ATOM 2940 N N . THR B 1 168 ? 1.206 52.687 64.450 1.00 35.12 168 THR B N 1
ATOM 2941 C CA . THR B 1 168 ? 2.188 52.614 65.525 1.00 39.33 168 THR B CA 1
ATOM 2942 C C . THR B 1 168 ? 2.613 53.974 66.043 1.00 42.29 168 THR B C 1
ATOM 2943 O O . THR B 1 168 ? 3.537 54.054 66.852 1.00 47.05 168 THR B O 1
ATOM 2947 N N . SER B 1 169 ? 1.973 55.039 65.555 1.00 40.11 169 SER B N 1
ATOM 2948 C CA . SER B 1 169 ? 2.236 56.388 66.060 1.00 44.36 169 SER B CA 1
ATOM 2949 C C . SER B 1 169 ? 0.951 57.192 66.208 1.00 41.05 169 SER B C 1
ATOM 2950 O O . SER B 1 169 ? -0.079 56.842 65.621 1.00 42.48 169 SER B O 1
ATOM 2953 N N . VAL B 1 170 ? 1.012 58.263 66.998 1.00 42.71 170 VAL B N 1
ATOM 2954 C CA . VAL B 1 170 ? -0.165 59.085 67.290 1.00 39.73 170 VAL B CA 1
ATOM 2955 C C . VAL B 1 170 ? -0.701 59.758 66.022 1.00 39.59 170 VAL B C 1
ATOM 2956 O O . VAL B 1 170 ? -1.925 59.884 65.798 1.00 40.91 170 VAL B O 1
ATOM 2960 N N . PHE B 1 171 ? 0.237 60.171 65.181 1.00 41.62 171 PHE B N 1
ATOM 2961 C CA . PHE B 1 171 ? -0.102 60.853 63.943 1.00 43.16 171 PHE B CA 1
ATOM 2962 C C . PHE B 1 171 ? -0.732 59.901 62.933 1.00 38.51 171 PHE B C 1
ATOM 2963 O O . PHE B 1 171 ? -1.702 60.248 62.264 1.00 39.90 171 PHE B O 1
ATOM 2971 N N . SER B 1 172 ? -0.178 58.699 62.814 1.00 39.21 172 SER B N 1
ATOM 2972 C CA . SER B 1 172 ? -0.708 57.746 61.841 1.00 34.84 172 SER B CA 1
ATOM 2973 C C . SER B 1 172 ? -2.107 57.276 62.257 1.00 35.90 172 SER B C 1
ATOM 2974 O O . SER B 1 172 ? -2.985 57.095 61.411 1.00 31.97 172 SER B O 1
ATOM 2977 N N . VAL B 1 173 ? -2.322 57.105 63.561 1.00 34.01 173 VAL B N 1
ATOM 2978 C CA . VAL B 1 173 ? -3.647 56.775 64.075 1.00 32.78 173 VAL B CA 1
ATOM 2979 C C . VAL B 1 173 ? -4.631 57.886 63.725 1.00 37.52 173 VAL B C 1
ATOM 2980 O O . VAL B 1 173 ? -5.745 57.629 63.243 1.00 34.96 173 VAL B O 1
ATOM 2984 N N . LYS B 1 174 ? -4.233 59.131 63.979 1.00 37.32 174 LYS B N 1
ATOM 2985 C CA . LYS B 1 174 ? -5.139 60.230 63.661 1.00 39.27 174 LYS B CA 1
ATOM 2986 C C . LYS B 1 174 ? -5.463 60.238 62.169 1.00 36.23 174 LYS B C 1
ATOM 2987 O O . LYS B 1 174 ? -6.608 60.464 61.777 1.00 36.45 174 LYS B O 1
ATOM 2993 N N . LEU B 1 175 ? -4.461 59.966 61.335 1.00 34.68 175 LEU B N 1
ATOM 2994 C CA . LEU B 1 175 ? -4.694 59.863 59.890 1.00 37.59 175 LEU B CA 1
ATOM 2995 C C . LEU B 1 175 ? -5.724 58.776 59.541 1.00 35.27 175 LEU B C 1
ATOM 2996 O O . LEU B 1 175 ? -6.688 59.018 58.803 1.00 39.28 175 LEU B O 1
ATOM 3001 N N . ALA B 1 176 ? -5.515 57.582 60.083 1.00 32.98 176 ALA B N 1
ATOM 3002 C CA . ALA B 1 176 ? -6.422 56.451 59.886 1.00 30.48 176 ALA B CA 1
ATOM 3003 C C . ALA B 1 176 ? -7.860 56.812 60.228 1.00 33.71 176 ALA B C 1
ATOM 3004 O O . ALA B 1 176 ? -8.795 56.475 59.490 1.00 30.51 176 ALA B O 1
ATOM 3006 N N . GLU B 1 177 ? -8.037 57.474 61.364 1.00 36.40 177 GLU B N 1
ATOM 3007 C CA . GLU B 1 177 ? -9.372 57.880 61.785 1.00 33.74 177 GLU B CA 1
ATOM 3008 C C . GLU B 1 177 ? -9.956 58.911 60.826 1.00 36.57 177 GLU B C 1
ATOM 3009 O O . GLU B 1 177 ? -11.116 58.818 60.432 1.00 38.05 177 GLU B O 1
ATOM 3015 N N . LYS B 1 178 ? -9.145 59.896 60.460 1.00 36.59 178 LYS B N 1
ATOM 3016 C CA . LYS B 1 178 ? -9.587 60.944 59.542 1.00 36.39 178 LYS B CA 1
ATOM 3017 C C . LYS B 1 178 ? -10.138 60.349 58.249 1.00 41.10 178 LYS B C 1
ATOM 3018 O O . LYS B 1 178 ? -11.069 60.900 57.650 1.00 38.68 178 LYS B O 1
ATOM 3024 N N . LEU B 1 179 ? -9.579 59.220 57.817 1.00 36.09 179 LEU B N 1
ATOM 3025 C CA . LEU B 1 179 ? -10.059 58.587 56.588 1.00 36.57 179 LEU B CA 1
ATOM 3026 C C . LEU B 1 179 ? -11.157 57.543 56.825 1.00 36.23 179 LEU B C 1
ATOM 3027 O O . LEU B 1 179 ? -11.488 56.772 55.919 1.00 37.19 179 LEU B O 1
ATOM 3032 N N . GLY B 1 180 ? -11.730 57.526 58.029 1.00 32.44 180 GLY B N 1
ATOM 3033 C CA . GLY B 1 180 ? -12.892 56.691 58.291 1.00 32.61 180 GLY B CA 1
ATOM 3034 C C . GLY B 1 180 ? -12.613 55.320 58.895 1.00 32.15 180 GLY B C 1
ATOM 3035 O O . GLY B 1 180 ? -13.510 54.470 58.976 1.00 30.77 180 GLY B O 1
ATOM 3036 N N . MET B 1 181 ? -11.374 55.087 59.316 1.00 32.54 181 MET B N 1
ATOM 3037 C CA . MET B 1 181 ? -11.034 53.799 59.923 1.00 34.14 181 MET B CA 1
ATOM 3038 C C . MET B 1 181 ? -11.314 53.795 61.427 1.00 36.93 181 MET B C 1
ATOM 3039 O O . MET B 1 181 ? -11.034 54.772 62.133 1.00 38.62 181 MET B O 1
ATOM 3044 N N . GLU B 1 182 ? -11.874 52.684 61.897 1.00 29.44 182 GLU B N 1
ATOM 3045 C CA . GLU B 1 182 ? -12.238 52.511 63.293 1.00 38.72 182 GLU B CA 1
ATOM 3046 C C . GLU B 1 182 ? -11.178 51.665 64.001 1.00 35.53 182 GLU B C 1
ATOM 3047 O O . GLU B 1 182 ? -10.920 50.532 63.590 1.00 33.76 182 GLU B O 1
ATOM 3053 N N . CYS B 1 183 ? -10.555 52.213 65.046 1.00 30.11 183 CYS B N 1
ATOM 3054 C CA . CYS B 1 183 ? -9.623 51.432 65.865 1.00 33.43 183 CYS B CA 1
ATOM 3055 C C . CYS B 1 183 ? -10.383 50.408 66.684 1.00 35.16 183 CYS B C 1
ATOM 3056 O O . CYS B 1 183 ? -11.232 50.762 67.502 1.00 39.00 183 CYS B O 1
ATOM 3059 N N . ILE B 1 184 ? -10.065 49.138 66.476 1.00 28.27 184 ILE B N 1
ATOM 3060 C CA . ILE B 1 184 ? -10.845 48.070 67.062 1.00 30.49 184 ILE B CA 1
ATOM 3061 C C . ILE B 1 184 ? -10.047 47.263 68.063 1.00 35.80 184 ILE B C 1
ATOM 3062 O O . ILE B 1 184 ? -10.596 46.394 68.741 1.00 34.14 184 ILE B O 1
ATOM 3067 N N . SER B 1 185 ? -8.749 47.537 68.141 1.00 25.74 185 SER B N 1
ATOM 3068 C CA . SER B 1 185 ? -7.885 46.786 69.033 1.00 29.33 185 SER B CA 1
ATOM 3069 C C . SER B 1 185 ? -6.587 47.544 69.211 1.00 30.19 185 SER B C 1
ATOM 3070 O O . SER B 1 185 ? -6.197 48.337 68.353 1.00 28.65 185 SER B O 1
ATOM 3073 N N . GLN B 1 186 ? -5.924 47.327 70.337 1.00 32.61 186 GLN B N 1
ATOM 3074 C CA . GLN B 1 186 ? -4.680 48.031 70.578 1.00 30.22 186 GLN B CA 1
ATOM 3075 C C . GLN B 1 186 ? -3.817 47.325 71.601 1.00 32.04 186 GLN B C 1
ATOM 3076 O O . GLN B 1 186 ? -4.290 46.495 72.366 1.00 31.43 186 GLN B O 1
ATOM 3082 N N . LEU B 1 187 ? -2.541 47.676 71.610 1.00 28.88 187 LEU B N 1
ATOM 3083 C CA . LEU B 1 187 ? -1.600 47.064 72.524 1.00 32.40 187 LEU B CA 1
ATOM 3084 C C . LEU B 1 187 ? -0.564 48.094 72.936 1.00 29.02 187 LEU B C 1
ATOM 3085 O O . LEU B 1 187 ? -0.067 48.849 72.100 1.00 32.84 187 LEU B O 1
ATOM 3090 N N . ALA B 1 188 ? -0.253 48.140 74.230 1.00 30.55 188 ALA B N 1
ATOM 3091 C CA . ALA B 1 188 ? 0.844 48.976 74.705 1.00 28.84 188 ALA B CA 1
ATOM 3092 C C . ALA B 1 188 ? 2.146 48.255 74.391 1.00 30.40 188 ALA B C 1
ATOM 3093 O O . ALA B 1 188 ? 2.411 47.188 74.929 1.00 29.81 188 ALA B O 1
ATOM 3095 N N . LEU B 1 189 ? 2.949 48.832 73.506 1.00 28.04 189 LEU B N 1
ATOM 3096 C CA . LEU B 1 189 ? 4.140 48.153 73.015 1.00 31.06 189 LEU B CA 1
ATOM 3097 C C . LEU B 1 189 ? 5.047 47.722 74.170 1.00 32.95 189 LEU B C 1
ATOM 3098 O O . LEU B 1 189 ? 5.521 46.581 74.201 1.00 28.77 189 LEU B O 1
ATOM 3103 N N . GLY B 1 190 ? 5.257 48.627 75.124 1.00 30.95 190 GLY B N 1
ATOM 3104 C CA . GLY B 1 190 ? 6.070 48.340 76.291 1.00 31.42 190 GLY B CA 1
ATOM 3105 C C . GLY B 1 190 ? 5.596 47.184 77.161 1.00 35.65 190 GLY B C 1
ATOM 3106 O O . GLY B 1 190 ? 6.404 46.571 77.860 1.00 35.24 190 GLY B O 1
ATOM 3107 N N . ASP B 1 191 ? 4.301 46.878 77.128 1.00 30.11 191 ASP B N 1
ATOM 3108 C CA . ASP B 1 191 ? 3.749 45.809 77.954 1.00 31.76 191 ASP B CA 1
ATOM 3109 C C . ASP B 1 191 ? 3.750 44.448 77.246 1.00 31.09 191 ASP B C 1
ATOM 3110 O O . ASP B 1 191 ? 3.382 43.429 77.836 1.00 31.34 191 ASP B O 1
ATOM 3115 N N . TYR B 1 192 ? 4.176 44.436 75.986 1.00 27.79 192 TYR B N 1
ATOM 3116 C CA . TYR B 1 192 ? 4.243 43.194 75.216 1.00 29.94 192 TYR B CA 1
ATOM 3117 C C . TYR B 1 192 ? 5.311 42.235 75.746 1.00 29.04 192 TYR B C 1
ATOM 3118 O O . TYR B 1 192 ? 6.491 42.591 75.871 1.00 31.40 192 TYR B O 1
ATOM 3127 N N . ARG B 1 193 ? 4.889 41.010 76.029 1.00 30.26 193 ARG B N 1
ATOM 3128 C CA . ARG B 1 193 ? 5.803 39.943 76.418 1.00 29.93 193 ARG B CA 1
ATOM 3129 C C . ARG B 1 193 ? 5.612 38.794 75.456 1.00 27.85 193 ARG B C 1
ATOM 3130 O O . ARG B 1 193 ? 4.470 38.446 75.112 1.00 27.89 193 ARG B O 1
ATOM 3138 N N . ASP B 1 194 ? 6.719 38.213 75.000 1.00 25.16 194 ASP B N 1
ATOM 3139 C CA . ASP B 1 194 ? 6.624 37.010 74.169 1.00 27.05 194 ASP B CA 1
ATOM 3140 C C . ASP B 1 194 ? 6.391 35.756 75.024 1.00 26.15 194 ASP B C 1
ATOM 3141 O O . ASP B 1 194 ? 6.197 35.850 76.237 1.00 27.26 194 ASP B O 1
ATOM 3146 N N . GLU B 1 195 ? 6.396 34.591 74.387 1.00 30.21 195 GLU B N 1
ATOM 3147 C CA . GLU B 1 195 ? 6.085 33.353 75.093 1.00 31.10 195 GLU B CA 1
ATOM 3148 C C . GLU B 1 195 ? 7.148 32.958 76.139 1.00 36.49 195 GLU B C 1
ATOM 3149 O O . GLU B 1 195 ? 6.930 32.030 76.925 1.00 38.28 195 GLU B O 1
ATOM 3155 N N . LYS B 1 196 ? 8.278 33.670 76.164 1.00 30.71 196 LYS B N 1
ATOM 3156 C CA . LYS B 1 196 ? 9.303 33.456 77.196 1.00 32.81 196 LYS B CA 1
ATOM 3157 C C . LYS B 1 196 ? 9.140 34.454 78.332 1.00 33.29 196 LYS B C 1
ATOM 3158 O O . LYS B 1 196 ? 9.982 34.521 79.233 1.00 33.16 196 LYS B O 1
ATOM 3164 N N . GLY B 1 197 ? 8.074 35.246 78.270 1.00 32.07 197 GLY B N 1
ATOM 3165 C CA . GLY B 1 197 ? 7.864 36.309 79.228 1.00 26.65 197 GLY B CA 1
ATOM 3166 C C . GLY B 1 197 ? 8.798 37.485 79.044 1.00 29.08 197 GLY B C 1
ATOM 3167 O O . GLY B 1 197 ? 8.832 38.387 79.885 1.00 29.94 197 GLY B O 1
ATOM 3168 N N . GLU B 1 198 ? 9.540 37.518 77.939 1.00 31.99 198 GLU B N 1
ATOM 3169 C CA . GLU B 1 198 ? 10.510 38.601 77.751 1.00 31.26 198 GLU B CA 1
ATOM 3170 C C . GLU B 1 198 ? 9.922 39.898 77.184 1.00 32.94 198 GLU B C 1
ATOM 3171 O O . GLU B 1 198 ? 9.034 39.881 76.321 1.00 31.16 198 GLU B O 1
ATOM 3177 N N . LYS B 1 199 ? 10.438 41.017 77.686 1.00 31.94 199 LYS B N 1
ATOM 3178 C CA . LYS B 1 199 ? 10.096 42.346 77.189 1.00 30.94 199 LYS B CA 1
ATOM 3179 C C . LYS B 1 199 ? 11.095 42.727 76.090 1.00 33.59 199 LYS B C 1
ATOM 3180 O O . LYS B 1 199 ? 12.279 42.964 76.360 1.00 33.08 199 LYS B O 1
ATOM 3186 N N . LEU B 1 200 ? 10.626 42.783 74.846 1.00 26.65 200 LEU B N 1
ATOM 3187 C CA . LEU B 1 200 ? 11.533 42.942 73.718 1.00 27.90 200 LEU B CA 1
ATOM 3188 C C . LEU B 1 200 ? 11.483 44.310 73.059 1.00 30.38 200 LEU B C 1
ATOM 3189 O O . LEU B 1 200 ? 12.276 44.591 72.154 1.00 25.25 200 LEU B O 1
ATOM 3194 N N . PHE B 1 201 ? 10.538 45.144 73.491 1.00 27.34 201 PHE B N 1
ATOM 3195 C CA . PHE B 1 201 ? 10.364 46.463 72.894 1.00 33.16 201 PHE B CA 1
ATOM 3196 C C . PHE B 1 201 ? 10.244 47.528 73.972 1.00 32.48 201 PHE B C 1
ATOM 3197 O O . PHE B 1 201 ? 9.447 47.396 74.906 1.00 30.17 201 PHE B O 1
ATOM 3205 N N . GLU B 1 202 ? 11.041 48.581 73.834 1.00 28.87 202 GLU B N 1
ATOM 3206 C CA . GLU B 1 202 ? 11.004 49.700 74.774 1.00 37.53 202 GLU B CA 1
ATOM 3207 C C . GLU B 1 202 ? 10.830 51.023 74.027 1.00 31.87 202 GLU B C 1
ATOM 3208 O O . GLU B 1 202 ? 11.798 51.636 73.589 1.00 35.46 202 GLU B O 1
ATOM 3214 N N . PRO B 1 203 ? 9.577 51.460 73.873 1.00 31.52 203 PRO B N 1
ATOM 3215 C CA . PRO B 1 203 ? 9.235 52.584 72.995 1.00 36.93 203 PRO B CA 1
ATOM 3216 C C . PRO B 1 203 ? 9.367 53.966 73.629 1.00 42.18 203 PRO B C 1
ATOM 3217 O O . PRO B 1 203 ? 9.198 54.125 74.844 1.00 37.21 203 PRO B O 1
ATOM 3221 N N . LEU B 1 204 ? 9.653 54.956 72.787 1.00 44.18 204 LEU B N 1
ATOM 3222 C CA . LEU B 1 204 ? 9.464 56.354 73.145 1.00 46.38 204 LEU B CA 1
ATOM 3223 C C . LEU B 1 204 ? 7.968 56.590 73.324 1.00 48.33 204 LEU B C 1
ATOM 3224 O O . LEU B 1 204 ? 7.150 55.755 72.933 1.00 51.20 204 LEU B O 1
ATOM 3229 N N . ASP B 1 205 ? 7.610 57.725 73.910 1.00 51.16 205 ASP B N 1
ATOM 3230 C CA . ASP B 1 205 ? 6.210 58.062 74.167 1.00 50.55 205 ASP B CA 1
ATOM 3231 C C . ASP B 1 205 ? 5.316 57.975 72.917 1.00 50.85 205 ASP B C 1
ATOM 3232 O O . ASP B 1 205 ? 4.163 57.536 72.997 1.00 50.06 205 ASP B O 1
ATOM 3237 N N . VAL B 1 206 ? 5.855 58.399 71.772 1.00 49.39 206 VAL B N 1
ATOM 3238 C CA . VAL B 1 206 ? 5.097 58.481 70.518 1.00 51.93 206 VAL B CA 1
ATOM 3239 C C . VAL B 1 206 ? 4.767 57.104 69.912 1.00 47.84 206 VAL B C 1
ATOM 3240 O O . VAL B 1 206 ? 3.922 56.993 69.018 1.00 48.38 206 VAL B O 1
ATOM 3244 N N . HIS B 1 207 ? 5.415 56.062 70.429 1.00 42.76 207 HIS B N 1
ATOM 3245 C CA . HIS B 1 207 ? 5.231 54.695 69.937 1.00 42.21 207 HIS B CA 1
ATOM 3246 C C . HIS B 1 207 ? 4.711 53.756 71.009 1.00 42.03 207 HIS B C 1
ATOM 3247 O O . HIS B 1 207 ? 4.776 52.532 70.854 1.00 39.84 207 HIS B O 1
ATOM 3254 N N . GLN B 1 208 ? 4.198 54.338 72.091 1.00 40.98 208 GLN B N 1
ATOM 3255 C CA . GLN B 1 208 ? 3.753 53.570 73.245 1.00 39.76 208 GLN B CA 1
ATOM 3256 C C . GLN B 1 208 ? 2.554 52.687 72.940 1.00 35.74 208 GLN B C 1
ATOM 3257 O O . GLN B 1 208 ? 2.385 51.637 73.552 1.00 32.97 208 GLN B O 1
ATOM 3263 N N . VAL B 1 209 ? 1.721 53.106 71.995 1.00 32.51 209 VAL B N 1
ATOM 3264 C CA . VAL B 1 209 ? 0.523 52.341 71.684 1.00 32.83 209 VAL B CA 1
ATOM 3265 C C . VAL B 1 209 ? 0.422 52.005 70.198 1.00 29.52 209 VAL B C 1
ATOM 3266 O O . VAL B 1 209 ? 0.650 52.850 69.332 1.00 30.08 209 VAL B O 1
ATOM 3270 N N . ILE B 1 210 ? 0.097 50.750 69.917 1.00 31.59 210 ILE B N 1
ATOM 3271 C CA . ILE B 1 210 ? -0.168 50.322 68.555 1.00 25.92 210 ILE B CA 1
ATOM 3272 C C . ILE B 1 210 ? -1.665 50.082 68.452 1.00 29.15 210 ILE B C 1
ATOM 3273 O O . ILE B 1 210 ? -2.246 49.362 69.270 1.00 29.78 210 ILE B O 1
ATOM 3278 N N . LYS B 1 211 ? -2.298 50.716 67.473 1.00 28.28 211 LYS B N 1
ATOM 3279 C CA . LYS B 1 211 ? -3.733 50.535 67.286 1.00 30.95 211 LYS B CA 1
ATOM 3280 C C . LYS B 1 211 ? -3.998 49.907 65.937 1.00 26.82 211 LYS B C 1
ATOM 3281 O O . LYS B 1 211 ? -3.498 50.383 64.927 1.00 28.78 211 LYS B O 1
ATOM 3287 N N . THR B 1 212 ? -4.797 48.854 65.913 1.00 24.74 212 THR B N 1
ATOM 3288 C CA . THR B 1 212 ? -5.207 48.242 64.666 1.00 23.80 212 THR B CA 1
ATOM 3289 C C . THR B 1 212 ? -6.535 48.849 64.242 1.00 28.15 212 THR B C 1
ATOM 3290 O O . THR B 1 212 ? -7.514 48.795 64.995 1.00 28.55 212 THR B O 1
ATOM 3294 N N . CYS B 1 213 ? -6.572 49.428 63.043 1.00 24.13 213 CYS B N 1
ATOM 3295 C CA . CYS B 1 213 ? -7.767 50.134 62.578 1.00 27.35 213 CYS B CA 1
ATOM 3296 C C . CYS B 1 213 ? -8.263 49.591 61.246 1.00 27.88 213 CYS B C 1
ATOM 3297 O O . CYS B 1 213 ? -7.477 49.159 60.402 1.00 25.98 213 CYS B O 1
ATOM 3300 N N . VAL B 1 214 ? -9.579 49.639 61.053 1.00 26.27 214 VAL B N 1
ATOM 3301 C CA . VAL B 1 214 ? -10.206 48.960 59.934 1.00 22.52 214 VAL B CA 1
ATOM 3302 C C . VAL B 1 214 ? -11.332 49.802 59.347 1.00 31.38 214 VAL B C 1
ATOM 3303 O O . VAL B 1 214 ? -11.974 50.588 60.050 1.00 27.83 214 VAL B O 1
ATOM 3307 N N . LYS B 1 215 ? -11.563 49.632 58.055 1.00 26.60 215 LYS B N 1
ATOM 3308 C CA . LYS B 1 215 ? -12.674 50.282 57.372 1.00 33.09 215 LYS B CA 1
ATOM 3309 C C . LYS B 1 215 ? -13.279 49.312 56.369 1.00 36.24 215 LYS B C 1
ATOM 3310 O O . LYS B 1 215 ? -12.549 48.660 55.608 1.00 31.77 215 LYS B O 1
ATOM 3316 N N . LEU B 1 216 ? -14.606 49.194 56.371 1.00 34.74 216 LEU B N 1
ATOM 3317 C CA . LEU B 1 216 ? -15.280 48.416 55.335 1.00 30.84 216 LEU B CA 1
ATOM 3318 C C . LEU B 1 216 ? -15.182 49.159 54.010 1.00 28.64 216 LEU B C 1
ATOM 3319 O O . LEU B 1 216 ? -15.275 50.388 53.975 1.00 31.45 216 LEU B O 1
ATOM 3324 N N . LEU B 1 217 ? -14.992 48.411 52.925 1.00 34.59 217 LEU B N 1
ATOM 3325 C CA . LEU B 1 217 ? -14.791 49.003 51.607 1.00 30.95 217 LEU B CA 1
ATOM 3326 C C . LEU B 1 217 ? -16.026 48.871 50.713 1.00 43.36 217 LEU B C 1
ATOM 3327 O O . LEU B 1 217 ? -16.708 47.838 50.714 1.00 46.36 217 LEU B O 1
#

Radius of gyration: 24.11 Å; Cα contacts (8 Å, |Δi|>4): 805; chains: 2; bounding box: 41×76×42 Å

Foldseek 3Di:
DKDKAFAALVCLVQVLVLCVPWNQVDPQLQQQFDPHNGDDPVNSCVQSVQSNVRLKMFIAPVVVRHTFWIWGKDKDAPPVLVVLQVCLVPDDDVSSSVVSNVVSVVCVVLVVCVVVVHRMAMETEDTTGNVVPPDPCRSLVNVVVSVVVCVVVPGFKYKYWAQDDVNVVSCVVVPWDFDDKDQLQPDAPPVRDRTGGRPPHSGMITMIMDTD/DKDKAFAAPVCLVQVLVVCQPWPQVPDFLQQQFPPDNGDDPVRSVVQSVCSNVRQKMFIAPVVVGHTFWIWHKDKDAPPQLVVLQVCLVPDDDVSSSVVSNVVSVVCVQLVVCVVVVHRIAMETETTTGRPVPPDPCRSLVNVVVSVVVVVVVPGFKYKYWAQFPVNVVSCVVVPWDFRDKDQLQCDAPPVRDRGGHGDPGRRMITMIMDTD

Secondary structure (DSSP, 8-state):
-EEEEEPPGGGHHHHHHHIIIIITTT-HHHHHBTT-SS--HHHHHHHHTTTTTT-EEEEEETTTTEEEEEEEEEEE-TTHHHHHHHHHHHSS-HHHHHHHHHHHHHHHHH-HHHHHT-S-EEEEEEEEE-TTS-SS-HHHHHHHHHHHHHHHHT-SEEEEEE-SHHHHHHHHHTTPEEEEEEEGGG---TT----B--SSSS-EEEEEEEE-/-EEEEEPPGGGHHHHHHHIIIIITTT-HHHHHBTT-SS--HHHHHHHHTTGGGT-EEEEEETTTTEEEEEEEEEEE-TTHHHHHHHHHHHSS-HHHHHHHHHHHHHHHHH-HHHHHT-S-EEEEEEEEE-GGGTTS-HHHHHHHHHHHHHHHTT-SEEEEEE-SHHHHHHHHHTTPEEEEEEEGGG-B-TT--B-B---GGGSEEEEEEEE-

Organism: Aedes aegypti (NCBI:txid7159)